Protein 1MIU (pdb70)

Radius of gyration: 42.56 Å; Cα contacts (8 Å, |Δi|>4): 1286; chains: 2; bounding box: 105×132×49 Å

Organism: Mus musculus (NCBI:txid10090)

Foldseek 3Di:
DDDVVVDPDDPPDDPPPVVVPDDDDDDDPVVPDDPPCVVVVD/DPVLPLQVVLVVVLVVLLVVQLVDDDAADQFDVQVVVVDDPDDAAPQNLQVHDWFDADDCGVDQPLAADDLLLPDFLVCLLWSWALLCPQVPCVQVVDQSADAAGQGFGQRADSVSTRHQVSLLSRLSRHPRDNNVQADSLQSSQLSSLLRCVLSVVPNIPCVRRHCVRVHPHVSSRCSSVVCCCPVNVNPDFQVQCLQQVNCVQPAKFKWFWAADPQWTWIGLSRAIFTAHEFVVVNVVVVVPDRPRGFIKIFGRKHKDPRDHGDGSSVPPPPIHIYGWVLRMDTDDNDDGGGHDDPSQRDADFLQRDDFRTDWHQKFKKAQQFWFDKWKKFADPPGDIDTAAPVGCVVVVCVPCPVLVVVLCCLVVVVVVPDDPDDCPVVLVVCQPALVSVLVCQVVDPDHPVSLVVDDDVSNVNVVVVVVVVVVVVVVCVVCSCCVRVVVSCVRVPDDIDIWMKIKTFMFGLPFDTQRAIEIETPDDPVNVPVRDHGFIKMKGGWPSFHFDDDPDGGGTYTYHDPPIDIGTDGDDPVSSVRPHDHAAADLQCVLADPPPCPPVQWHKYKFWWLAKAAPDPGWIKTWGAFLVLQIEIETEPDDPPPVSHHTAIKIKGTWGWDPDANQSYTYTYDDNRMDMDRDDPDDNVVPSRVSRVDVCVDCVDVPSVVSCVVVVVSD

Solvent-accessible surface area: 38210 Å² total; per-residue (Å²): 146,22,78,21,5,10,1,57,15,4,6,23,29,77,19,144,18,88,127,112,46,58,54,47,55,12,85,142,151,45,35,79,61,1,4,8,9,36,4,58,162,82,138,48,172,103,79,45,12,121,51,0,52,81,89,1,56,100,64,6,125,63,30,74,146,97,138,109,188,75,97,46,6,48,3,28,107,36,20,69,69,120,97,104,62,56,55,10,28,62,11,28,65,87,193,4,27,79,26,97,82,64,12,92,40,122,124,119,17,35,48,85,81,2,24,128,7,63,3,138,45,0,43,121,49,63,4,86,11,89,120,89,38,37,174,150,66,40,124,48,19,72,5,8,102,6,41,49,21,3,54,2,5,13,12,59,100,10,86,1,0,44,85,29,0,32,73,0,0,0,7,0,47,20,4,26,9,109,95,5,44,38,121,11,1,9,16,0,0,39,5,0,0,2,8,2,0,2,7,5,20,2,3,16,150,62,2,28,46,82,2,8,36,5,64,36,0,0,13,3,0,3,28,3,14,0,6,14,48,42,55,78,82,61,1,3,1,17,13,4,4,46,102,89,37,39,56,10,70,7,2,2,1,0,1,1,45,88,122,106,20,2,36,1,0,1,3,4,1,18,5,65,0,71,15,16,78,11,1,91,56,18,25,192,83,51,89,4,53,23,0,7,0,1,1,2,6,67,10,93,20,77,45,23,104,99,49,38,34,7,63,132,34,49,128,71,8,60,3,84,0,19,1,2,8,0,1,14,0,39,0,57,42,88,1,0,7,34,178,82,51,146,29,11,11,3,10,2,56,4,11,63,39,90,14,8,56,1,7,0,0,7,0,0,0,11,24,34,9,44,60,1,64,0,22,73,55,162,120,37,155,141,50,75,40,28,91,148,26,16,76,132,39,28,109,128,34,54,99,26,46,104,137,98,45,100,38,52,93,75,161,34,138,110,76,113,160,158,78,74,143,97,168,59,34,68,98,24,8,124,68,11,44,58,0,62,54,33,11,109,219,22,130,62,80,95,134,41,29,83,84,7,96,66,107,28,42,157,27,0,66,104,66,80,116,80,57,71,98,126,110,86,53,136,41,110,53,27,110,175,143,9,90,110,50,4,108,170,35,105,62,86,98,50,72,54,22,28,0,17,28,0,61,0,0,4,56,100,126,175,80,70,24,2,33,0,1,6,80,175,20,65,98,104,29,38,89,62,5,62,48,10,85,36,0,54,1,30,74,0,1,67,0,106,66,58,82,188,205,120,209,95,36,13,46,0,8,16,54,190,156,21,116,34,89,88,42,115,45,54,92,156,60,27,142,120,18,38,89,78,39,88,6,6,99,9,66,103,36,54,86,143,90,44,94,40,41,85,40,40,14,6,0,0,0,4,0,11,42,36,56,138,52,191,66,163,54,24,36,3,28,2,1,0,54,88,89,57,12,1,6,2,95,10,55,27,85,36,62,149,69,8,134,79,106,50,42,2,4,3,9,10,0,81,62,51,118,144,33,110,61,51,71,20,25,2,54,0,11,70,57,16,69,22,39,52,96,26,180,81,80,57,0,80,140,7,13,86,65,0,70,109,17,22,108,99,86,72,109,138,7,33,102,21,4,74,138,76,12,64,71,92,135

Nearest PDB structures (foldseek):
  1miu-assembly1_A  TM=1.001E+00  e=0.000E+00  Mus musculus
  1mje-assembly1_A  TM=9.647E-01  e=1.737E-87  Mus musculus
  1iyj-assembly2_D  TM=9.195E-01  e=9.945E-86  Rattus norvegicus
  1ph1-assembly1_A  TM=3.572E-01  e=1.448E-05  Sterkiella nova
  1ph2-assembly1_A  TM=3.782E-01  e=4.153E-05  Sterkiella nova

InterPro domains:
  IPR002093 BRCA2 repeat [PF00634] (984-1012)
  IPR002093 BRCA2 repeat [PF00634] (1195-1223)
  IPR002093 BRCA2 repeat [PF00634] (1397-1423)
  IPR002093 BRCA2 repeat [PF00634] (1496-1522)
  IPR002093 BRCA2 repeat [PF00634] (1626-1654)
  IPR002093 BRCA2 repeat [PF00634] (1928-1955)
  IPR002093 BRCA2 repeat [PF00634] (2008-2035)
  IPR002093 BRCA2 repeat [PS50138] (981-1015)
  IPR002093 BRCA2 repeat [PS50138] (1192-1226)
  IPR002093 BRCA2 repeat [PS50138] (1394-1428)
  IPR002093 BRCA2 repeat [PS50138] (1491-1525)
  IPR002093 BRCA2 repeat [PS50138] (1924-1958)
  IPR002093 BRCA2 repeat [PS50138] (2004-2038)
  IPR012340 Nucleic acid-binding, OB-fold [G3DSA:2.40.50.140] (2590-2719)
  IPR012340 Nucleic acid-binding, OB-fold [G3DSA:2.40.50.140] (2885-2970)
  IPR012340 Nucleic acid-binding, OB-fold [G3DSA:2.40.50.140] (2971-3115)
  IPR012340 Nucleic acid-binding, OB-fold [SSF50249] (2590-2721)
  IPR012340 Nucleic acid-binding, OB-fold [SSF50249] (2723-2970)
  IPR012340 Nucleic acid-binding, OB-fold [SSF50249] (2971-3102)
  IPR015187 BRCA2, OB1 [PF09103] (2591-2716)

GO terms:
  GO:0005694 chromosome (C, IDA)
  GO:0007141 male meiosis I (P, IDA)
  GO:0005515 protein binding (F, IPI)
  GO:0005634 nucleus (C, IDA)
  GO:0005737 cytoplasm (C, IDA)
  GO:0042771 intrinsic apoptotic signaling pathway in response to DNA damage by p53 class mediator (P, IGI)
  GO:0008630 intrinsic apoptotic signaling pathway in response to DNA damage (P, IGI)
  GO:0001556 oocyte maturation (P, IMP)
  GO:0001833 inner cell mass cell proliferation (P, IMP)
  GO:0042771 intrinsic apoptotic signaling pathway in response to DNA damage by p53 class mediator (P, IMP)
  GO:0043009 chordate embryonic development (P, IMP)
  GO:0045931 positive regulation of mitotic cell cycle (P, IMP)
  GO:00101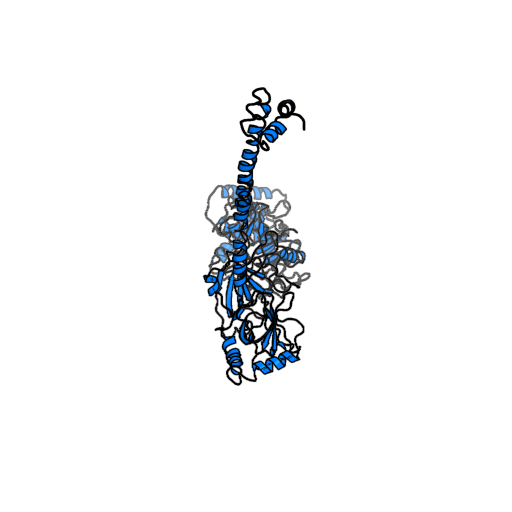65 response to X-ray (P, IMP)
  GO:0010225 response to UV-C (P, IMP)
  GO:0010332 response to gamma radiation (P, IMP)
  GO:0030330 DNA damage response, signal transduction by p53 class mediator (P, IMP)
  GO:0031297 replication fork processing (P, IMP)
  GO:0030097 hemopoiesis (P, IMP)
  GO:0032465 regulation of cytokinesis (P, IMP)
  GO:0051276 chromosome organization (P, IMP)

Sequence (713 aa):
PVDLGLLEEDDEFEEFPAEHVWEDNWDDDDFSNQLRAELEKHKDLMSSLQSARDLQDMRIKNKERRHLRLQPGSLYLTKSSTLPRISLQAAVGDRAPSACSPKQLYIYGVSKECINVNSKNAEYFQFDIQDHFGKEDLCAGKGFQLADGGWLIPSNDGKAGKEEFYRALCDTPGVDPKLISSIWVANHYRWIVWKLAAMEFAFPKEFANRCLNPERVLLQLKYRYDVEIDNSRRSALKKILERDDTAAKTLVLCISDIVDTIELTDGWYAVRAQLDPPLMALVKSGKLTVGQKIITQGAELVGSPDACAPLEAPDSLRLKISANSTRPARWHSRLGFFRDPRPFPLPLSSLFSDGGNVGCVDIIVQRVYPLQWVEKTVSGLYIFRSEREEEKEALRFAEAQQKKLEALFTKVHTEFKSRTLTRQQVHALQDGAELYAAVQYASDPDHLEACFSEEQLRALNNYRQMLNDKKQARIQSEFRKALESAEKEEGLSRDVTTVWKLRVTSYKKKEKSALLSIWRPSSDLSSLLTEGKRYRIYHLAVSKSKSKFERPSIQLTATKRTQYQQLPVSSETLLQVYQPRESLHFSRLSDPAFQPPCSEVDVVGVVVSVVKPIGLAPLVYLSDECLNLLVVKFGIDLNEDIKPRVLIAASNLQCQPESTSGVPTLFAGHFSIFSASPKEAYFQEKVNNLKHAIENIDTFYKEAEKKLIHVLE

Secondary structure (DSSP, 8-state):
---S-HHHHHHHHHHHHHHHHHTS-------HHHHHHTS-S--EETTGGGTS-S----TT-S-SSS---SSSSS--TTTTTT----THHHHTTTSTT-TT-EE-TTS-EEPPPTTS---HHHHHHHHHHSTT--TTS--HHHHHHHHHHHHHHHHHTSTT-TTT-SSSSSSHHHHHHHHHHHIIIIIIS-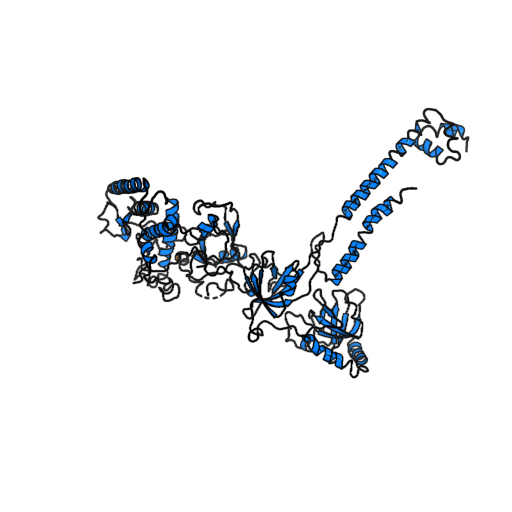---HHHHHHTTSS--B-SEE-EE--------EE-SS-EE-----HHHHHHHHTT-S-SS-B---SSB-EES--S---TTS--SS-EE---GGG---B-SS--SEE-S--SPP---GGG--SSS--EEEEEEEEEEEPPPB--EE-SSS-EE---TTHHHHHHHHHHHHTTTHHHHHHHHHHTT-----TTHHHHHTTSSHHHHHHHHHS-SSSTTTTTS--SSTTSSSTTTSHHHHHHHHHHHHHHHHHTHHHHTTTTT----B--EEEEEEEESSSS---EEEEEES--HHHHHH--SS-EEEEEEE-------SSS--S-EEEEEEEEEEEEE---HHHHTTT-----B--SGGGGSSS--TTTTEEEEEEEEEEEE--TTS--EEEEE-SSS-EEEEEESS---S---SS-EEEEEEEE--S--SSS---EEE-TT-EEESS---TTTHHHHHHHTHHHHTT-SHHHHHHHHHHHHH-/---GGGEE-TT---S-S----B-SSS---TTTS-TTTHHHH-

CATH classification: 2.40.50.140 (+3 more: 2.40.50.140, 6.10.70.10, 2.40.50.140)

B-factor: mean 107.69, std 32.59, range [2.74, 200.0]

Structure (mmCIF, N/CA/C/O backbone):
data_1MIU
#
_entry.id   1MIU
#
_cell.length_a   160.509
_cell.length_b   228.271
_cell.length_c   81.715
_cell.angle_alpha   90
_cell.angle_beta   90
_cell.angle_gamma   90
#
_symmetry.space_group_name_H-M   'C 2 2 2'
#
loop_
_entity.id
_entity.type
_entity.pdbx_description
1 polymer 'Deleted in split hand/split foot protein 1'
2 polymer 'Breast Cancer type 2 susceptibility protein'
3 non-polymer 'MERCURY (II) ION'
#
loop_
_atom_site.group_PDB
_atom_site.id
_atom_site.type_symbol
_atom_site.label_atom_id
_atom_site.label_alt_id
_atom_site.label_comp_id
_atom_site.label_asym_id
_atom_site.label_entity_id
_atom_site.label_seq_id
_atom_site.pdbx_PDB_ins_code
_atom_site.Cartn_x
_atom_site.Cartn_y
_atom_site.Cartn_z
_atom_site.occupancy
_atom_site.B_iso_or_equiv
_atom_site.auth_seq_id
_atom_site.auth_comp_id
_atom_site.auth_asym_id
_atom_site.auth_atom_id
_atom_site.pdbx_PDB_model_num
ATOM 1 N N . PRO A 1 7 ? 22.313 146.964 -22.310 1.00 126.07 7 PRO B N 1
ATOM 2 C CA . PRO A 1 7 ? 23.756 146.964 -21.935 1.00 126.68 7 PRO B CA 1
ATOM 3 C C . PRO A 1 7 ? 24.037 145.869 -20.911 1.00 127.72 7 PRO B C 1
ATOM 4 O O . PRO A 1 7 ? 23.350 145.771 -19.894 1.00 129.03 7 PRO B O 1
ATOM 6 N N . VAL A 1 8 ? 25.049 145.046 -21.187 1.00 128.13 8 VAL B N 1
ATOM 7 C CA . VAL A 1 8 ? 25.449 143.949 -20.292 1.00 126.21 8 VAL B CA 1
ATOM 8 C C . VAL A 1 8 ? 26.512 144.444 -19.291 1.00 125.10 8 VAL B C 1
ATOM 9 O O . VAL A 1 8 ? 27.672 144.634 -19.663 1.00 125.51 8 VAL B O 1
ATOM 13 N N . ASP A 1 9 ? 26.127 144.654 -18.030 1.00 122.29 9 ASP B N 1
ATOM 14 C CA . ASP A 1 9 ? 27.081 145.155 -17.035 1.00 119.99 9 ASP B CA 1
ATOM 15 C C . ASP A 1 9 ? 28.184 144.134 -16.773 1.00 116.11 9 ASP B C 1
ATOM 16 O O . ASP A 1 9 ? 27.995 143.184 -16.000 1.00 116.59 9 ASP B O 1
ATOM 21 N N . LEU A 1 10 ? 29.338 144.343 -17.407 1.00 109.26 10 LEU B N 1
ATOM 22 C CA . LEU A 1 10 ? 30.470 143.427 -17.271 1.00 103.18 10 LEU B CA 1
ATOM 23 C C . LEU A 1 10 ? 30.766 143.107 -15.815 1.00 98.86 10 LEU B C 1
ATOM 24 O O . LEU A 1 10 ? 31.080 141.978 -15.453 1.00 96.11 10 LEU B O 1
ATOM 29 N N . GLY A 1 11 ? 30.648 144.117 -14.977 1.00 95.26 11 GLY B N 1
ATOM 30 C CA . GLY A 1 11 ? 30.914 143.908 -13.581 1.00 92.51 11 GLY B CA 1
ATOM 31 C C . GLY A 1 11 ? 30.010 142.844 -13.035 1.00 89.80 11 GLY B C 1
ATOM 32 O O . GLY A 1 11 ? 30.113 142.498 -11.870 1.00 93.50 11 GLY B O 1
ATOM 33 N N . LEU A 1 12 ? 29.131 142.308 -13.865 1.00 87.51 12 LEU B N 1
ATOM 34 C CA . LEU A 1 12 ? 28.205 141.294 -13.389 1.00 86.17 12 LEU B CA 1
ATOM 35 C C . LEU A 1 12 ? 28.367 139.958 -14.082 1.00 86.30 12 LEU B C 1
ATOM 36 O O . LEU A 1 12 ? 27.969 138.901 -13.572 1.00 86.35 12 LEU B O 1
ATOM 41 N N . LEU A 1 13 ? 28.985 140.026 -15.249 1.00 83.74 13 LEU B N 1
ATOM 42 C CA . LEU A 1 13 ? 29.281 138.871 -16.065 1.00 80.51 13 LEU B CA 1
ATOM 43 C C . LEU A 1 13 ? 30.037 137.764 -15.282 1.00 82.08 13 LEU B C 1
ATOM 44 O O . LEU A 1 13 ? 31.079 138.026 -14.690 1.00 83.40 13 LEU B O 1
ATOM 49 N N . GLU A 1 14 ? 29.484 136.550 -15.239 1.00 83.58 14 GLU B N 1
ATOM 50 C CA . GLU A 1 14 ? 30.131 135.401 -14.582 1.00 85.52 14 GLU B CA 1
ATOM 51 C C . GLU A 1 14 ? 31.227 134.981 -15.557 1.00 85.33 14 GLU B C 1
ATOM 52 O O . GLU A 1 14 ? 31.068 134.016 -16.296 1.00 83.93 14 GLU B O 1
ATOM 58 N N . GLU A 1 15 ? 32.344 135.698 -15.545 1.00 87.19 15 GLU B N 1
ATOM 59 C CA . GLU A 1 15 ? 33.424 135.441 -16.490 1.00 88.15 15 GLU B CA 1
ATOM 60 C C . GLU A 1 15 ? 34.135 134.108 -16.495 1.00 88.56 15 GLU B C 1
ATOM 61 O O . GLU A 1 15 ? 34.148 133.366 -15.527 1.00 86.83 15 GLU B O 1
ATOM 67 N N . ASP A 1 16 ? 34.742 133.859 -17.646 1.00 91.47 16 ASP B N 1
ATOM 68 C CA . ASP A 1 16 ? 35.497 132.672 -17.981 1.00 89.46 16 ASP B CA 1
ATOM 69 C C . ASP A 1 16 ? 36.453 132.171 -16.909 1.00 85.40 16 ASP B C 1
ATOM 70 O O . ASP A 1 16 ? 36.354 131.042 -16.481 1.00 82.16 16 ASP B O 1
ATOM 75 N N . ASP A 1 17 ? 37.378 133.024 -16.481 1.00 83.67 17 ASP B N 1
ATOM 76 C CA . ASP A 1 17 ? 38.395 132.660 -15.497 1.00 80.31 17 ASP B CA 1
ATOM 77 C C . ASP A 1 17 ? 38.100 132.900 -14.040 1.00 80.39 17 ASP B C 1
ATOM 78 O O . ASP A 1 17 ? 39.012 133.009 -13.249 1.00 78.57 17 ASP B O 1
ATOM 83 N N . GLU A 1 18 ? 36.836 133.021 -13.678 1.00 83.43 18 GLU B N 1
ATOM 84 C CA . GLU A 1 18 ? 36.489 133.194 -12.278 1.00 82.57 18 GLU B CA 1
ATOM 85 C C . GLU A 1 18 ? 36.409 131.790 -11.729 1.00 82.30 18 GLU B C 1
ATOM 86 O O . GLU A 1 18 ? 35.365 131.123 -11.759 1.00 80.43 18 GLU B O 1
ATOM 92 N N . PHE A 1 19 ? 37.566 131.356 -11.252 1.00 83.25 19 PHE B N 1
ATOM 93 C CA . PHE A 1 19 ? 37.745 130.023 -10.729 1.00 83.77 19 PHE B CA 1
ATOM 94 C C . PHE A 1 19 ? 37.092 129.780 -9.405 1.00 84.03 19 PHE B C 1
ATOM 95 O O . PHE A 1 19 ? 36.729 130.700 -8.707 1.00 76.53 19 PHE B O 1
ATOM 103 N N . GLU A 1 20 ? 36.931 128.499 -9.111 1.00 94.23 20 GLU B N 1
ATOM 104 C CA . GLU A 1 20 ? 36.340 128.012 -7.879 1.00 106.28 20 GLU B CA 1
ATOM 105 C C . GLU A 1 20 ? 37.411 127.142 -7.213 1.00 112.08 20 GLU B C 1
ATOM 106 O O . GLU A 1 20 ? 37.729 126.039 -7.671 1.00 111.24 20 GLU B O 1
ATOM 112 N N . GLU A 1 21 ? 37.971 127.680 -6.137 1.00 119.81 21 GLU B N 1
ATOM 113 C CA . GLU A 1 21 ? 39.024 127.034 -5.380 1.00 128.66 21 GLU B CA 1
ATOM 114 C C . GLU A 1 21 ? 38.517 125.748 -4.758 1.00 134.94 21 GLU B C 1
ATOM 115 O O . GLU A 1 21 ? 39.124 124.684 -4.920 1.00 135.47 21 GLU B O 1
ATOM 121 N N . PHE A 1 22 ? 37.400 125.869 -4.041 1.00 143.70 22 PHE B N 1
ATOM 122 C CA . PHE A 1 22 ? 36.752 124.749 -3.352 1.00 151.75 22 PHE B CA 1
ATOM 123 C C . PHE A 1 22 ? 35.736 124.083 -4.283 1.00 155.37 22 PHE B C 1
ATOM 124 O O . PHE A 1 22 ? 34.550 124.427 -4.257 1.00 154.55 22 PHE B O 1
ATOM 132 N N . PRO A 1 23 ? 36.186 123.125 -5.119 1.00 159.15 23 PRO B N 1
ATOM 133 C CA . PRO A 1 23 ? 35.275 122.436 -6.044 1.00 161.52 23 PRO B CA 1
ATOM 134 C C . PRO A 1 23 ? 34.015 121.929 -5.327 1.00 163.87 23 PRO B C 1
ATOM 135 O O . PRO A 1 23 ? 32.897 122.311 -5.686 1.00 164.52 23 PRO B O 1
ATOM 139 N N . ALA A 1 24 ? 34.203 121.069 -4.321 1.00 165.32 24 ALA B N 1
ATOM 140 C CA . ALA A 1 24 ? 33.091 120.535 -3.538 1.00 165.56 24 ALA B CA 1
ATOM 141 C C . ALA A 1 24 ? 32.520 121.734 -2.785 1.00 166.53 24 ALA B C 1
ATOM 142 O O . ALA A 1 24 ? 32.897 121.998 -1.638 1.00 166.84 24 ALA B O 1
ATOM 144 N N . GLU A 1 25 ? 31.621 122.457 -3.457 1.00 167.42 25 GLU B N 1
ATOM 145 C CA . GLU A 1 25 ? 30.982 123.660 -2.923 1.00 167.42 25 GLU B CA 1
ATOM 146 C C . GLU A 1 25 ? 29.835 123.398 -1.946 1.00 167.55 25 GLU B C 1
ATOM 147 O O . GLU A 1 25 ? 29.393 122.235 -1.814 1.00 168.27 25 GLU B O 1
ATOM 149 N N . HIS A 1 37 ? 26.747 116.992 -22.378 1.00 105.46 37 HIS B N 1
ATOM 150 C CA . HIS A 1 37 ? 26.892 117.926 -21.218 1.00 108.71 37 HIS B CA 1
ATOM 151 C C . HIS A 1 37 ? 28.312 117.937 -20.611 1.00 109.97 37 HIS B C 1
ATOM 152 O O . HIS A 1 37 ? 28.715 116.998 -19.921 1.00 108.83 37 HIS B O 1
ATOM 154 N N . VAL A 1 38 ? 29.044 119.020 -20.902 1.00 113.09 38 VAL B N 1
ATOM 155 C CA . VAL A 1 38 ? 30.421 119.317 -20.453 1.00 115.66 38 VAL B CA 1
ATOM 156 C C . VAL A 1 38 ? 31.581 118.750 -21.294 1.00 117.36 38 VAL B C 1
ATOM 157 O O . VAL A 1 38 ? 32.382 119.514 -21.854 1.00 115.91 38 VAL B O 1
ATOM 161 N N . TRP A 1 39 ? 31.689 117.420 -21.341 1.00 120.21 39 TRP B N 1
ATOM 162 C CA . TRP A 1 39 ? 32.716 116.719 -22.136 1.00 122.48 39 TRP B CA 1
ATOM 163 C C . TRP A 1 39 ? 31.982 115.844 -23.161 1.00 125.93 39 TRP B C 1
ATOM 164 O O . TRP A 1 39 ? 30.854 115.382 -22.912 1.00 125.42 39 TRP B O 1
ATOM 175 N N . GLU A 1 40 ? 32.605 115.630 -24.318 1.00 129.19 40 GLU B N 1
ATOM 176 C CA . GLU A 1 40 ? 31.978 114.803 -25.344 1.00 132.72 40 GLU B CA 1
ATOM 177 C C . GLU A 1 40 ? 32.794 113.524 -25.557 1.00 132.13 40 GLU B C 1
ATOM 178 O O . GLU A 1 40 ? 33.985 113.552 -25.869 1.00 132.41 40 GLU B O 1
ATOM 184 N N . ASP A 1 41 ? 32.124 112.407 -25.323 1.00 130.25 41 ASP B N 1
ATOM 185 C CA . ASP A 1 41 ? 32.663 111.074 -25.480 1.00 130.75 41 ASP B CA 1
ATOM 186 C C . ASP A 1 41 ? 33.972 110.921 -26.262 1.00 131.48 41 ASP B C 1
ATOM 187 O O . ASP A 1 41 ? 35.044 111.208 -25.739 1.00 127.70 41 ASP B O 1
ATOM 192 N N . ASN A 1 42 ? 33.867 110.439 -27.506 1.00 135.54 42 ASN B N 1
ATOM 193 C CA . ASN A 1 42 ? 35.021 110.208 -28.393 1.00 138.15 42 ASN B CA 1
ATOM 194 C C . ASN A 1 42 ? 35.664 111.496 -28.852 1.00 138.47 42 ASN B C 1
ATOM 195 O O . ASN A 1 42 ? 34.984 112.398 -29.326 1.00 136.47 42 ASN B O 1
ATOM 200 N N . TRP A 1 43 ? 36.981 111.569 -28.721 1.00 141.72 43 TRP B N 1
ATOM 201 C CA . TRP A 1 43 ? 37.680 112.782 -29.076 1.00 146.97 43 TRP B CA 1
ATOM 202 C C . TRP A 1 43 ? 37.086 113.446 -30.308 1.00 152.03 43 TRP B C 1
ATOM 203 O O . TRP A 1 43 ? 36.242 114.338 -30.162 1.00 153.93 43 TRP B O 1
ATOM 214 N N . ASP A 1 44 ? 37.479 113.017 -31.511 1.00 157.25 44 ASP B N 1
ATOM 215 C CA . ASP A 1 44 ? 36.954 113.647 -32.736 1.00 161.31 44 ASP B CA 1
ATOM 216 C C . ASP A 1 44 ? 35.680 113.059 -33.376 1.00 162.91 44 ASP B C 1
ATOM 217 O O . ASP A 1 44 ? 35.678 111.937 -33.895 1.00 162.42 44 ASP B O 1
ATOM 222 N N . ASP A 1 45 ? 34.600 113.843 -33.319 1.00 165.72 45 ASP B N 1
ATOM 223 C CA . ASP A 1 45 ? 33.307 113.467 -33.895 1.00 168.41 45 ASP B CA 1
ATOM 224 C C . ASP A 1 45 ? 32.879 114.502 -34.957 1.00 169.14 45 ASP B C 1
ATOM 225 O O . ASP A 1 45 ? 31.819 115.161 -34.789 1.00 169.89 45 ASP B O 1
ATOM 230 N N . ASP A 1 50 ? 29.689 121.017 -32.129 1.00 154.64 50 ASP B N 1
ATOM 231 C CA . ASP A 1 50 ? 29.398 122.479 -32.068 1.00 155.58 50 ASP B CA 1
ATOM 232 C C . ASP A 1 50 ? 30.257 123.204 -31.039 1.00 154.92 50 ASP B C 1
ATOM 233 O O . ASP A 1 50 ? 31.253 123.846 -31.379 1.00 154.49 50 ASP B O 1
ATOM 238 N N . ASP A 1 51 ? 29.857 123.091 -29.777 1.00 153.83 51 ASP B N 1
ATOM 239 C CA . ASP A 1 51 ? 30.544 123.746 -28.669 1.00 152.17 51 ASP B CA 1
ATOM 240 C C . ASP A 1 51 ? 32.044 123.483 -28.525 1.00 151.32 51 ASP B C 1
ATOM 241 O O . ASP A 1 51 ? 32.754 124.304 -27.958 1.00 152.54 51 ASP B O 1
ATOM 246 N N . PHE A 1 52 ? 32.539 122.359 -29.028 1.00 150.30 52 PHE B N 1
ATOM 247 C CA . PHE A 1 52 ? 33.969 122.075 -28.915 1.00 149.13 52 PHE B CA 1
ATOM 248 C C . PHE A 1 52 ? 34.700 122.576 -30.151 1.00 148.31 52 PHE B C 1
ATOM 249 O O . PHE A 1 52 ? 35.905 122.362 -30.300 1.00 147.88 52 PHE B O 1
ATOM 257 N N . SER A 1 53 ? 33.959 123.243 -31.033 1.00 146.94 53 SER B N 1
ATOM 258 C CA . SER A 1 53 ? 34.509 123.775 -32.278 1.00 144.42 53 SER B CA 1
ATOM 259 C C . SER A 1 53 ? 34.831 125.260 -32.157 1.00 141.99 53 SER B C 1
ATOM 260 O O . SER A 1 53 ? 35.943 125.692 -32.461 1.00 139.87 53 SER B O 1
ATOM 263 N N . ASN A 1 54 ? 33.847 126.030 -31.699 1.00 140.71 54 ASN B N 1
ATOM 264 C CA . ASN A 1 54 ? 33.989 127.474 -31.554 1.00 139.32 54 ASN B CA 1
ATOM 265 C C . ASN A 1 54 ? 34.478 127.964 -30.191 1.00 136.56 54 ASN B C 1
ATOM 266 O O . ASN A 1 54 ? 33.688 128.357 -29.330 1.00 134.93 54 ASN B O 1
ATOM 271 N N . GLN A 1 55 ? 35.796 127.963 -30.027 1.00 133.63 55 GLN B N 1
ATOM 272 C CA . GLN A 1 55 ? 36.422 128.397 -28.793 1.00 130.52 55 GLN B CA 1
ATOM 273 C C . GLN A 1 55 ? 36.602 129.906 -28.714 1.00 129.43 55 GLN B C 1
ATOM 274 O O . GLN A 1 55 ? 37.276 130.524 -29.547 1.00 127.74 55 GLN B O 1
ATOM 280 N N . LEU A 1 56 ? 35.990 130.468 -27.675 1.00 128.93 56 LEU B N 1
ATOM 281 C CA . LEU A 1 56 ? 36.016 131.895 -27.351 1.00 127.18 56 LEU B CA 1
ATOM 282 C C . LEU A 1 56 ? 37.432 132.420 -27.176 1.00 125.05 56 LEU B C 1
ATOM 283 O O . LEU A 1 56 ? 37.630 133.428 -26.511 1.00 123.55 56 LEU B O 1
ATOM 288 N N . ARG A 1 57 ? 38.417 131.763 -27.772 1.00 123.57 57 ARG B N 1
ATOM 289 C CA . ARG A 1 57 ? 39.785 132.198 -27.568 1.00 121.32 57 ARG B CA 1
ATOM 290 C C . ARG A 1 57 ? 40.738 131.774 -28.662 1.00 122.86 57 ARG B C 1
ATOM 291 O O . ARG A 1 57 ? 41.791 132.381 -28.824 1.00 122.23 57 ARG B O 1
ATOM 299 N N . ALA A 1 58 ? 40.389 130.729 -29.402 1.00 126.33 58 ALA B N 1
ATOM 300 C CA . ALA A 1 58 ? 41.283 130.231 -30.445 1.00 131.77 58 ALA B CA 1
ATOM 301 C C . ALA A 1 58 ? 41.192 130.995 -31.755 1.00 135.80 58 ALA B C 1
ATOM 302 O O . ALA A 1 58 ? 42.143 131.016 -32.542 1.00 134.17 58 ALA B O 1
ATOM 304 N N . GLU A 1 59 ? 40.043 131.626 -31.977 1.00 140.83 59 GLU B N 1
ATOM 305 C CA . GLU A 1 59 ? 39.807 132.391 -33.190 1.00 145.70 59 GLU B CA 1
ATOM 306 C C . GLU A 1 59 ? 40.801 133.526 -33.393 1.00 149.42 59 GLU B C 1
ATOM 307 O O . GLU A 1 59 ? 41.267 133.735 -34.507 1.00 151.71 59 GLU B O 1
ATOM 313 N N . LEU A 1 60 ? 41.143 134.260 -32.339 1.00 153.24 60 LEU B N 1
ATOM 314 C CA . LEU A 1 60 ? 42.117 135.332 -32.501 1.00 157.26 60 LEU B CA 1
ATOM 315 C C . LEU A 1 60 ? 43.402 134.710 -33.010 1.00 160.80 60 LEU B C 1
ATOM 316 O O . LEU A 1 60 ? 44.353 135.412 -33.342 1.00 161.83 60 LEU B O 1
ATOM 321 N N . GLU A 1 61 ? 43.427 133.383 -33.054 1.00 164.16 61 GLU B N 1
ATOM 322 C CA . GLU A 1 61 ? 44.589 132.660 -33.537 1.00 169.01 61 GLU B CA 1
ATOM 323 C C . GLU A 1 61 ? 44.376 132.338 -35.007 1.00 172.24 61 GLU B C 1
ATOM 324 O O . GLU A 1 61 ? 45.326 132.275 -35.788 1.00 173.85 61 GLU B O 1
ATOM 330 N N . LYS A 1 62 ? 43.117 132.137 -35.376 1.00 175.17 62 LYS B N 1
ATOM 331 C CA . LYS A 1 62 ? 42.753 131.818 -36.750 1.00 178.83 62 LYS B CA 1
ATOM 332 C C . LYS A 1 62 ? 43.063 132.984 -37.700 1.00 181.75 62 LYS B C 1
ATOM 333 O O . LYS A 1 62 ? 43.516 132.765 -38.825 1.00 182.79 62 LYS B O 1
ATOM 339 N N . HIS A 1 63 ? 42.845 134.218 -37.245 1.00 184.98 63 HIS B N 1
ATOM 340 C CA . HIS A 1 63 ? 43.091 135.406 -38.077 1.00 187.59 63 HIS B CA 1
ATOM 341 C C . HIS A 1 63 ? 44.501 136.023 -37.948 1.00 187.73 63 HIS B C 1
ATOM 342 O O . HIS A 1 63 ? 44.639 137.270 -37.799 1.00 187.99 63 HIS B O 1
ATOM 349 N N . LYS B 2 22 ? 52.444 164.625 -28.144 1.00 187.20 2399 LYS A N 1
ATOM 350 C CA . LYS B 2 22 ? 53.625 163.917 -27.565 1.00 187.61 2399 LYS A CA 1
ATOM 351 C C . LYS B 2 22 ? 54.058 164.494 -26.209 1.00 186.84 2399 LYS A C 1
ATOM 352 O O . LYS B 2 22 ? 54.399 163.739 -25.300 1.00 187.02 2399 LYS A O 1
ATOM 358 N N . ASP B 2 23 ? 54.037 165.826 -26.095 1.00 185.87 2400 ASP A N 1
ATOM 359 C CA . ASP B 2 23 ? 54.447 166.584 -24.891 1.00 184.06 2400 ASP A CA 1
ATOM 360 C C . ASP B 2 23 ? 55.905 167.038 -25.032 1.00 181.79 2400 ASP A C 1
ATOM 361 O O . ASP B 2 23 ? 56.682 166.424 -25.767 1.00 183.06 2400 ASP A O 1
ATOM 366 N N . LEU B 2 24 ? 56.282 168.114 -24.344 1.00 177.17 2401 LEU A N 1
ATOM 367 C CA . LEU B 2 24 ? 57.659 168.575 -24.422 1.00 171.34 2401 LEU A CA 1
ATOM 368 C C . LEU B 2 24 ? 58.535 167.553 -23.686 1.00 168.54 2401 LEU A C 1
ATOM 369 O O . LEU B 2 24 ? 59.670 167.838 -23.298 1.00 168.49 2401 LEU A O 1
ATOM 374 N N . MET B 2 25 ? 57.957 166.354 -23.534 1.00 164.23 2402 MET A N 1
ATOM 375 C CA . MET B 2 25 ? 58.542 165.154 -22.916 1.00 159.27 2402 MET A CA 1
ATOM 376 C C . MET B 2 25 ? 59.162 165.349 -21.541 1.00 156.07 2402 MET A C 1
ATOM 377 O O . MET B 2 25 ? 59.942 164.513 -21.084 1.00 154.36 2402 MET A O 1
ATOM 382 N N . SER B 2 26 ? 58.809 166.439 -20.875 1.00 153.04 2403 SER A N 1
ATOM 383 C CA . SER B 2 26 ? 59.372 166.727 -19.562 1.00 150.20 2403 SER A CA 1
ATOM 384 C C . SER B 2 26 ? 58.341 166.654 -18.445 1.00 147.15 2403 SER A C 1
ATOM 385 O O . SER B 2 26 ? 58.680 166.387 -17.289 1.00 146.27 2403 SER A O 1
ATOM 388 N N . SER B 2 27 ? 57.083 166.899 -18.797 1.00 143.03 2404 SER A N 1
ATOM 389 C CA . SER B 2 27 ? 55.995 166.858 -17.827 1.00 139.23 2404 SER A CA 1
ATOM 390 C C . SER B 2 27 ? 55.665 165.418 -17.454 1.00 136.66 2404 SER A C 1
ATOM 391 O O . SER B 2 27 ? 54.716 165.156 -16.708 1.00 134.88 2404 SER A O 1
ATOM 394 N N . LEU B 2 28 ? 56.458 164.487 -17.974 1.00 133.16 2405 LEU A N 1
ATOM 395 C CA . LEU B 2 28 ? 56.235 163.080 -17.698 1.00 129.49 2405 LEU A CA 1
ATOM 396 C C . LEU B 2 28 ? 57.020 162.572 -16.508 1.00 127.66 2405 LEU A C 1
ATOM 397 O O . LEU B 2 28 ? 56.482 161.798 -15.718 1.00 127.80 2405 LEU A O 1
ATOM 402 N N . GLN B 2 29 ? 58.283 162.969 -16.362 1.00 125.23 2406 GLN A N 1
ATOM 403 C CA . GLN B 2 29 ? 59.008 162.466 -15.208 1.00 123.58 2406 GLN A CA 1
ATOM 404 C C . GLN B 2 29 ? 58.381 163.125 -14.001 1.00 121.80 2406 GLN A C 1
ATOM 405 O O . GLN B 2 29 ? 58.279 162.513 -12.937 1.00 122.16 2406 GLN A O 1
ATOM 411 N N . SER B 2 30 ? 57.945 164.371 -14.173 1.00 118.30 2407 SER A N 1
ATOM 412 C CA . SER B 2 30 ? 57.287 165.089 -13.089 1.00 115.61 2407 SER A CA 1
ATOM 413 C C . SER B 2 30 ? 56.194 164.152 -12.557 1.00 114.12 2407 SER A C 1
ATOM 414 O O . SER B 2 30 ? 56.193 163.773 -11.381 1.00 112.60 2407 SER A O 1
ATOM 417 N N . ALA B 2 31 ? 55.282 163.773 -13.458 1.00 111.47 2408 ALA A N 1
ATOM 418 C CA . ALA B 2 31 ? 54.171 162.862 -13.168 1.00 105.37 2408 ALA A CA 1
ATOM 419 C C . ALA B 2 31 ? 54.692 161.536 -12.643 1.00 102.55 2408 ALA A C 1
ATOM 420 O O . ALA B 2 31 ? 54.014 160.856 -11.869 1.00 100.43 2408 ALA A O 1
ATOM 422 N N . ARG B 2 32 ? 55.901 161.178 -13.084 1.00 100.04 2409 ARG A N 1
ATOM 423 C CA . ARG B 2 32 ? 56.547 159.931 -12.701 1.00 94.06 2409 ARG A CA 1
ATOM 424 C C . ARG B 2 32 ? 57.254 159.989 -11.375 1.00 91.87 2409 ARG A C 1
ATOM 425 O O . ARG B 2 32 ? 57.183 159.051 -10.591 1.00 90.59 2409 ARG A O 1
ATOM 433 N N . ASP B 2 33 ? 57.937 161.078 -11.091 1.00 91.31 2410 ASP A N 1
ATOM 434 C CA . ASP B 2 33 ? 58.600 161.103 -9.814 1.00 94.34 2410 ASP A CA 1
ATOM 435 C C . ASP B 2 33 ? 57.554 161.120 -8.721 1.00 92.12 2410 ASP A C 1
ATOM 436 O O . ASP B 2 33 ? 57.733 160.462 -7.692 1.00 92.65 2410 ASP A O 1
ATOM 441 N N . LEU B 2 34 ? 56.451 161.841 -8.956 1.00 90.45 2411 LEU A N 1
ATOM 442 C CA . LEU B 2 34 ? 55.342 161.909 -7.985 1.00 85.29 2411 LEU A CA 1
ATOM 443 C C . LEU B 2 34 ? 54.654 160.533 -7.946 1.00 82.97 2411 LEU A C 1
ATOM 444 O O . LEU B 2 34 ? 54.283 160.058 -6.877 1.00 80.67 2411 LEU A O 1
ATOM 449 N N . GLN B 2 35 ? 54.504 159.887 -9.106 1.00 80.60 2412 GLN A N 1
ATOM 450 C CA . GLN B 2 35 ? 53.911 158.559 -9.143 1.00 81.55 2412 GLN A CA 1
ATOM 451 C C . GLN B 2 35 ? 54.790 157.687 -8.293 1.00 84.04 2412 GLN A C 1
ATOM 452 O O . GLN B 2 35 ? 54.321 157.053 -7.349 1.00 82.13 2412 GLN A O 1
ATOM 458 N N . ASP B 2 36 ? 56.084 157.698 -8.623 1.00 87.71 2413 ASP A N 1
ATOM 459 C CA . ASP B 2 36 ? 57.083 156.894 -7.928 1.00 88.04 2413 ASP A CA 1
ATOM 460 C C . ASP B 2 36 ? 57.171 157.193 -6.444 1.00 85.39 2413 ASP A C 1
ATOM 461 O O . ASP B 2 36 ? 57.469 156.325 -5.635 1.00 85.53 2413 ASP A O 1
ATOM 466 N N . MET B 2 37 ? 56.897 158.421 -6.068 1.00 86.11 2414 MET A N 1
ATOM 467 C CA . MET B 2 37 ? 56.965 158.742 -4.665 1.00 91.02 2414 MET A CA 1
ATOM 468 C C . MET B 2 37 ? 55.784 158.112 -3.915 1.00 92.51 2414 MET A C 1
ATOM 469 O O . MET B 2 37 ? 55.980 157.510 -2.852 1.00 93.89 2414 MET A O 1
ATOM 474 N N . ARG B 2 38 ? 54.567 158.246 -4.464 1.00 91.34 2415 ARG A N 1
ATOM 475 C CA . ARG B 2 38 ? 53.356 157.700 -3.831 1.00 84.23 2415 ARG A CA 1
ATOM 476 C C . ARG B 2 38 ? 53.603 156.266 -3.487 1.00 86.22 2415 ARG A C 1
ATOM 477 O O . ARG B 2 38 ? 53.419 155.853 -2.346 1.00 87.93 2415 ARG A O 1
ATOM 485 N N . ILE B 2 39 ? 54.020 155.501 -4.491 1.00 87.17 2416 ILE A N 1
ATOM 486 C CA . ILE B 2 39 ? 54.305 154.091 -4.278 1.00 86.92 2416 ILE A CA 1
ATOM 487 C C . ILE B 2 39 ? 55.314 154.054 -3.138 1.00 89.12 2416 ILE A C 1
ATOM 488 O O . ILE B 2 39 ? 55.083 153.401 -2.121 1.00 89.05 2416 ILE A O 1
ATOM 493 N N . LYS B 2 40 ? 56.411 154.795 -3.312 1.00 92.35 2417 LYS A N 1
ATOM 494 C CA . LYS B 2 40 ? 57.483 154.891 -2.326 1.00 95.72 2417 LYS A CA 1
ATOM 495 C C . LYS B 2 40 ? 56.871 154.946 -0.917 1.00 95.61 2417 LYS A C 1
ATOM 496 O O . LYS B 2 40 ? 57.045 154.028 -0.103 1.00 96.09 2417 LYS A O 1
ATOM 502 N N . ASN B 2 41 ? 56.138 156.007 -0.621 1.00 95.45 2418 ASN A N 1
ATOM 503 C CA . ASN B 2 41 ? 55.534 156.095 0.695 1.00 95.76 2418 ASN A CA 1
ATOM 504 C C . ASN B 2 41 ? 54.645 154.887 0.904 1.00 94.22 2418 ASN A C 1
ATOM 505 O O . ASN B 2 41 ? 54.852 154.113 1.820 1.00 90.53 2418 ASN A O 1
ATOM 510 N N . LYS B 2 42 ? 53.674 154.722 0.018 1.00 95.93 2419 LYS A N 1
ATOM 511 C CA . LYS B 2 42 ? 52.716 153.630 0.102 1.00 99.03 2419 LYS A CA 1
ATOM 512 C C . LYS B 2 42 ? 53.311 152.329 0.615 1.00 103.42 2419 LYS A C 1
ATOM 513 O O . LYS B 2 42 ? 52.884 151.819 1.654 1.00 100.47 2419 LYS A O 1
ATOM 519 N N . GLU B 2 43 ? 54.300 151.796 -0.103 1.00 111.49 2420 GLU A N 1
ATOM 520 C CA . GLU B 2 43 ? 54.919 150.525 0.296 1.00 119.83 2420 GLU A CA 1
ATOM 521 C C . GLU B 2 43 ? 55.722 150.653 1.583 1.00 122.86 2420 GLU A C 1
ATOM 522 O O . GLU B 2 43 ? 56.046 149.652 2.227 1.00 122.98 2420 GLU A O 1
ATOM 528 N N . ARG B 2 44 ? 56.027 151.891 1.960 1.00 124.76 2421 ARG A N 1
ATOM 529 C CA . ARG B 2 44 ? 56.751 152.156 3.194 1.00 125.14 2421 ARG A CA 1
ATOM 530 C C . ARG B 2 44 ? 55.817 151.725 4.347 1.00 123.60 2421 ARG A C 1
ATOM 531 O O . ARG B 2 44 ? 56.186 151.786 5.520 1.00 122.84 2421 ARG A O 1
ATOM 539 N N . ARG B 2 45 ? 54.624 151.237 4.013 1.00 120.54 2422 ARG A N 1
ATOM 540 C CA . ARG B 2 45 ? 53.689 150.873 5.063 1.00 118.54 2422 ARG A CA 1
ATOM 541 C C . ARG B 2 45 ? 52.844 149.602 5.015 1.00 119.39 2422 ARG A C 1
ATOM 542 O O . ARG B 2 45 ? 53.183 148.586 4.396 1.00 120.22 2422 ARG A O 1
ATOM 550 N N . HIS B 2 46 ? 51.734 149.726 5.742 1.00 118.43 2423 HIS A N 1
ATOM 551 C CA . HIS B 2 46 ? 50.679 148.739 5.949 1.00 114.42 2423 HIS A CA 1
ATOM 552 C C . HIS B 2 46 ? 49.475 149.677 5.942 1.00 109.68 2423 HIS A C 1
ATOM 553 O O . HIS B 2 46 ? 49.535 150.782 6.493 1.00 108.77 2423 HIS A O 1
ATOM 560 N N . LEU B 2 47 ? 48.390 149.262 5.315 1.00 103.82 2424 LEU A N 1
ATOM 561 C CA . LEU B 2 47 ? 47.218 150.112 5.263 1.00 95.55 2424 LEU A CA 1
ATOM 562 C C . LEU B 2 47 ? 46.012 149.211 5.128 1.00 92.15 2424 LEU A C 1
ATOM 563 O O . LEU B 2 47 ? 46.139 147.983 5.090 1.00 89.15 2424 LEU A O 1
ATOM 568 N N . ARG B 2 48 ? 44.844 149.831 5.032 1.00 89.03 2425 ARG A N 1
ATOM 569 C CA . ARG B 2 48 ? 43.607 149.081 4.930 1.00 83.02 2425 ARG A CA 1
ATOM 570 C C . ARG B 2 48 ? 43.267 148.770 3.497 1.00 74.53 2425 ARG A C 1
ATOM 571 O O . ARG B 2 48 ? 43.438 149.610 2.607 1.00 68.12 2425 ARG A O 1
ATOM 579 N N . LEU B 2 49 ? 42.781 147.549 3.305 1.00 65.72 2426 LEU A N 1
ATOM 580 C CA . LEU B 2 49 ? 42.382 147.046 2.016 1.00 62.95 2426 LEU A CA 1
ATOM 581 C C . LEU B 2 49 ? 41.308 147.905 1.399 1.00 66.13 2426 LEU A C 1
ATOM 582 O O . LEU B 2 49 ? 40.679 148.725 2.051 1.00 67.76 2426 LEU A O 1
ATOM 587 N N . GLN B 2 50 ? 41.113 147.735 0.113 1.00 65.55 2427 GLN A N 1
ATOM 588 C CA . GLN B 2 50 ? 40.133 148.525 -0.583 1.00 66.77 2427 GLN A CA 1
ATOM 589 C C . GLN B 2 50 ? 39.844 147.775 -1.841 1.00 68.23 2427 GLN A C 1
ATOM 590 O O . GLN B 2 50 ? 40.331 148.122 -2.905 1.00 69.21 2427 GLN A O 1
ATOM 596 N N . PRO B 2 51 ? 39.029 146.732 -1.725 1.00 69.96 2428 PRO A N 1
ATOM 597 C CA . PRO B 2 51 ? 38.627 145.859 -2.818 1.00 72.00 2428 PRO A CA 1
ATOM 598 C C . PRO B 2 51 ? 38.405 146.764 -3.984 1.00 74.01 2428 PRO A C 1
ATOM 599 O O . PRO B 2 51 ? 38.018 147.885 -3.781 1.00 72.66 2428 PRO A O 1
ATOM 603 N N . GLY B 2 52 ? 38.661 146.298 -5.200 1.00 78.53 2429 GLY A N 1
ATOM 604 C CA . GLY B 2 52 ? 38.487 147.163 -6.356 1.00 83.13 2429 GLY A CA 1
ATOM 605 C C . GLY B 2 52 ? 37.061 147.250 -6.856 1.00 87.07 2429 GLY A C 1
ATOM 606 O O . GLY B 2 52 ? 36.127 146.715 -6.244 1.00 87.89 2429 GLY A O 1
ATOM 607 N N . SER B 2 53 ? 36.877 147.946 -7.971 1.00 86.94 2430 SER A N 1
ATOM 608 C CA . SER B 2 53 ? 35.553 148.063 -8.556 1.00 84.91 2430 SER A CA 1
ATOM 609 C C . SER B 2 53 ? 34.891 146.650 -8.684 1.00 82.02 2430 SER A C 1
ATOM 610 O O . SER B 2 53 ? 34.059 146.282 -7.854 1.00 79.87 2430 SER A O 1
ATOM 613 N N . LEU B 2 54 ? 35.288 145.852 -9.679 1.00 76.39 2431 LEU A N 1
ATOM 614 C CA . LEU B 2 54 ? 34.694 144.533 -9.888 1.00 72.78 2431 LEU A CA 1
ATOM 615 C C . LEU B 2 54 ? 34.714 143.584 -8.721 1.00 73.44 2431 LEU A C 1
ATOM 616 O O . LEU B 2 54 ? 33.889 142.676 -8.658 1.00 71.61 2431 LEU A O 1
ATOM 621 N N . TYR B 2 55 ? 35.661 143.736 -7.812 1.00 74.83 2432 TYR A N 1
ATOM 622 C CA . TYR B 2 55 ? 35.672 142.794 -6.716 1.00 76.44 2432 TYR A CA 1
ATOM 623 C C . TYR B 2 55 ? 34.526 143.059 -5.767 1.00 79.03 2432 TYR A C 1
ATOM 624 O O . TYR B 2 55 ? 33.949 142.117 -5.229 1.00 76.64 2432 TYR A O 1
ATOM 633 N N . LEU B 2 56 ? 34.199 144.337 -5.560 1.00 83.62 2433 LEU A N 1
ATOM 634 C CA . LEU B 2 56 ? 33.110 144.718 -4.649 1.00 88.74 2433 LEU A CA 1
ATOM 635 C C . LEU B 2 56 ? 31.718 144.545 -5.277 1.00 89.69 2433 LEU A C 1
ATOM 636 O O . LEU B 2 56 ? 30.700 144.497 -4.573 1.00 92.72 2433 LEU A O 1
ATOM 641 N N . THR B 2 57 ? 31.696 144.448 -6.603 1.00 87.63 2434 THR A N 1
ATOM 642 C CA . THR B 2 57 ? 30.476 144.248 -7.364 1.00 83.31 2434 THR A CA 1
ATOM 643 C C . THR B 2 57 ? 30.129 142.768 -7.211 1.00 81.43 2434 THR A C 1
ATOM 644 O O . THR B 2 57 ? 29.243 142.385 -6.458 1.00 79.16 2434 THR A O 1
ATOM 648 N N . LYS B 2 58 ? 30.861 141.939 -7.934 1.00 80.78 2435 LYS A N 1
ATOM 649 C CA . LYS B 2 58 ? 30.661 140.511 -7.879 1.00 81.31 2435 LYS A CA 1
ATOM 650 C C . LYS B 2 58 ? 30.501 140.026 -6.447 1.00 82.86 2435 LYS A C 1
ATOM 651 O O . LYS B 2 58 ? 29.704 139.127 -6.176 1.00 85.03 2435 LYS A O 1
ATOM 657 N N . SER B 2 59 ? 31.264 140.631 -5.541 1.00 86.89 2436 SER A N 1
ATOM 658 C CA . SER B 2 59 ? 31.289 140.256 -4.122 1.00 93.67 2436 SER A CA 1
ATOM 659 C C . SER B 2 59 ? 29.942 140.256 -3.421 1.00 95.90 2436 SER A C 1
ATOM 660 O O . SER B 2 59 ? 29.797 139.712 -2.321 1.00 94.68 2436 SER A O 1
ATOM 663 N N . SER B 2 60 ? 28.953 140.861 -4.060 1.00 99.13 2437 SER A N 1
ATOM 664 C CA . SER B 2 60 ? 27.634 140.942 -3.469 1.00 100.08 2437 SER A CA 1
ATOM 665 C C . SER B 2 60 ? 26.588 140.052 -4.142 1.00 102.83 2437 SER A C 1
ATOM 666 O O . SER B 2 60 ? 26.891 138.987 -4.705 1.00 102.14 2437 SER A O 1
ATOM 669 N N . THR B 2 61 ? 25.349 140.532 -4.066 1.00 105.43 2438 THR A N 1
ATOM 670 C CA . THR B 2 61 ? 24.175 139.864 -4.605 1.00 104.67 2438 THR A CA 1
ATOM 671 C C . THR B 2 61 ? 23.992 140.179 -6.078 1.00 103.75 2438 THR A C 1
ATOM 672 O O . THR B 2 61 ? 24.182 139.318 -6.936 1.00 98.98 2438 THR A O 1
ATOM 676 N N . LEU B 2 62 ? 23.628 141.430 -6.338 1.00 104.87 2439 LEU A N 1
ATOM 677 C CA . LEU B 2 62 ? 23.377 141.950 -7.680 1.00 110.56 2439 LEU A CA 1
ATOM 678 C C . LEU B 2 62 ? 23.523 140.945 -8.855 1.00 112.52 2439 LEU A C 1
ATOM 679 O O . LEU B 2 62 ? 24.458 141.040 -9.653 1.00 112.63 2439 LEU A O 1
ATOM 684 N N . PRO B 2 63 ? 22.558 140.001 -8.996 1.00 113.82 2440 PRO A N 1
ATOM 685 C CA . PRO B 2 63 ? 22.539 138.976 -10.044 1.00 111.15 2440 PRO A CA 1
ATOM 686 C C . PRO B 2 63 ? 23.589 139.040 -11.148 1.00 108.28 2440 PRO A C 1
ATOM 687 O O . PRO B 2 63 ? 23.730 140.049 -11.842 1.00 103.91 2440 PRO A O 1
ATOM 691 N N . ARG B 2 64 ? 24.304 137.921 -11.284 1.00 106.32 2441 ARG A N 1
ATOM 692 C CA . ARG B 2 64 ? 25.373 137.743 -12.256 1.00 106.72 2441 ARG A CA 1
ATOM 693 C C . ARG B 2 64 ? 24.828 137.393 -13.627 1.00 105.26 2441 ARG A C 1
ATOM 694 O O . ARG B 2 64 ? 23.638 137.492 -13.852 1.00 105.90 2441 ARG A O 1
ATOM 702 N N . ILE B 2 65 ? 25.678 136.971 -14.549 1.00 104.89 2442 ILE A N 1
ATOM 703 C CA . ILE B 2 65 ? 25.175 136.667 -15.879 1.00 110.16 2442 ILE A CA 1
ATOM 704 C C . ILE B 2 65 ? 25.996 135.669 -16.691 1.00 114.99 2442 ILE A C 1
ATOM 705 O O . ILE B 2 65 ? 26.918 136.060 -17.413 1.00 115.85 2442 ILE A O 1
ATOM 710 N N . SER B 2 66 ? 25.636 134.388 -16.596 1.00 118.59 2443 SER A N 1
ATOM 711 C CA . SER B 2 66 ? 26.330 133.315 -17.316 1.00 120.77 2443 SER A CA 1
ATOM 712 C C . SER B 2 66 ? 26.919 133.808 -18.623 1.00 121.25 2443 SER A C 1
ATOM 713 O O . SER B 2 66 ? 26.190 134.245 -19.505 1.00 120.53 2443 SER A O 1
ATOM 716 N N . LEU B 2 67 ? 28.241 133.736 -18.736 1.00 124.71 2444 LEU A N 1
ATOM 717 C CA . LEU B 2 67 ? 28.955 134.174 -19.933 1.00 128.15 2444 LEU A CA 1
ATOM 718 C C . LEU B 2 67 ? 28.205 133.651 -21.144 1.00 130.10 2444 LEU A C 1
ATOM 719 O O . LEU B 2 67 ? 28.378 134.136 -22.263 1.00 129.63 2444 LEU A O 1
ATOM 724 N N . GLN B 2 68 ? 27.370 132.646 -20.898 1.00 132.52 2445 GLN A N 1
ATOM 725 C CA . GLN B 2 68 ? 26.562 132.041 -21.939 1.00 133.79 2445 GLN A CA 1
ATOM 726 C C . GLN B 2 68 ? 25.425 133.012 -22.204 1.00 132.76 2445 GLN A C 1
ATOM 727 O O . GLN B 2 68 ? 25.521 133.834 -23.113 1.00 132.46 2445 GLN A O 1
ATOM 733 N N . ALA B 2 69 ? 24.377 132.930 -21.382 1.00 131.76 2446 ALA A N 1
ATOM 734 C CA . ALA B 2 69 ? 23.189 133.783 -21.496 1.00 131.42 2446 ALA A CA 1
ATOM 735 C C . ALA B 2 69 ? 23.467 135.108 -22.192 1.00 131.43 2446 ALA A C 1
ATOM 736 O O . ALA B 2 69 ? 22.693 135.552 -23.044 1.00 131.59 2446 ALA A O 1
ATOM 738 N N . ALA B 2 70 ? 24.580 135.732 -21.829 1.00 131.16 2447 ALA A N 1
ATOM 739 C CA . ALA B 2 70 ? 24.966 137.007 -22.407 1.00 130.20 2447 ALA A CA 1
ATOM 740 C C . ALA B 2 70 ? 25.239 136.908 -23.905 1.00 129.67 2447 ALA A C 1
ATOM 741 O O . ALA B 2 70 ? 25.813 137.818 -24.501 1.00 128.61 2447 ALA A O 1
ATOM 743 N N . VAL B 2 71 ? 24.832 135.802 -24.518 1.00 130.66 2448 VAL A N 1
ATOM 744 C CA . VAL B 2 71 ? 25.040 135.621 -25.954 1.00 132.42 2448 VAL A CA 1
ATOM 745 C C . VAL B 2 71 ? 23.997 134.689 -26.585 1.00 132.95 2448 VAL A C 1
ATOM 746 O O . VAL B 2 71 ? 24.276 134.022 -27.587 1.00 133.28 2448 VAL A O 1
ATOM 750 N N . GLY B 2 72 ? 22.806 134.641 -25.993 1.00 133.38 2449 GLY A N 1
ATOM 751 C CA . GLY B 2 72 ? 21.751 133.796 -26.521 1.00 136.55 2449 GLY A CA 1
ATOM 752 C C . GLY B 2 72 ? 22.094 132.319 -26.637 1.00 139.07 2449 GLY A C 1
ATOM 753 O O . GLY B 2 72 ? 21.208 131.504 -26.914 1.00 138.52 2449 GLY A O 1
ATOM 754 N N . ASP B 2 73 ? 23.372 131.984 -26.445 1.00 141.23 2450 ASP A N 1
ATOM 755 C CA . ASP B 2 73 ? 23.883 130.607 -26.492 1.00 143.18 2450 ASP A CA 1
ATOM 756 C C . ASP B 2 73 ? 24.308 130.147 -27.881 1.00 143.54 2450 ASP A C 1
ATOM 757 O O . ASP B 2 73 ? 23.486 129.580 -28.593 1.00 143.75 2450 ASP A O 1
ATOM 762 N N . ARG B 2 74 ? 25.563 130.363 -28.283 1.00 144.71 2451 ARG A N 1
ATOM 763 C CA . ARG B 2 74 ? 25.975 129.886 -29.607 1.00 147.04 2451 ARG A CA 1
ATOM 764 C C . ARG B 2 74 ? 27.382 130.181 -30.123 1.00 147.86 2451 ARG A C 1
ATOM 765 O O . ARG B 2 74 ? 27.621 130.100 -31.325 1.00 147.06 2451 ARG A O 1
ATOM 773 N N . ALA B 2 75 ? 28.324 130.504 -29.249 1.00 150.32 2452 ALA A N 1
ATOM 774 C CA . ALA B 2 75 ? 29.671 130.779 -29.736 1.00 153.36 2452 ALA A CA 1
ATOM 775 C C . ALA B 2 75 ? 29.554 131.913 -30.773 1.00 156.57 2452 ALA A C 1
ATOM 776 O O . ALA B 2 75 ? 28.471 132.472 -30.939 1.00 157.31 2452 ALA A O 1
ATOM 778 N N . PRO B 2 76 ? 30.653 132.264 -31.484 1.00 159.34 2453 PRO A N 1
ATOM 779 C CA . PRO B 2 76 ? 30.695 133.333 -32.502 1.00 161.41 2453 PRO A CA 1
ATOM 780 C C . PRO B 2 76 ? 29.436 133.683 -33.312 1.00 163.89 2453 PRO A C 1
ATOM 781 O O . PRO B 2 76 ? 28.520 132.870 -33.442 1.00 163.58 2453 PRO A O 1
ATOM 785 N N . SER B 2 77 ? 29.420 134.904 -33.858 1.00 167.21 2454 SER A N 1
ATOM 786 C CA . SER B 2 77 ? 28.301 135.422 -34.666 1.00 170.63 2454 SER A CA 1
ATOM 787 C C . SER B 2 77 ? 28.763 136.380 -35.779 1.00 171.90 2454 SER A C 1
ATOM 788 O O . SER B 2 77 ? 28.022 137.282 -36.192 1.00 170.62 2454 SER A O 1
ATOM 791 N N . ALA B 2 78 ? 29.990 136.172 -36.250 1.00 173.95 2455 ALA A N 1
ATOM 792 C CA . ALA B 2 78 ? 30.583 136.983 -37.309 1.00 175.99 2455 ALA A CA 1
ATOM 793 C C . ALA B 2 78 ? 31.838 136.270 -37.815 1.00 176.95 2455 ALA A C 1
ATOM 794 O O . ALA B 2 78 ? 32.553 135.637 -37.038 1.00 176.63 2455 ALA A O 1
ATOM 796 N N . CYS B 2 79 ? 32.100 136.375 -39.115 1.00 178.42 2456 CYS A N 1
ATOM 797 C CA . CYS B 2 79 ? 33.260 135.721 -39.725 1.00 179.82 2456 CYS A CA 1
ATOM 798 C C . CYS B 2 79 ? 34.174 136.669 -40.518 1.00 180.75 2456 CYS A C 1
ATOM 799 O O . CYS B 2 79 ? 34.433 137.789 -40.079 1.00 181.47 2456 CYS A O 1
ATOM 802 N N . SER B 2 80 ? 34.662 136.197 -41.669 1.00 180.94 2457 SER A N 1
ATOM 803 C CA . SER B 2 80 ? 35.554 136.943 -42.580 1.00 180.92 2457 SER A CA 1
ATOM 804 C C . SER B 2 80 ? 36.127 138.265 -42.055 1.00 180.93 2457 SER A C 1
ATOM 805 O O . SER B 2 80 ? 36.899 138.272 -41.093 1.00 181.08 2457 SER A O 1
ATOM 807 N N . PRO B 2 81 ? 35.774 139.370 -42.719 1.00 180.30 2458 PRO A N 1
ATOM 808 C CA . PRO B 2 81 ? 36.208 140.717 -42.327 1.00 178.02 2458 PRO A CA 1
ATOM 809 C C . PRO B 2 81 ? 35.096 141.283 -41.443 1.00 176.67 2458 PRO A C 1
ATOM 810 O O . PRO B 2 81 ? 34.708 142.450 -41.554 1.00 176.02 2458 PRO A O 1
ATOM 812 N N . LYS B 2 82 ? 34.594 140.415 -40.566 1.00 175.31 2459 LYS A N 1
ATOM 813 C CA . LYS B 2 82 ? 33.513 140.730 -39.650 1.00 172.66 2459 LYS A CA 1
ATOM 814 C C . LYS B 2 82 ? 32.317 141.090 -40.503 1.00 171.00 2459 LYS A C 1
ATOM 815 O O . LYS B 2 82 ? 32.477 141.618 -41.604 1.00 169.44 2459 LYS A O 1
ATOM 817 N N . GLN B 2 83 ? 31.118 140.787 -40.021 1.00 169.70 2460 GLN A N 1
ATOM 818 C CA . GLN B 2 83 ? 29.930 141.150 -40.772 1.00 168.68 2460 GLN A CA 1
ATOM 819 C C . GLN B 2 83 ? 30.176 142.625 -41.131 1.00 168.56 2460 GLN A C 1
ATOM 820 O O . GLN B 2 83 ? 29.589 143.165 -42.072 1.00 168.57 2460 GLN A O 1
ATOM 822 N N . LEU B 2 84 ? 31.085 143.238 -40.366 1.00 167.84 2461 LEU A N 1
ATOM 823 C CA . LEU B 2 84 ? 31.524 144.628 -40.502 1.00 166.59 2461 LEU A CA 1
ATOM 824 C C . LEU B 2 84 ? 32.032 145.131 -39.145 1.00 166.55 2461 LEU A C 1
ATOM 825 O O . LEU B 2 84 ? 31.785 144.519 -38.105 1.00 167.21 2461 LEU A O 1
ATOM 827 N N . TYR B 2 85 ? 32.747 146.246 -39.147 1.00 165.91 2462 TYR A N 1
ATOM 828 C CA . TYR B 2 85 ? 33.244 146.789 -37.894 1.00 165.47 2462 TYR A CA 1
ATOM 829 C C . TYR B 2 85 ? 32.355 147.967 -37.473 1.00 165.91 2462 TYR A C 1
ATOM 830 O O . TYR B 2 85 ? 32.857 149.030 -37.119 1.00 165.14 2462 TYR A O 1
ATOM 839 N N . ILE B 2 86 ? 31.035 147.766 -37.520 1.00 166.92 2463 ILE A N 1
ATOM 840 C CA . ILE B 2 86 ? 30.052 148.797 -37.157 1.00 167.91 2463 ILE A CA 1
ATOM 841 C C . ILE B 2 86 ? 30.221 149.170 -35.695 1.00 169.09 2463 ILE A C 1
ATOM 842 O O . ILE B 2 86 ? 30.694 150.259 -35.359 1.00 170.74 2463 ILE A O 1
ATOM 847 N N . TYR B 2 87 ? 29.819 148.242 -34.832 1.00 168.37 2464 TYR A N 1
ATOM 848 C CA . TYR B 2 87 ? 29.904 148.416 -33.389 1.00 166.56 2464 TYR A CA 1
ATOM 849 C C . TYR B 2 87 ? 31.323 148.831 -32.990 1.00 166.46 2464 TYR A C 1
ATOM 850 O O . TYR B 2 87 ? 31.531 149.941 -32.486 1.00 166.03 2464 TYR A O 1
ATOM 859 N N . GLY B 2 88 ? 32.294 147.944 -33.225 1.00 166.50 2465 GLY A N 1
ATOM 860 C CA . GLY B 2 88 ? 33.679 148.255 -32.894 1.00 166.29 2465 GLY A CA 1
ATOM 861 C C . GLY B 2 88 ? 34.710 147.128 -32.862 1.00 166.29 2465 GLY A C 1
ATOM 862 O O . GLY B 2 88 ? 34.658 146.241 -32.002 1.00 166.56 2465 GLY A O 1
ATOM 863 N N . VAL B 2 89 ? 35.660 147.162 -33.796 1.00 165.42 2466 VAL A N 1
ATOM 864 C CA . VAL B 2 89 ? 36.721 146.156 -33.842 1.00 164.98 2466 VAL A CA 1
ATOM 865 C C . VAL B 2 89 ? 38.061 146.819 -33.523 1.00 163.75 2466 VAL A C 1
ATOM 866 O O . VAL B 2 89 ? 38.146 147.666 -32.633 1.00 163.04 2466 VAL A O 1
ATOM 870 N N . SER B 2 90 ? 39.108 146.424 -34.242 1.00 163.11 2467 SER A N 1
ATOM 871 C CA . SER B 2 90 ? 40.436 146.998 -34.040 1.00 162.67 2467 SER A CA 1
ATOM 872 C C . SER B 2 90 ? 41.506 146.353 -34.914 1.00 162.78 2467 SER A C 1
ATOM 873 O O . SER B 2 90 ? 41.291 145.305 -35.521 1.00 162.75 2467 SER A O 1
ATOM 876 N N . LYS B 2 91 ? 42.658 147.010 -34.970 1.00 163.07 2468 LYS A N 1
ATOM 877 C CA . LYS B 2 91 ? 43.811 146.548 -35.734 1.00 163.77 2468 LYS A CA 1
ATOM 878 C C . LYS B 2 91 ? 44.985 146.475 -34.732 1.00 164.18 2468 LYS A C 1
ATOM 879 O O . LYS B 2 91 ? 44.983 147.202 -33.729 1.00 164.92 2468 LYS A O 1
ATOM 881 N N . GLU B 2 92 ? 45.975 145.612 -34.989 1.00 162.87 2469 GLU A N 1
ATOM 882 C CA . GLU B 2 92 ? 47.115 145.455 -34.073 1.00 161.77 2469 GLU A CA 1
ATOM 883 C C . GLU B 2 92 ? 46.579 144.937 -32.731 1.00 160.49 2469 GLU A C 1
ATOM 884 O O . GLU B 2 92 ? 47.295 144.893 -31.724 1.00 160.74 2469 GLU A O 1
ATOM 886 N N . CYS B 2 93 ? 45.298 144.563 -32.750 1.00 158.13 2470 CYS A N 1
ATOM 887 C CA . CYS B 2 93 ? 44.567 144.020 -31.600 1.00 153.20 2470 CYS A CA 1
ATOM 888 C C . CYS B 2 93 ? 44.013 142.646 -31.985 1.00 151.89 2470 CYS A C 1
ATOM 889 O O . CYS B 2 93 ? 44.047 141.706 -31.195 1.00 152.33 2470 CYS A O 1
ATOM 892 N N . ILE B 2 94 ? 43.485 142.545 -33.199 1.00 148.33 2471 ILE A N 1
ATOM 893 C CA . ILE B 2 94 ? 42.958 141.291 -33.698 1.00 144.62 2471 ILE A CA 1
ATOM 894 C C . ILE B 2 94 ? 44.148 140.509 -34.280 1.00 144.73 2471 ILE A C 1
ATOM 895 O O . ILE B 2 94 ? 44.175 139.281 -34.244 1.00 145.16 2471 ILE A O 1
ATOM 900 N N . ASN B 2 95 ? 45.146 141.238 -34.783 1.00 144.67 2472 ASN A N 1
ATOM 901 C CA . ASN B 2 95 ? 46.370 140.663 -35.383 1.00 143.42 2472 ASN A CA 1
ATOM 902 C C . ASN B 2 95 ? 47.307 140.333 -34.196 1.00 143.15 2472 ASN A C 1
ATOM 903 O O . ASN B 2 95 ? 48.525 140.519 -34.292 1.00 144.82 2472 ASN A O 1
ATOM 908 N N . VAL B 2 96 ? 46.710 139.856 -33.089 1.00 140.88 2473 VAL A N 1
ATOM 909 C CA . VAL B 2 96 ? 47.402 139.507 -31.829 1.00 137.64 2473 VAL A CA 1
ATOM 910 C C . VAL B 2 96 ? 47.195 138.057 -31.360 1.00 137.32 2473 VAL A C 1
ATOM 911 O O . VAL B 2 96 ? 46.183 137.433 -31.689 1.00 137.30 2473 VAL A O 1
ATOM 915 N N . ASN B 2 97 ? 48.128 137.548 -30.544 1.00 136.51 2474 ASN A N 1
ATOM 916 C CA . ASN B 2 97 ? 48.060 136.157 -30.059 1.00 135.38 2474 ASN A CA 1
ATOM 917 C C . ASN B 2 97 ? 48.291 135.893 -28.551 1.00 130.99 2474 ASN A C 1
ATOM 918 O O . ASN B 2 97 ? 48.816 136.729 -27.819 1.00 129.05 2474 ASN A O 1
ATOM 923 N N . SER B 2 98 ? 47.889 134.701 -28.116 1.00 125.62 2475 SER A N 1
ATOM 924 C CA . SER B 2 98 ? 48.015 134.261 -26.735 1.00 119.56 2475 SER A CA 1
ATOM 925 C C . SER B 2 98 ? 49.489 134.079 -26.377 1.00 118.60 2475 SER A C 1
ATOM 926 O O . SER B 2 98 ? 49.818 133.430 -25.385 1.00 117.50 2475 SER A O 1
ATOM 929 N N . LYS B 2 99 ? 50.380 134.639 -27.189 1.00 116.90 2476 LYS A N 1
ATOM 930 C CA . LYS B 2 99 ? 51.814 134.519 -26.921 1.00 116.19 2476 LYS A CA 1
ATOM 931 C C . LYS B 2 99 ? 52.534 135.851 -27.051 1.00 114.55 2476 LYS A C 1
ATOM 932 O O . LYS B 2 99 ? 53.749 135.929 -26.866 1.00 113.68 2476 LYS A O 1
ATOM 938 N N . ASN B 2 100 ? 51.772 136.897 -27.358 1.00 113.59 2477 ASN A N 1
ATOM 939 C CA . ASN B 2 100 ? 52.318 138.246 -27.531 1.00 112.40 2477 ASN A CA 1
ATOM 940 C C . ASN B 2 100 ? 51.562 139.336 -26.756 1.00 110.03 2477 ASN A C 1
ATOM 941 O O . ASN B 2 100 ? 51.992 140.496 -26.729 1.00 108.90 2477 ASN A O 1
ATOM 946 N N . ALA B 2 101 ? 50.440 138.962 -26.136 1.00 107.24 2478 ALA A N 1
ATOM 947 C CA . ALA B 2 101 ? 49.626 139.901 -25.363 1.00 101.19 2478 ALA A CA 1
ATOM 948 C C . ALA B 2 101 ? 50.378 140.378 -24.149 1.00 96.84 2478 ALA A C 1
ATOM 949 O O . ALA B 2 101 ? 49.988 141.368 -23.556 1.00 94.06 2478 ALA A O 1
ATOM 951 N N . GLU B 2 102 ? 51.445 139.668 -23.781 1.00 94.14 2479 GLU A N 1
ATOM 952 C CA . GLU B 2 102 ? 52.262 140.054 -22.640 1.00 94.64 2479 GLU A CA 1
ATOM 953 C C . GLU B 2 102 ? 52.986 141.332 -23.022 1.00 99.79 2479 GLU A C 1
ATOM 954 O O . GLU B 2 102 ? 53.765 141.863 -22.235 1.00 99.47 2479 GLU A O 1
ATOM 960 N N . TYR B 2 103 ? 52.712 141.819 -24.237 1.00 107.59 2480 TYR A N 1
ATOM 961 C CA . TYR B 2 103 ? 53.359 143.019 -24.795 1.00 113.60 2480 TYR A CA 1
ATOM 962 C C . TYR B 2 103 ? 52.449 144.102 -25.411 1.00 119.07 2480 TYR A C 1
ATOM 963 O O . TYR B 2 103 ? 52.833 145.272 -25.428 1.00 121.13 2480 TYR A O 1
ATOM 972 N N . PHE B 2 104 ? 51.273 143.718 -25.913 1.00 123.36 2481 PHE A N 1
ATOM 973 C CA . PHE B 2 104 ? 50.321 144.646 -26.540 1.00 128.75 2481 PHE A CA 1
ATOM 974 C C . PHE B 2 104 ? 50.841 146.074 -26.790 1.00 133.93 2481 PHE A C 1
ATOM 975 O O . PHE B 2 104 ? 51.312 146.381 -27.893 1.00 136.24 2481 PHE A O 1
ATOM 983 N N . GLN B 2 105 ? 50.737 146.930 -25.765 1.00 137.76 2482 GLN A N 1
ATOM 984 C CA . GLN B 2 105 ? 51.149 148.349 -25.801 1.00 139.95 2482 GLN A CA 1
ATOM 985 C C . GLN B 2 105 ? 49.959 149.214 -26.237 1.00 141.52 2482 GLN A C 1
ATOM 986 O O . GLN B 2 105 ? 49.568 149.207 -27.404 1.00 140.76 2482 GLN A O 1
ATOM 992 N N . PHE B 2 106 ? 49.376 149.946 -25.296 1.00 145.01 2483 PHE A N 1
ATOM 993 C CA . PHE B 2 106 ? 48.240 150.812 -25.599 1.00 150.45 2483 PHE A CA 1
ATOM 994 C C . PHE B 2 106 ? 48.713 152.163 -26.122 1.00 154.68 2483 PHE A C 1
ATOM 995 O O . PHE B 2 106 ? 49.331 152.927 -25.379 1.00 154.92 2483 PHE A O 1
ATOM 1003 N N . ASP B 2 107 ? 48.428 152.462 -27.390 1.00 159.32 2484 ASP A N 1
ATOM 1004 C CA . ASP B 2 107 ? 48.826 153.749 -27.969 1.00 162.74 2484 ASP A CA 1
ATOM 1005 C C . ASP B 2 107 ? 48.049 154.836 -27.248 1.00 164.68 2484 ASP A C 1
ATOM 1006 O O . ASP B 2 107 ? 47.075 155.364 -27.780 1.00 165.40 2484 ASP A O 1
ATOM 1011 N N . ILE B 2 108 ? 48.485 155.147 -26.031 1.00 166.66 2485 ILE A N 1
ATOM 1012 C CA . ILE B 2 108 ? 47.847 156.143 -25.187 1.00 169.41 2485 ILE A CA 1
ATOM 1013 C C . ILE B 2 108 ? 47.027 157.147 -25.976 1.00 172.29 2485 ILE A C 1
ATOM 1014 O O . ILE B 2 108 ? 45.955 157.565 -25.542 1.00 172.31 2485 ILE A O 1
ATOM 1019 N N . GLN B 2 109 ? 47.535 157.492 -27.155 1.00 175.82 2486 GLN A N 1
ATOM 1020 C CA . GLN B 2 109 ? 46.916 158.457 -28.053 1.00 179.87 2486 GLN A CA 1
ATOM 1021 C C . GLN B 2 109 ? 45.541 158.096 -28.635 1.00 181.96 2486 GLN A C 1
ATOM 1022 O O . GLN B 2 109 ? 44.686 158.974 -28.789 1.00 182.24 2486 GLN A O 1
ATOM 1028 N N . ASP B 2 110 ? 45.324 156.819 -28.947 1.00 184.30 2487 ASP A N 1
ATOM 1029 C CA . ASP B 2 110 ? 44.061 156.369 -29.550 1.00 185.72 2487 ASP A CA 1
ATOM 1030 C C . ASP B 2 110 ? 42.899 155.963 -28.644 1.00 185.27 2487 ASP A C 1
ATOM 1031 O O . ASP B 2 110 ? 41.839 155.594 -29.148 1.00 185.58 2487 ASP A O 1
ATOM 1036 N N . HIS B 2 111 ? 43.062 156.014 -27.328 1.00 184.24 2488 HIS A N 1
ATOM 1037 C CA . HIS B 2 111 ? 41.951 155.622 -26.471 1.00 183.50 2488 HIS A CA 1
ATOM 1038 C C . HIS B 2 111 ? 41.319 156.742 -25.654 1.00 183.60 2488 HIS A C 1
ATOM 1039 O O . HIS B 2 111 ? 40.193 156.612 -25.170 1.00 182.57 2488 HIS A O 1
ATOM 1046 N N . PHE B 2 112 ? 42.040 157.845 -25.511 1.00 184.16 2489 PHE A N 1
ATOM 1047 C CA . PHE B 2 112 ? 41.528 159.001 -24.788 1.00 185.12 2489 PHE A CA 1
ATOM 1048 C C . PHE B 2 112 ? 41.328 160.141 -25.783 1.00 186.00 2489 PHE A C 1
ATOM 1049 O O . PHE B 2 112 ? 40.667 161.135 -25.478 1.00 185.76 2489 PHE A O 1
ATOM 1057 N N . GLY B 2 113 ? 41.913 159.979 -26.971 1.00 186.68 2490 GLY A N 1
ATOM 1058 C CA . GLY B 2 113 ? 41.807 160.980 -28.023 1.00 186.38 2490 GLY A CA 1
ATOM 1059 C C . GLY B 2 113 ? 42.876 162.058 -27.975 1.00 186.21 2490 GLY A C 1
ATOM 1060 O O . GLY B 2 113 ? 44.071 161.780 -28.135 1.00 185.21 2490 GLY A O 1
ATOM 1061 N N . LYS B 2 114 ? 42.428 163.297 -27.772 1.00 186.46 2491 LYS A N 1
ATOM 1062 C CA . LYS B 2 114 ? 43.304 164.469 -27.674 1.00 186.38 2491 LYS A CA 1
ATOM 1063 C C . LYS B 2 114 ? 42.665 165.453 -26.684 1.00 186.13 2491 LYS A C 1
ATOM 1064 O O . LYS B 2 114 ? 43.262 166.471 -26.326 1.00 185.36 2491 LYS A O 1
ATOM 1070 N N . GLU B 2 115 ? 41.449 165.117 -26.247 1.00 186.21 2492 GLU A N 1
ATOM 1071 C CA . GLU B 2 115 ? 40.677 165.915 -25.289 1.00 185.74 2492 GLU A CA 1
ATOM 1072 C C . GLU B 2 115 ? 41.203 165.704 -23.868 1.00 185.40 2492 GLU A C 1
ATOM 1073 O O . GLU B 2 115 ? 41.240 166.632 -23.052 1.00 184.37 2492 GLU A O 1
ATOM 1079 N N . ASP B 2 116 ? 41.598 164.468 -23.583 1.00 185.33 2493 ASP A N 1
ATOM 1080 C CA . ASP B 2 116 ? 42.150 164.111 -22.284 1.00 184.68 2493 ASP A CA 1
ATOM 1081 C C . ASP B 2 116 ? 43.684 164.188 -22.368 1.00 184.03 2493 ASP A C 1
ATOM 1082 O O . ASP B 2 116 ? 44.376 164.120 -21.347 1.00 183.63 2493 ASP A O 1
ATOM 1087 N N . LEU B 2 117 ? 44.200 164.338 -23.592 1.00 183.12 2494 LEU A N 1
ATOM 1088 C CA . LEU B 2 117 ? 45.642 164.441 -23.844 1.00 181.69 2494 LEU A CA 1
ATOM 1089 C C . LEU B 2 117 ? 46.169 165.847 -23.567 1.00 181.06 2494 LEU A C 1
ATOM 1090 O O . LEU B 2 117 ? 47.370 166.096 -23.679 1.00 180.69 2494 LEU A O 1
ATOM 1095 N N . CYS B 2 118 ? 45.265 166.765 -23.226 1.00 180.71 2495 CYS A N 1
ATOM 1096 C CA . CYS B 2 118 ? 45.641 168.144 -22.898 1.00 178.97 2495 CYS A CA 1
ATOM 1097 C C . CYS B 2 118 ? 46.258 168.031 -21.499 1.00 176.93 2495 CYS A C 1
ATOM 1098 O O . CYS B 2 118 ? 46.881 168.968 -20.988 1.00 176.42 2495 CYS A O 1
ATOM 1101 N N . ALA B 2 119 ? 46.071 166.851 -20.905 1.00 173.61 2496 ALA A N 1
ATOM 1102 C CA . ALA B 2 119 ? 46.576 166.525 -19.578 1.00 169.00 2496 ALA A CA 1
ATOM 1103 C C . ALA B 2 119 ? 47.927 165.812 -19.686 1.00 165.57 2496 ALA A C 1
ATOM 1104 O O . ALA B 2 119 ? 47.993 164.636 -20.064 1.00 165.13 2496 ALA A O 1
ATOM 1106 N N . GLY B 2 120 ? 48.996 166.535 -19.354 1.00 160.69 2497 GLY A N 1
ATOM 1107 C CA . GLY B 2 120 ? 50.336 165.977 -19.411 1.00 153.16 2497 GLY A CA 1
ATOM 1108 C C . GLY B 2 120 ? 50.795 165.456 -18.062 1.00 147.90 2497 GLY A C 1
ATOM 1109 O O . GLY B 2 120 ? 51.978 165.179 -17.863 1.00 147.60 2497 GLY A O 1
ATOM 1110 N N . LYS B 2 121 ? 49.847 165.328 -17.137 1.00 142.97 2498 LYS A N 1
ATOM 1111 C CA . LYS B 2 121 ? 50.113 164.832 -15.789 1.00 137.61 2498 LYS A CA 1
ATOM 1112 C C . LYS B 2 121 ? 49.659 163.370 -15.695 1.00 134.77 2498 LYS A C 1
ATOM 1113 O O . LYS B 2 121 ? 49.507 162.830 -14.597 1.00 132.48 2498 LYS A O 1
ATOM 1119 N N . GLY B 2 122 ? 49.436 162.749 -16.857 1.00 132.27 2499 GLY A N 1
ATOM 1120 C CA . GLY B 2 122 ? 49.006 161.356 -16.923 1.00 129.98 2499 GLY A CA 1
ATOM 1121 C C . GLY B 2 122 ? 47.501 161.142 -16.831 1.00 127.76 2499 GLY A C 1
ATOM 1122 O O . GLY B 2 122 ? 46.791 161.998 -16.307 1.00 129.45 2499 GLY A O 1
ATOM 1123 N N . PHE B 2 123 ? 46.999 160.011 -17.325 1.00 123.65 2500 PHE A N 1
ATOM 1124 C CA . PHE B 2 123 ? 45.564 159.757 -17.264 1.00 120.22 2500 PHE A CA 1
ATOM 1125 C C . PHE B 2 123 ? 45.192 159.076 -15.957 1.00 117.43 2500 PHE A C 1
ATOM 1126 O O . PHE B 2 123 ? 45.668 157.973 -15.688 1.00 116.97 2500 PHE A O 1
ATOM 1134 N N . GLN B 2 124 ? 44.348 159.732 -15.153 1.00 113.45 2501 GLN A N 1
ATOM 1135 C CA . GLN B 2 124 ? 43.875 159.188 -13.874 1.00 109.23 2501 GLN A CA 1
ATOM 1136 C C . GLN B 2 124 ? 42.913 158.049 -14.217 1.00 106.08 2501 GLN A C 1
ATOM 1137 O O . GLN B 2 124 ? 42.123 158.158 -15.151 1.00 105.84 2501 GLN A O 1
ATOM 1143 N N . LEU B 2 125 ? 42.947 156.959 -13.463 1.00 102.81 2502 LEU A N 1
ATOM 1144 C CA . LEU B 2 125 ? 42.086 155.852 -13.827 1.00 98.83 2502 LEU A CA 1
ATOM 1145 C C . LEU B 2 125 ? 41.186 155.181 -12.793 1.00 95.53 2502 LEU A C 1
ATOM 1146 O O . LEU B 2 125 ? 41.384 155.241 -11.583 1.00 93.38 2502 LEU A O 1
ATOM 1151 N N . ALA B 2 126 ? 40.168 154.537 -13.333 1.00 92.53 2503 ALA A N 1
ATOM 1152 C CA . ALA B 2 126 ? 39.178 153.834 -12.573 1.00 86.16 2503 ALA A CA 1
ATOM 1153 C C . ALA B 2 126 ? 39.786 153.015 -11.459 1.00 82.86 2503 ALA A C 1
ATOM 1154 O O . ALA B 2 126 ? 40.643 152.176 -11.707 1.00 84.88 2503 ALA A O 1
ATOM 1156 N N . ASP B 2 127 ? 39.316 153.270 -10.241 1.00 79.55 2504 ASP A N 1
ATOM 1157 C CA . ASP B 2 127 ? 39.717 152.574 -9.009 1.00 78.07 2504 ASP A CA 1
ATOM 1158 C C . ASP B 2 127 ? 40.648 153.402 -8.162 1.00 74.76 2504 ASP A C 1
ATOM 1159 O O . ASP B 2 127 ? 40.846 153.128 -6.984 1.00 69.09 2504 ASP A O 1
ATOM 1164 N N . GLY B 2 128 ? 41.160 154.460 -8.771 1.00 75.30 2505 GLY A N 1
ATOM 1165 C CA . GLY B 2 128 ? 42.112 155.323 -8.105 1.00 75.37 2505 GLY A CA 1
ATOM 1166 C C . GLY B 2 128 ? 43.398 154.770 -8.672 1.00 77.33 2505 GLY A C 1
ATOM 1167 O O . GLY B 2 128 ? 43.502 153.548 -8.847 1.00 80.71 2505 GLY A O 1
ATOM 1168 N N . GLY B 2 129 ? 44.355 155.626 -9.008 1.00 75.38 2506 GLY A N 1
ATOM 1169 C CA . GLY B 2 129 ? 45.600 155.115 -9.557 1.00 75.15 2506 GLY A CA 1
ATOM 1170 C C . GLY B 2 129 ? 45.915 155.547 -10.971 1.00 73.38 2506 GLY A C 1
ATOM 1171 O O . GLY B 2 129 ? 45.205 155.208 -11.916 1.00 69.04 2506 GLY A O 1
ATOM 1172 N N . TRP B 2 130 ? 47.032 156.257 -11.093 1.00 73.13 2507 TRP A N 1
ATOM 1173 C CA . TRP B 2 130 ? 47.542 156.827 -12.347 1.00 72.22 2507 TRP A CA 1
ATOM 1174 C C . TRP B 2 130 ? 48.295 155.980 -13.373 1.00 73.69 2507 TRP A C 1
ATOM 1175 O O . TRP B 2 130 ? 49.369 155.467 -13.069 1.00 78.58 2507 TRP A O 1
ATOM 1186 N N . LEU B 2 131 ? 47.768 155.871 -14.594 1.00 72.90 2508 LEU A N 1
ATOM 1187 C CA . LEU B 2 131 ? 48.461 155.134 -15.651 1.00 70.31 2508 LEU A CA 1
ATOM 1188 C C . LEU B 2 131 ? 49.078 156.195 -16.532 1.00 70.99 2508 LEU A C 1
ATOM 1189 O O . LEU B 2 131 ? 48.397 156.838 -17.311 1.00 70.57 2508 LEU A O 1
ATOM 1194 N N . ILE B 2 132 ? 50.380 156.376 -16.388 1.00 73.87 2509 ILE A N 1
ATOM 1195 C CA . ILE B 2 132 ? 51.110 157.382 -17.125 1.00 76.23 2509 ILE A CA 1
ATOM 1196 C C . ILE B 2 132 ? 51.705 156.880 -18.407 1.00 80.11 2509 ILE A C 1
ATOM 1197 O O . ILE B 2 132 ? 52.583 156.035 -18.392 1.00 79.44 2509 ILE A O 1
ATOM 1202 N N . PRO B 2 133 ? 51.272 157.430 -19.535 1.00 86.78 2510 PRO A N 1
ATOM 1203 C CA . PRO B 2 133 ? 51.798 157.003 -20.835 1.00 93.52 2510 PRO A CA 1
ATOM 1204 C C . PRO B 2 133 ? 53.303 157.027 -20.780 1.00 98.31 2510 PRO A C 1
ATOM 1205 O O . PRO B 2 133 ? 53.867 157.654 -19.898 1.00 98.37 2510 PRO A O 1
ATOM 1209 N N . SER B 2 134 ? 53.951 156.339 -21.712 1.00 106.36 2511 SER A N 1
ATOM 1210 C CA . SER B 2 134 ? 55.411 156.322 -21.752 1.00 114.56 2511 SER A CA 1
ATOM 1211 C C . SER B 2 134 ? 55.848 157.373 -22.760 1.00 120.96 2511 SER A C 1
ATOM 1212 O O . SER B 2 134 ? 55.089 157.707 -23.675 1.00 123.08 2511 SER A O 1
ATOM 1215 N N . ASN B 2 135 ? 57.063 157.893 -22.595 1.00 126.44 2512 ASN A N 1
ATOM 1216 C CA . ASN B 2 135 ? 57.593 158.910 -23.506 1.00 131.44 2512 ASN A CA 1
ATOM 1217 C C . ASN B 2 135 ? 57.200 158.536 -24.942 1.00 134.16 2512 ASN A C 1
ATOM 1218 O O . ASN B 2 135 ? 56.584 159.321 -25.668 1.00 133.03 2512 ASN A O 1
ATOM 1223 N N . ASP B 2 136 ? 57.551 157.303 -25.304 1.00 138.36 2513 ASP A N 1
ATOM 1224 C CA . ASP B 2 136 ? 57.329 156.705 -26.627 1.00 141.28 2513 ASP A CA 1
ATOM 1225 C C . ASP B 2 136 ? 55.879 156.654 -27.128 1.00 140.65 2513 ASP A C 1
ATOM 1226 O O . ASP B 2 136 ? 55.612 156.098 -28.196 1.00 138.24 2513 ASP A O 1
ATOM 1231 N N . GLY B 2 137 ? 54.955 157.223 -26.356 1.00 141.38 2514 GLY A N 1
ATOM 1232 C CA . GLY B 2 137 ? 53.548 157.230 -26.735 1.00 141.38 2514 GLY A CA 1
ATOM 1233 C C . GLY B 2 137 ? 52.822 155.928 -26.439 1.00 140.44 2514 GLY A C 1
ATOM 1234 O O . GLY B 2 137 ? 51.685 155.719 -26.876 1.00 141.07 2514 GLY A O 1
ATOM 1235 N N . LYS B 2 138 ? 53.472 155.057 -25.676 1.00 138.29 2515 LYS A N 1
ATOM 1236 C CA . LYS B 2 138 ? 52.905 153.761 -25.341 1.00 135.22 2515 LYS A CA 1
ATOM 1237 C C . LYS B 2 138 ? 52.292 153.707 -23.939 1.00 132.23 2515 LYS A C 1
ATOM 1238 O O . LYS B 2 138 ? 52.346 154.680 -23.181 1.00 130.94 2515 LYS A O 1
ATOM 1244 N N . ALA B 2 139 ? 51.716 152.540 -23.631 1.00 129.37 2516 ALA A N 1
ATOM 1245 C CA . ALA B 2 139 ? 51.068 152.202 -22.350 1.00 124.17 2516 ALA A CA 1
ATOM 1246 C C . ALA B 2 139 ? 51.162 150.674 -22.181 1.00 119.53 2516 ALA A C 1
ATOM 1247 O O . ALA B 2 139 ? 50.155 149.968 -22.243 1.00 119.03 2516 ALA A O 1
ATOM 1249 N N . GLY B 2 140 ? 52.379 150.175 -21.974 1.00 114.59 2517 GLY A N 1
ATOM 1250 C CA . GLY B 2 140 ? 52.590 148.746 -21.836 1.00 107.47 2517 GLY A CA 1
ATOM 1251 C C . GLY B 2 140 ? 52.605 148.187 -20.429 1.00 102.70 2517 GLY A C 1
ATOM 1252 O O . GLY B 2 140 ? 52.117 148.793 -19.479 1.00 98.78 2517 GLY A O 1
ATOM 1253 N N . LYS B 2 141 ? 53.181 147.003 -20.309 1.00 98.94 2518 LYS A N 1
ATOM 1254 C CA . LYS B 2 141 ? 53.260 146.315 -19.037 1.00 95.58 2518 LYS A CA 1
ATOM 1255 C C . LYS B 2 141 ? 53.644 147.216 -17.880 1.00 95.61 2518 LYS A C 1
ATOM 1256 O O . LYS B 2 141 ? 52.826 147.488 -17.016 1.00 97.19 2518 LYS A O 1
ATOM 1262 N N . GLU B 2 142 ? 54.885 147.687 -17.859 1.00 93.76 2519 GLU A N 1
ATOM 1263 C CA . GLU B 2 142 ? 55.347 148.541 -16.768 1.00 91.42 2519 GLU A CA 1
ATOM 1264 C C . GLU B 2 142 ? 54.369 149.651 -16.381 1.00 88.91 2519 GLU A C 1
ATOM 1265 O O . GLU B 2 142 ? 54.124 149.896 -15.203 1.00 85.20 2519 GLU A O 1
ATOM 1271 N N . GLU B 2 143 ? 53.824 150.324 -17.386 1.00 89.66 2520 GLU A N 1
ATOM 1272 C CA . GLU B 2 143 ? 52.870 151.413 -17.175 1.00 90.81 2520 GLU A CA 1
ATOM 1273 C C . GLU B 2 143 ? 51.795 150.945 -16.189 1.00 90.13 2520 GLU A C 1
ATOM 1274 O O . GLU B 2 143 ? 51.521 151.598 -15.169 1.00 88.67 2520 GLU A O 1
ATOM 1280 N N . PHE B 2 144 ? 51.193 149.804 -16.509 1.00 87.20 2521 PHE A N 1
ATOM 1281 C CA . PHE B 2 144 ? 50.158 149.243 -15.676 1.00 85.33 2521 PHE A CA 1
ATOM 1282 C C . PHE B 2 144 ? 50.692 148.819 -14.328 1.00 85.30 2521 PHE A C 1
ATOM 1283 O O . PHE B 2 144 ? 50.019 149.028 -13.319 1.00 89.41 2521 PHE A O 1
ATOM 1291 N N . TYR B 2 145 ? 51.889 148.224 -14.307 1.00 82.77 2522 TYR A N 1
ATOM 1292 C CA . TYR B 2 145 ? 52.524 147.809 -13.055 1.00 77.60 2522 TYR A CA 1
ATOM 1293 C C . TYR B 2 145 ? 52.705 149.084 -12.228 1.00 76.42 2522 TYR A C 1
ATOM 1294 O O . TYR B 2 145 ? 52.503 149.103 -11.017 1.00 70.25 2522 TYR A O 1
ATOM 1303 N N . ARG B 2 146 ? 53.093 150.158 -12.897 1.00 77.85 2523 ARG A N 1
ATOM 1304 C CA . ARG B 2 146 ? 53.269 151.429 -12.217 1.00 85.19 2523 ARG A CA 1
ATOM 1305 C C . ARG B 2 146 ? 51.952 151.845 -11.546 1.00 84.62 2523 ARG A C 1
ATOM 1306 O O . ARG B 2 146 ? 51.887 152.063 -10.331 1.00 85.73 2523 ARG A O 1
ATOM 1314 N N . ALA B 2 147 ? 50.910 151.963 -12.368 1.00 81.43 2524 ALA A N 1
ATOM 1315 C CA . ALA B 2 147 ? 49.572 152.347 -11.923 1.00 71.71 2524 ALA A CA 1
ATOM 1316 C C . ALA B 2 147 ? 49.075 151.436 -10.818 1.00 64.35 2524 ALA A C 1
ATOM 1317 O O . ALA B 2 147 ? 48.743 151.883 -9.730 1.00 59.21 2524 ALA A O 1
ATOM 1319 N N . LEU B 2 148 ? 49.021 150.151 -11.118 1.00 56.15 2525 LEU A N 1
ATOM 1320 C CA . LEU B 2 148 ? 48.572 149.189 -10.154 1.00 56.98 2525 LEU A CA 1
ATOM 1321 C C . LEU B 2 148 ? 49.247 149.328 -8.799 1.00 60.21 2525 LEU A C 1
ATOM 1322 O O . LEU B 2 148 ? 48.884 148.661 -7.850 1.00 61.61 2525 LEU A O 1
ATOM 1327 N N . CYS B 2 149 ? 50.237 150.199 -8.708 1.00 65.35 2526 CYS A N 1
ATOM 1328 C CA . CYS B 2 149 ? 50.969 150.417 -7.462 1.00 67.92 2526 CYS A CA 1
ATOM 1329 C C . CYS B 2 149 ? 50.548 151.749 -6.909 1.00 66.58 2526 CYS A C 1
ATOM 1330 O O . CYS B 2 149 ? 50.653 151.991 -5.721 1.00 65.86 2526 CYS A O 1
ATOM 1333 N N . ASP B 2 150 ? 50.104 152.615 -7.811 1.00 69.06 2527 ASP A N 1
ATOM 1334 C CA . ASP B 2 150 ? 49.602 153.938 -7.476 1.00 71.93 2527 ASP A CA 1
ATOM 1335 C C . ASP B 2 150 ? 48.139 153.685 -7.007 1.00 73.58 2527 ASP A C 1
ATOM 1336 O O . ASP B 2 150 ? 47.540 154.499 -6.283 1.00 75.23 2527 ASP A O 1
ATOM 1341 N N . THR B 2 151 ? 47.592 152.534 -7.412 1.00 70.71 2528 THR A N 1
ATOM 1342 C CA . THR B 2 151 ? 46.234 152.129 -7.052 1.00 68.30 2528 THR A CA 1
ATOM 1343 C C . THR B 2 151 ? 45.999 151.953 -5.556 1.00 65.37 2528 THR A C 1
ATOM 1344 O O . THR B 2 151 ? 46.676 151.169 -4.869 1.00 63.62 2528 THR A O 1
ATOM 1348 N N . PRO B 2 152 ? 45.011 152.684 -5.031 1.00 63.77 2529 PRO A N 1
ATOM 1349 C CA . PRO B 2 152 ? 44.631 152.653 -3.618 1.00 63.67 2529 PRO A CA 1
ATOM 1350 C C . PRO B 2 152 ? 44.171 151.286 -3.164 1.00 62.48 2529 PRO A C 1
ATOM 1351 O O . PRO B 2 152 ? 43.425 150.615 -3.863 1.00 64.65 2529 PRO A O 1
ATOM 1355 N N . GLY B 2 153 ? 44.631 150.881 -1.988 1.00 65.89 2530 GLY A N 1
ATOM 1356 C CA . GLY B 2 153 ? 44.273 149.586 -1.438 1.00 66.10 2530 GLY A CA 1
ATOM 1357 C C . GLY B 2 153 ? 45.209 148.498 -1.900 1.00 65.31 2530 GLY A C 1
ATOM 1358 O O . GLY B 2 153 ? 44.970 147.328 -1.645 1.00 59.58 2530 GLY A O 1
ATOM 1359 N N . VAL B 2 154 ? 46.269 148.903 -2.595 1.00 68.28 2531 VAL A N 1
ATOM 1360 C CA . VAL B 2 154 ? 47.282 147.983 -3.117 1.00 71.73 2531 VAL A CA 1
ATOM 1361 C C . VAL B 2 154 ? 48.633 148.226 -2.460 1.00 71.95 2531 VAL A C 1
ATOM 1362 O O . VAL B 2 154 ? 49.041 149.368 -2.307 1.00 74.03 2531 VAL A O 1
ATOM 1366 N N . ASP B 2 155 ? 49.319 147.158 -2.076 1.00 69.37 2532 ASP A N 1
ATOM 1367 C CA . ASP B 2 155 ? 50.629 147.284 -1.470 1.00 72.94 2532 ASP A CA 1
ATOM 1368 C C . ASP B 2 155 ? 51.628 146.800 -2.508 1.00 74.40 2532 ASP A C 1
ATOM 1369 O O . ASP B 2 155 ? 51.712 145.609 -2.771 1.00 76.56 2532 ASP A O 1
ATOM 1374 N N . PRO B 2 156 ? 52.429 147.710 -3.085 1.00 74.19 2533 PRO A N 1
ATOM 1375 C CA . PRO B 2 156 ? 53.400 147.318 -4.103 1.00 76.67 2533 PRO A CA 1
ATOM 1376 C C . PRO B 2 156 ? 54.497 146.311 -3.701 1.00 80.56 2533 PRO A C 1
ATOM 1377 O O . PRO B 2 156 ? 55.275 145.841 -4.558 1.00 82.03 2533 PRO A O 1
ATOM 1381 N N . LYS B 2 157 ? 54.561 145.969 -2.416 1.00 79.91 2534 LYS A N 1
ATOM 1382 C CA . LYS B 2 157 ? 55.537 144.990 -1.967 1.00 77.12 2534 LYS A CA 1
ATOM 1383 C C . LYS B 2 157 ? 55.030 143.626 -2.399 1.00 74.63 2534 LYS A C 1
ATOM 1384 O O . LYS B 2 157 ? 55.799 142.770 -2.777 1.00 77.33 2534 LYS A O 1
ATOM 1390 N N . LEU B 2 158 ? 53.718 143.440 -2.362 1.00 73.15 2535 LEU A N 1
ATOM 1391 C CA . LEU B 2 158 ? 53.103 142.160 -2.680 1.00 71.40 2535 LEU A CA 1
ATOM 1392 C C . LEU B 2 158 ? 52.865 141.845 -4.152 1.00 70.17 2535 LEU A C 1
ATOM 1393 O O . LEU B 2 158 ? 52.418 140.759 -4.503 1.00 66.88 2535 LEU A O 1
ATOM 1398 N N . ILE B 2 159 ? 53.123 142.808 -5.014 1.00 68.65 2536 ILE A N 1
ATOM 1399 C CA . ILE B 2 159 ? 53.005 142.551 -6.427 1.00 71.98 2536 ILE A CA 1
ATOM 1400 C C . ILE B 2 159 ? 54.418 142.828 -6.934 1.00 79.56 2536 ILE A C 1
ATOM 1401 O O . ILE B 2 159 ? 55.300 143.215 -6.159 1.00 81.42 2536 ILE A O 1
ATOM 1406 N N . SER B 2 160 ? 54.630 142.638 -8.231 1.00 84.50 2537 SER A N 1
ATOM 1407 C CA . SER B 2 160 ? 55.926 142.858 -8.838 1.00 86.29 2537 SER A CA 1
ATOM 1408 C C . SER B 2 160 ? 55.789 142.695 -10.340 1.00 86.02 2537 SER A C 1
ATOM 1409 O O . SER B 2 160 ? 54.925 141.977 -10.824 1.00 84.41 2537 SER A O 1
ATOM 1412 N N . SER B 2 161 ? 56.668 143.351 -11.071 1.00 86.96 2538 SER A N 1
ATOM 1413 C CA . SER B 2 161 ? 56.631 143.322 -12.514 1.00 88.49 2538 SER A CA 1
ATOM 1414 C C . SER B 2 161 ? 56.395 141.970 -13.187 1.00 87.37 2538 SER A C 1
ATOM 1415 O O . SER B 2 161 ? 55.654 141.883 -14.171 1.00 86.71 2538 SER A O 1
ATOM 1418 N N . ILE B 2 162 ? 57.013 140.907 -12.697 1.00 84.31 2539 ILE A N 1
ATOM 1419 C CA . ILE B 2 162 ? 56.777 139.645 -13.371 1.00 85.19 2539 ILE A CA 1
ATOM 1420 C C . ILE B 2 162 ? 55.368 139.192 -13.077 1.00 83.09 2539 ILE A C 1
ATOM 1421 O O . ILE B 2 162 ? 54.771 138.462 -13.871 1.00 84.74 2539 ILE A O 1
ATOM 1426 N N . TRP B 2 163 ? 54.835 139.643 -11.942 1.00 79.04 2540 TRP A N 1
ATOM 1427 C CA . TRP B 2 163 ? 53.492 139.274 -11.546 1.00 73.81 2540 TRP A CA 1
ATOM 1428 C C . TRP B 2 163 ? 52.501 139.920 -12.494 1.00 72.70 2540 TRP A C 1
ATOM 1429 O O . TRP B 2 163 ? 51.687 139.224 -13.097 1.00 72.29 2540 TRP A O 1
ATOM 1440 N N . VAL B 2 164 ? 52.562 141.248 -12.623 1.00 69.46 2541 VAL A N 1
ATOM 1441 C CA . VAL B 2 164 ? 51.648 141.975 -13.510 1.00 68.45 2541 VAL A CA 1
ATOM 1442 C C . VAL B 2 164 ? 51.774 141.500 -14.945 1.00 69.88 2541 VAL A C 1
ATOM 1443 O O . VAL B 2 164 ? 50.793 141.385 -15.667 1.00 66.73 2541 VAL A O 1
ATOM 1447 N N . ALA B 2 165 ? 53.014 141.257 -15.348 1.00 76.52 2542 ALA A N 1
ATOM 1448 C CA . ALA B 2 165 ? 53.353 140.760 -16.681 1.00 78.83 2542 ALA A CA 1
ATOM 1449 C C . ALA B 2 165 ? 52.367 139.666 -17.025 1.00 77.71 2542 ALA A C 1
ATOM 1450 O O . ALA B 2 165 ? 51.478 139.823 -17.858 1.00 78.03 2542 ALA A O 1
ATOM 1452 N N . ASN B 2 166 ? 52.572 138.544 -16.355 1.00 75.21 2543 ASN A N 1
ATOM 1453 C CA . ASN B 2 166 ? 51.739 137.375 -16.499 1.00 73.24 2543 ASN A CA 1
ATOM 1454 C C . ASN B 2 166 ? 50.313 137.791 -16.703 1.00 72.89 2543 ASN A C 1
ATOM 1455 O O . ASN B 2 166 ? 49.721 137.608 -17.753 1.00 74.66 2543 ASN A O 1
ATOM 1460 N N . HIS B 2 167 ? 49.769 138.398 -15.676 1.00 73.27 2544 HIS A N 1
ATOM 1461 C CA . HIS B 2 167 ? 48.387 138.754 -15.728 1.00 73.09 2544 HIS A CA 1
ATOM 1462 C C . HIS B 2 167 ? 48.002 139.720 -16.795 1.00 74.66 2544 HIS A C 1
ATOM 1463 O O . HIS B 2 167 ? 46.882 139.648 -17.284 1.00 77.59 2544 HIS A O 1
ATOM 1470 N N . TYR B 2 168 ? 48.916 140.601 -17.189 1.00 78.20 2545 TYR A N 1
ATOM 1471 C CA . TYR B 2 168 ? 48.611 141.573 -18.250 1.00 80.66 2545 TYR A CA 1
ATOM 1472 C C . TYR B 2 168 ? 48.433 140.815 -19.554 1.00 81.37 2545 TYR A C 1
ATOM 1473 O O . TYR B 2 168 ? 47.817 141.311 -20.490 1.00 80.76 2545 TYR A O 1
ATOM 1482 N N . ARG B 2 169 ? 48.966 139.597 -19.586 1.00 81.16 2546 ARG A N 1
ATOM 1483 C CA . ARG B 2 169 ? 48.894 138.732 -20.751 1.00 82.93 2546 ARG A CA 1
ATOM 1484 C C . ARG B 2 169 ? 47.511 138.136 -20.927 1.00 85.90 2546 ARG A C 1
ATOM 1485 O O . ARG B 2 169 ? 46.832 138.390 -21.921 1.00 88.65 2546 ARG A O 1
ATOM 1493 N N . TRP B 2 170 ? 47.093 137.354 -19.942 1.00 87.54 2547 TRP A N 1
ATOM 1494 C CA . TRP B 2 170 ? 45.803 136.681 -19.975 1.00 87.10 2547 TRP A CA 1
ATOM 1495 C C . TRP B 2 170 ? 44.604 137.598 -19.873 1.00 88.91 2547 TRP A C 1
ATOM 1496 O O . TRP B 2 170 ? 43.558 137.326 -20.470 1.00 89.36 2547 TRP A O 1
ATOM 1507 N N . ILE B 2 171 ? 44.747 138.669 -19.096 1.00 90.73 2548 ILE A N 1
ATOM 1508 C CA . ILE B 2 171 ? 43.657 139.621 -18.904 1.00 91.17 2548 ILE A CA 1
ATOM 1509 C C . ILE B 2 171 ? 43.416 140.368 -20.211 1.00 91.06 2548 ILE A C 1
ATOM 1510 O O . ILE B 2 171 ? 42.419 141.068 -20.369 1.00 87.22 2548 ILE A O 1
ATOM 1515 N N . VAL B 2 172 ? 44.341 140.193 -21.147 1.00 90.42 2549 VAL A N 1
ATOM 1516 C CA . VAL B 2 172 ? 44.244 140.811 -22.454 1.00 92.29 2549 VAL A CA 1
ATOM 1517 C C . VAL B 2 172 ? 43.597 139.809 -23.405 1.00 91.96 2549 VAL A C 1
ATOM 1518 O O . VAL B 2 172 ? 42.439 139.949 -23.787 1.00 88.03 2549 VAL A O 1
ATOM 1522 N N . TRP B 2 173 ? 44.366 138.794 -23.777 1.00 92.68 2550 TRP A N 1
ATOM 1523 C CA . TRP B 2 173 ? 43.896 137.750 -24.668 1.00 94.40 2550 TRP A CA 1
ATOM 1524 C C . TRP B 2 173 ? 42.422 137.474 -24.389 1.00 92.53 2550 TRP A C 1
ATOM 1525 O O . TRP B 2 173 ? 41.659 137.241 -25.311 1.00 94.34 2550 TRP A O 1
ATOM 1536 N N . LYS B 2 174 ? 42.012 137.515 -23.125 1.00 90.16 2551 LYS A N 1
ATOM 1537 C CA . LYS B 2 174 ? 40.618 137.242 -22.803 1.00 90.21 2551 LYS A CA 1
ATOM 1538 C C . LYS B 2 174 ? 39.743 138.297 -23.426 1.00 92.46 2551 LYS A C 1
ATOM 1539 O O . LYS B 2 174 ? 38.834 138.004 -24.194 1.00 91.64 2551 LYS A O 1
ATOM 1545 N N . LEU B 2 175 ? 40.022 139.539 -23.067 1.00 97.32 2552 LEU A N 1
ATOM 1546 C CA . LEU B 2 175 ? 39.280 140.670 -23.584 1.00 100.93 2552 LEU A CA 1
ATOM 1547 C C . LEU B 2 175 ? 39.376 140.589 -25.103 1.00 102.29 2552 LEU A C 1
ATOM 1548 O O . LEU B 2 175 ? 38.369 140.368 -25.774 1.00 104.07 2552 LEU A O 1
ATOM 1553 N N . ALA B 2 176 ? 40.583 140.754 -25.644 1.00 101.51 2553 ALA A N 1
ATOM 1554 C CA . ALA B 2 176 ? 40.765 140.666 -27.089 1.00 100.71 2553 ALA A CA 1
ATOM 1555 C C . ALA B 2 176 ? 39.762 139.629 -27.594 1.00 100.34 2553 ALA A C 1
ATOM 1556 O O . ALA B 2 176 ? 38.731 139.974 -28.162 1.00 97.89 2553 ALA A O 1
ATOM 1558 N N . ALA B 2 177 ? 40.054 138.363 -27.335 1.00 101.29 2554 ALA A N 1
ATOM 1559 C CA . ALA B 2 177 ? 39.186 137.275 -27.737 1.00 103.30 2554 ALA A CA 1
ATOM 1560 C C . ALA B 2 177 ? 37.716 137.593 -27.546 1.00 105.50 2554 ALA A C 1
ATOM 1561 O O . ALA B 2 177 ? 36.894 137.195 -28.352 1.00 108.82 2554 ALA A O 1
ATOM 1563 N N . MET B 2 178 ? 37.361 138.295 -26.485 1.00 107.75 2555 MET A N 1
ATOM 1564 C CA . MET B 2 178 ? 35.954 138.622 -26.293 1.00 111.79 2555 MET A CA 1
ATOM 1565 C C . MET B 2 178 ? 35.501 139.588 -27.380 1.00 112.89 2555 MET A C 1
ATOM 1566 O O . MET B 2 178 ? 34.345 140.029 -27.401 1.00 111.23 2555 MET A O 1
ATOM 1571 N N . GLU B 2 179 ? 36.433 139.912 -28.274 1.00 114.27 2556 GLU A N 1
ATOM 1572 C CA . GLU B 2 179 ? 36.178 140.812 -29.390 1.00 116.56 2556 GLU A CA 1
ATOM 1573 C C . GLU B 2 179 ? 35.814 140.076 -30.671 1.00 116.37 2556 GLU A C 1
ATOM 1574 O O . GLU B 2 179 ? 34.637 140.016 -31.042 1.00 116.54 2556 GLU A O 1
ATOM 1580 N N . PHE B 2 180 ? 36.803 139.526 -31.366 1.00 115.77 2557 PHE A N 1
ATOM 1581 C CA . PHE B 2 180 ? 36.462 138.810 -32.581 1.00 117.72 2557 PHE A CA 1
ATOM 1582 C C . PHE B 2 180 ? 35.708 137.569 -32.166 1.00 117.93 2557 PHE A C 1
ATOM 1583 O O . PHE B 2 180 ? 36.238 136.462 -32.217 1.00 117.72 2557 PHE A O 1
ATOM 1591 N N . ALA B 2 181 ? 34.467 137.761 -31.744 1.00 119.18 2558 ALA A N 1
ATOM 1592 C CA . ALA B 2 181 ? 33.649 136.652 -31.297 1.00 121.89 2558 ALA A CA 1
ATOM 1593 C C . ALA B 2 181 ? 32.197 137.051 -31.110 1.00 123.21 2558 ALA A C 1
ATOM 1594 O O . ALA B 2 181 ? 31.315 136.416 -31.679 1.00 125.65 2558 ALA A O 1
ATOM 1596 N N . PHE B 2 182 ? 31.932 138.069 -30.293 1.00 124.43 2559 PHE A N 1
ATOM 1597 C CA . PHE B 2 182 ? 30.551 138.523 -30.068 1.00 126.50 2559 PHE A CA 1
ATOM 1598 C C . PHE B 2 182 ? 30.442 140.025 -30.288 1.00 128.47 2559 PHE A C 1
ATOM 1599 O O . PHE B 2 182 ? 29.742 140.713 -29.539 1.00 126.39 2559 PHE A O 1
ATOM 1607 N N . PRO B 2 183 ? 31.124 140.550 -31.326 1.00 130.25 2560 PRO A N 1
ATOM 1608 C CA . PRO B 2 183 ? 31.106 141.974 -31.635 1.00 130.90 2560 PRO A CA 1
ATOM 1609 C C . PRO B 2 183 ? 29.811 142.654 -31.271 1.00 131.89 2560 PRO A C 1
ATOM 1610 O O . PRO B 2 183 ? 29.822 143.798 -30.838 1.00 130.12 2560 PRO A O 1
ATOM 1614 N N . LYS B 2 184 ? 28.698 141.947 -31.426 1.00 135.09 2561 LYS A N 1
ATOM 1615 C CA . LYS B 2 184 ? 27.394 142.530 -31.117 1.00 140.36 2561 LYS A CA 1
ATOM 1616 C C . LYS B 2 184 ? 27.130 142.819 -29.631 1.00 141.66 2561 LYS A C 1
ATOM 1617 O O . LYS B 2 184 ? 26.286 143.672 -29.312 1.00 141.36 2561 LYS A O 1
ATOM 1623 N N . GLU B 2 185 ? 27.836 142.134 -28.725 1.00 143.24 2562 GLU A N 1
ATOM 1624 C CA . GLU B 2 185 ? 27.630 142.368 -27.288 1.00 144.17 2562 GLU A CA 1
ATOM 1625 C C . GLU B 2 185 ? 28.878 142.868 -26.554 1.00 143.47 2562 GLU A C 1
ATOM 1626 O O . GLU B 2 185 ? 28.804 143.286 -25.397 1.00 141.93 2562 GLU A O 1
ATOM 1632 N N . PHE B 2 186 ? 30.018 142.815 -27.235 1.00 143.25 2563 PHE A N 1
ATOM 1633 C CA . PHE B 2 186 ? 31.279 143.288 -26.683 1.00 142.19 2563 PHE A CA 1
ATOM 1634 C C . PHE B 2 186 ? 31.942 144.140 -27.728 1.00 142.77 2563 PHE A C 1
ATOM 1635 O O . PHE B 2 186 ? 32.651 143.632 -28.599 1.00 143.88 2563 PHE A O 1
ATOM 1643 N N . ALA B 2 187 ? 31.689 145.439 -27.643 1.00 142.83 2564 ALA A N 1
ATOM 1644 C CA . ALA B 2 187 ? 32.254 146.394 -28.578 1.00 142.86 2564 ALA A CA 1
ATOM 1645 C C . ALA B 2 187 ? 33.760 146.402 -28.369 1.00 142.23 2564 ALA A C 1
ATOM 1646 O O . ALA B 2 187 ? 34.449 145.404 -28.603 1.00 143.26 2564 ALA A O 1
ATOM 1648 N N . ASN B 2 188 ? 34.265 147.552 -27.954 1.00 140.64 2565 ASN A N 1
ATOM 1649 C CA . ASN B 2 188 ? 35.674 147.709 -27.644 1.00 137.92 2565 ASN A CA 1
ATOM 1650 C C . ASN B 2 188 ? 35.614 148.111 -26.177 1.00 135.11 2565 ASN A C 1
ATOM 1651 O O . ASN B 2 188 ? 36.626 148.404 -25.533 1.00 135.19 2565 ASN A O 1
ATOM 1656 N N . ARG B 2 189 ? 34.380 148.096 -25.674 1.00 130.19 2566 ARG A N 1
ATOM 1657 C CA . ARG B 2 189 ? 34.054 148.393 -24.286 1.00 123.58 2566 ARG A CA 1
ATOM 1658 C C . ARG B 2 189 ? 34.682 147.258 -23.482 1.00 119.71 2566 ARG A C 1
ATOM 1659 O O . ARG B 2 189 ? 34.400 147.071 -22.296 1.00 118.05 2566 ARG A O 1
ATOM 1667 N N . CYS B 2 190 ? 35.542 146.514 -24.174 1.00 114.96 2567 CYS A N 1
ATOM 1668 C CA . CYS B 2 190 ? 36.246 145.365 -23.643 1.00 108.39 2567 CYS A CA 1
ATOM 1669 C C . CYS B 2 190 ? 37.723 145.645 -23.432 1.00 106.78 2567 CYS A C 1
ATOM 1670 O O . CYS B 2 190 ? 38.209 145.588 -22.306 1.00 106.56 2567 CYS A O 1
ATOM 1673 N N . LEU B 2 191 ? 38.433 145.958 -24.514 1.00 103.41 2568 LEU A N 1
ATOM 1674 C CA . LEU B 2 191 ? 39.873 146.208 -24.442 1.00 100.93 2568 LEU A CA 1
ATOM 1675 C C . LEU B 2 191 ? 40.387 147.597 -24.011 1.00 102.30 2568 LEU A C 1
ATOM 1676 O O . LEU B 2 191 ? 41.545 147.934 -24.279 1.00 101.75 2568 LEU A O 1
ATOM 1681 N N . ASN B 2 192 ? 39.557 148.399 -23.339 1.00 102.79 2569 ASN A N 1
ATOM 1682 C CA . ASN B 2 192 ? 40.013 149.717 -22.875 1.00 102.02 2569 ASN A CA 1
ATOM 1683 C C . ASN B 2 192 ? 40.964 149.552 -21.690 1.00 99.00 2569 ASN A C 1
ATOM 1684 O O . ASN B 2 192 ? 40.786 148.670 -20.860 1.00 98.92 2569 ASN A O 1
ATOM 1689 N N . PRO B 2 193 ? 41.976 150.415 -21.586 1.00 96.29 2570 PRO A N 1
ATOM 1690 C CA . PRO B 2 193 ? 42.933 150.312 -20.491 1.00 97.11 2570 PRO A CA 1
ATOM 1691 C C . PRO B 2 193 ? 42.315 150.506 -19.117 1.00 98.28 2570 PRO A C 1
ATOM 1692 O O . PRO B 2 193 ? 43.033 150.692 -18.140 1.00 98.92 2570 PRO A O 1
ATOM 1696 N N . GLU B 2 194 ? 40.993 150.457 -19.031 1.00 97.84 2571 GLU A N 1
ATOM 1697 C CA . GLU B 2 194 ? 40.341 150.655 -17.751 1.00 99.39 2571 GLU A CA 1
ATOM 1698 C C . GLU B 2 194 ? 39.658 149.407 -17.227 1.00 98.58 2571 GLU A C 1
ATOM 1699 O O . GLU B 2 194 ? 39.098 149.394 -16.137 1.00 96.97 2571 GLU A O 1
ATOM 1705 N N . ARG B 2 195 ? 39.709 148.351 -18.020 1.00 97.47 2572 ARG A N 1
ATOM 1706 C CA . ARG B 2 195 ? 39.147 147.079 -17.611 1.00 96.03 2572 ARG A CA 1
ATOM 1707 C C . ARG B 2 195 ? 40.383 146.212 -17.387 1.00 92.43 2572 ARG A C 1
ATOM 1708 O O . ARG B 2 195 ? 40.311 145.135 -16.821 1.00 92.59 2572 ARG A O 1
ATOM 1716 N N . VAL B 2 196 ? 41.522 146.688 -17.868 1.00 87.96 2573 VAL A N 1
ATOM 1717 C CA . VAL B 2 196 ? 42.761 145.981 -17.662 1.00 85.11 2573 VAL A CA 1
ATOM 1718 C C . VAL B 2 196 ? 43.156 146.371 -16.243 1.00 87.16 2573 VAL A C 1
ATOM 1719 O O . VAL B 2 196 ? 43.236 145.513 -15.364 1.00 91.68 2573 VAL A O 1
ATOM 1723 N N . LEU B 2 197 ? 43.365 147.662 -15.990 1.00 82.59 2574 LEU A N 1
ATOM 1724 C CA . LEU B 2 197 ? 43.735 148.064 -14.639 1.00 77.15 2574 LEU A CA 1
ATOM 1725 C C . LEU B 2 197 ? 42.561 147.822 -13.699 1.00 74.41 2574 LEU A C 1
ATOM 1726 O O . LEU B 2 197 ? 42.636 148.046 -12.491 1.00 77.23 2574 LEU A O 1
ATOM 1731 N N . LEU B 2 198 ? 41.467 147.346 -14.256 1.00 70.53 2575 LEU A N 1
ATOM 1732 C CA . LEU B 2 198 ? 40.307 147.119 -13.435 1.00 70.72 2575 LEU A CA 1
ATOM 1733 C C . LEU B 2 198 ? 40.287 145.711 -12.956 1.00 68.49 2575 LEU A C 1
ATOM 1734 O O . LEU B 2 198 ? 39.703 145.397 -11.919 1.00 67.79 2575 LEU A O 1
ATOM 1739 N N . GLN B 2 199 ? 40.944 144.876 -13.743 1.00 68.08 2576 GLN A N 1
ATOM 1740 C CA . GLN B 2 199 ? 41.036 143.449 -13.510 1.00 68.72 2576 GLN A CA 1
ATOM 1741 C C . GLN B 2 199 ? 42.289 143.104 -12.763 1.00 68.08 2576 GLN A C 1
ATOM 1742 O O . GLN B 2 199 ? 42.283 142.259 -11.861 1.00 66.86 2576 GLN A O 1
ATOM 1748 N N . LEU B 2 200 ? 43.374 143.751 -13.168 1.00 67.29 2577 LEU A N 1
ATOM 1749 C CA . LEU B 2 200 ? 44.653 143.526 -12.531 1.00 65.29 2577 LEU A CA 1
ATOM 1750 C C . LEU B 2 200 ? 44.426 143.804 -11.064 1.00 63.92 2577 LEU A C 1
ATOM 1751 O O . LEU B 2 200 ? 45.027 143.160 -10.214 1.00 68.07 2577 LEU A O 1
ATOM 1756 N N . LYS B 2 201 ? 43.533 144.744 -10.769 1.00 57.39 2578 LYS A N 1
ATOM 1757 C CA . LYS B 2 201 ? 43.240 145.063 -9.387 1.00 48.20 2578 LYS A CA 1
ATOM 1758 C C . LYS B 2 201 ? 42.404 143.950 -8.932 1.00 48.74 2578 LYS A C 1
ATOM 1759 O O . LYS B 2 201 ? 42.524 143.523 -7.809 1.00 50.54 2578 LYS A O 1
ATOM 1765 N N . TYR B 2 202 ? 41.545 143.462 -9.821 1.00 52.48 2579 TYR A N 1
ATOM 1766 C CA . TYR B 2 202 ? 40.646 142.371 -9.453 1.00 53.98 2579 TYR A CA 1
ATOM 1767 C C . TYR B 2 202 ? 41.445 141.182 -8.968 1.00 54.75 2579 TYR A C 1
ATOM 1768 O O . TYR B 2 202 ? 41.206 140.691 -7.869 1.00 53.62 2579 TYR A O 1
ATOM 1777 N N . ARG B 2 203 ? 42.412 140.746 -9.766 1.00 58.25 2580 ARG A N 1
ATOM 1778 C CA . ARG B 2 203 ? 43.270 139.612 -9.400 1.00 59.25 2580 ARG A CA 1
ATOM 1779 C C . ARG B 2 203 ? 44.039 139.813 -8.066 1.00 58.37 2580 ARG A C 1
ATOM 1780 O O . ARG B 2 203 ? 44.182 138.884 -7.261 1.00 49.61 2580 ARG A O 1
ATOM 1788 N N . TYR B 2 204 ? 44.524 141.034 -7.852 1.00 54.94 2581 TYR A N 1
ATOM 1789 C CA . TYR B 2 204 ? 45.248 141.369 -6.651 1.00 57.66 2581 TYR A CA 1
ATOM 1790 C C . TYR B 2 204 ? 44.306 141.221 -5.486 1.00 59.65 2581 TYR A C 1
ATOM 1791 O O . TYR B 2 204 ? 44.741 141.084 -4.359 1.00 64.71 2581 TYR A O 1
ATOM 1800 N N . ASP B 2 205 ? 43.007 141.260 -5.747 1.00 61.05 2582 ASP A N 1
ATOM 1801 C CA . ASP B 2 205 ? 42.034 141.094 -4.678 1.00 58.91 2582 ASP A CA 1
ATOM 1802 C C . ASP B 2 205 ? 41.749 139.597 -4.509 1.00 58.65 2582 ASP A C 1
ATOM 1803 O O . ASP B 2 205 ? 41.783 139.035 -3.421 1.00 60.94 2582 ASP A O 1
ATOM 1808 N N . VAL B 2 206 ? 41.491 138.939 -5.612 1.00 53.06 2583 VAL A N 1
ATOM 1809 C CA . VAL B 2 206 ? 41.222 137.546 -5.553 1.00 50.71 2583 VAL A CA 1
ATOM 1810 C C . VAL B 2 206 ? 42.390 136.771 -4.978 1.00 60.43 2583 VAL A C 1
ATOM 1811 O O . VAL B 2 206 ? 42.192 135.881 -4.160 1.00 62.76 2583 VAL A O 1
ATOM 1815 N N . GLU B 2 207 ? 43.611 137.111 -5.392 1.00 66.75 2584 GLU A N 1
ATOM 1816 C CA . GLU B 2 207 ? 44.799 136.357 -4.971 1.00 67.21 2584 GLU A CA 1
ATOM 1817 C C . GLU B 2 207 ? 45.741 136.917 -3.884 1.00 66.80 2584 GLU A C 1
ATOM 1818 O O . GLU B 2 207 ? 46.282 136.141 -3.107 1.00 66.99 2584 GLU A O 1
ATOM 1824 N N . ILE B 2 208 ? 45.958 138.227 -3.817 1.00 62.47 2585 ILE A N 1
ATOM 1825 C CA . ILE B 2 208 ? 46.837 138.755 -2.782 1.00 65.47 2585 ILE A CA 1
ATOM 1826 C C . ILE B 2 208 ? 46.062 139.195 -1.523 1.00 65.10 2585 ILE A C 1
ATOM 1827 O O . ILE B 2 208 ? 46.620 139.261 -0.447 1.00 67.13 2585 ILE A O 1
ATOM 1832 N N . ASP B 2 209 ? 44.773 139.481 -1.648 1.00 66.34 2586 ASP A N 1
ATOM 1833 C CA . ASP B 2 209 ? 43.952 139.908 -0.504 1.00 63.54 2586 ASP A CA 1
ATOM 1834 C C . ASP B 2 209 ? 43.191 138.788 0.190 1.00 65.31 2586 ASP A C 1
ATOM 1835 O O . ASP B 2 209 ? 43.539 138.387 1.301 1.00 72.66 2586 ASP A O 1
ATOM 1840 N N . ASN B 2 210 ? 42.144 138.294 -0.453 1.00 60.61 2587 ASN A N 1
ATOM 1841 C CA . ASN B 2 210 ? 41.348 137.220 0.117 1.00 60.28 2587 ASN A CA 1
ATOM 1842 C C . ASN B 2 210 ? 42.093 135.918 -0.154 1.00 60.12 2587 ASN A C 1
ATOM 1843 O O . ASN B 2 210 ? 41.550 134.809 -0.089 1.00 53.91 2587 ASN A O 1
ATOM 1848 N N . SER B 2 211 ? 43.381 136.098 -0.416 1.00 59.72 2588 SER A N 1
ATOM 1849 C CA . SER B 2 211 ? 44.306 135.032 -0.722 1.00 59.74 2588 SER A CA 1
ATOM 1850 C C . SER B 2 211 ? 43.654 133.733 -1.104 1.00 56.48 2588 SER A C 1
ATOM 1851 O O . SER B 2 211 ? 43.693 132.766 -0.356 1.00 48.91 2588 SER A O 1
ATOM 1854 N N . ARG B 2 212 ? 43.058 133.776 -2.303 1.00 59.66 2589 ARG A N 1
ATOM 1855 C CA . ARG B 2 212 ? 42.394 132.677 -3.006 1.00 58.17 2589 ARG A CA 1
ATOM 1856 C C . ARG B 2 212 ? 43.347 132.347 -4.150 1.00 59.85 2589 ARG A C 1
ATOM 1857 O O . ARG B 2 212 ? 43.689 133.227 -4.925 1.00 64.12 2589 ARG A O 1
ATOM 1865 N N . ARG B 2 213 ? 43.773 131.090 -4.252 1.00 61.97 2590 ARG A N 1
ATOM 1866 C CA . ARG B 2 213 ? 44.746 130.635 -5.266 1.00 61.07 2590 ARG A CA 1
ATOM 1867 C C . ARG B 2 213 ? 44.238 129.874 -6.489 1.00 58.70 2590 ARG A C 1
ATOM 1868 O O . ARG B 2 213 ? 43.477 128.923 -6.365 1.00 55.49 2590 ARG A O 1
ATOM 1876 N N . SER B 2 214 ? 44.691 130.271 -7.673 1.00 55.68 2591 SER A N 1
ATOM 1877 C CA . SER B 2 214 ? 44.261 129.580 -8.881 1.00 54.29 2591 SER A CA 1
ATOM 1878 C C . SER B 2 214 ? 44.451 128.085 -8.774 1.00 55.24 2591 SER A C 1
ATOM 1879 O O . SER B 2 214 ? 44.991 127.589 -7.794 1.00 53.30 2591 SER A O 1
ATOM 1882 N N . ALA B 2 215 ? 44.006 127.366 -9.797 1.00 58.14 2592 ALA A N 1
ATOM 1883 C CA . ALA B 2 215 ? 44.124 125.907 -9.814 1.00 59.44 2592 ALA A CA 1
ATOM 1884 C C . ALA B 2 215 ? 45.554 125.446 -9.955 1.00 56.40 2592 ALA A C 1
ATOM 1885 O O . ALA B 2 215 ? 45.969 124.542 -9.271 1.00 54.09 2592 ALA A O 1
ATOM 1887 N N . LEU B 2 216 ? 46.308 126.072 -10.842 1.00 55.52 2593 LEU A N 1
ATOM 1888 C CA . LEU B 2 216 ? 47.674 125.648 -11.046 1.00 59.74 2593 LEU A CA 1
ATOM 1889 C C . LEU B 2 216 ? 48.631 126.199 -10.018 1.00 61.35 2593 LEU A C 1
ATOM 1890 O O . LEU B 2 216 ? 49.718 125.663 -9.838 1.00 60.38 2593 LEU A O 1
ATOM 1895 N N . LYS B 2 217 ? 48.229 127.273 -9.348 1.00 59.31 2594 LYS A N 1
ATOM 1896 C CA . LYS B 2 217 ? 49.063 127.876 -8.325 1.00 56.66 2594 LYS A CA 1
ATOM 1897 C C . LYS B 2 217 ? 48.982 126.966 -7.114 1.00 61.35 2594 LYS A C 1
ATOM 1898 O O . LYS B 2 217 ? 49.942 126.841 -6.373 1.00 63.45 2594 LYS A O 1
ATOM 1904 N N . LYS B 2 218 ? 47.830 126.331 -6.903 1.00 63.50 2595 LYS A N 1
ATOM 1905 C CA . LYS B 2 218 ? 47.662 125.411 -5.783 1.00 64.45 2595 LYS A CA 1
ATOM 1906 C C . LYS B 2 218 ? 48.634 124.290 -6.079 1.00 67.75 2595 LYS A C 1
ATOM 1907 O O . LYS B 2 218 ? 49.628 124.089 -5.391 1.00 67.52 2595 LYS A O 1
ATOM 1913 N N . ILE B 2 219 ? 48.310 123.568 -7.144 1.00 71.07 2596 ILE A N 1
ATOM 1914 C CA . ILE B 2 219 ? 49.082 122.437 -7.632 1.00 69.66 2596 ILE A CA 1
ATOM 1915 C C . ILE B 2 219 ? 50.582 122.679 -7.563 1.00 67.00 2596 ILE A C 1
ATOM 1916 O O . ILE B 2 219 ? 51.289 121.963 -6.888 1.00 66.83 2596 ILE A O 1
ATOM 1921 N N . LEU B 2 220 ? 51.062 123.687 -8.265 1.00 66.25 2597 LEU A N 1
ATOM 1922 C CA . LEU B 2 220 ? 52.478 123.982 -8.252 1.00 68.54 2597 LEU A CA 1
ATOM 1923 C C . LEU B 2 220 ? 52.949 124.186 -6.847 1.00 69.94 2597 LEU A C 1
ATOM 1924 O O . LEU B 2 220 ? 53.860 123.517 -6.421 1.00 75.73 2597 LEU A O 1
ATOM 1929 N N . GLU B 2 221 ? 52.328 125.098 -6.116 1.00 72.10 2598 GLU A N 1
ATOM 1930 C CA . GLU B 2 221 ? 52.721 125.355 -4.734 1.00 74.47 2598 GLU A CA 1
ATOM 1931 C C . GLU B 2 221 ? 52.567 124.114 -3.854 1.00 73.92 2598 GLU A C 1
ATOM 1932 O O . GLU B 2 221 ? 52.734 124.188 -2.644 1.00 73.80 2598 GLU A O 1
ATOM 1938 N N . ARG B 2 222 ? 52.233 122.981 -4.460 1.00 75.19 2599 ARG A N 1
ATOM 1939 C CA . ARG B 2 222 ? 52.078 121.720 -3.729 1.00 79.50 2599 ARG A CA 1
ATOM 1940 C C . ARG B 2 222 ? 51.007 121.703 -2.627 1.00 81.45 2599 ARG A C 1
ATOM 1941 O O . ARG B 2 222 ? 51.271 121.192 -1.535 1.00 83.19 2599 ARG A O 1
ATOM 1949 N N . ASP B 2 223 ? 49.806 122.222 -2.929 1.00 79.24 2600 ASP A N 1
ATOM 1950 C CA . ASP B 2 223 ? 48.688 122.298 -1.976 1.00 77.06 2600 ASP A CA 1
ATOM 1951 C C . ASP B 2 223 ? 47.350 121.677 -2.436 1.00 77.90 2600 ASP A C 1
ATOM 1952 O O . ASP B 2 223 ? 46.289 121.972 -1.866 1.00 76.23 2600 ASP A O 1
ATOM 1957 N N . ASP B 2 224 ? 47.398 120.843 -3.472 1.00 77.44 2601 ASP A N 1
ATOM 1958 C CA . ASP B 2 224 ? 46.216 120.157 -4.006 1.00 75.69 2601 ASP A CA 1
ATOM 1959 C C . ASP B 2 224 ? 46.685 119.226 -5.134 1.00 76.05 2601 ASP A C 1
ATOM 1960 O O . ASP B 2 224 ? 45.934 118.401 -5.642 1.00 72.41 2601 ASP A O 1
ATOM 1965 N N . THR B 2 225 ? 47.950 119.377 -5.501 1.00 80.62 2602 THR A N 1
ATOM 1966 C CA . THR B 2 225 ? 48.602 118.568 -6.538 1.00 89.23 2602 THR A CA 1
ATOM 1967 C C . THR B 2 225 ? 47.663 117.647 -7.335 1.00 89.90 2602 THR A C 1
ATOM 1968 O O . THR B 2 225 ? 47.589 117.735 -8.575 1.00 86.96 2602 THR A O 1
ATOM 1972 N N . ALA B 2 226 ? 46.985 116.748 -6.623 1.00 90.79 2603 ALA A N 1
ATOM 1973 C CA . ALA B 2 226 ? 46.046 115.846 -7.251 1.00 92.11 2603 ALA A CA 1
ATOM 1974 C C . ALA B 2 226 ? 45.603 116.580 -8.508 1.00 93.97 2603 ALA A C 1
ATOM 1975 O O . ALA B 2 226 ? 45.010 117.667 -8.421 1.00 89.67 2603 ALA A O 1
ATOM 1977 N N . ALA B 2 227 ? 45.946 116.011 -9.666 1.00 94.96 2604 ALA A N 1
ATOM 1978 C CA . ALA B 2 227 ? 45.601 116.605 -10.950 1.00 95.30 2604 ALA A CA 1
ATOM 1979 C C . ALA B 2 227 ? 44.174 116.228 -11.398 1.00 95.42 2604 ALA A C 1
ATOM 1980 O O . ALA B 2 227 ? 43.843 116.234 -12.594 1.00 94.57 2604 ALA A O 1
ATOM 1982 N N . LYS B 2 228 ? 43.352 115.917 -10.395 1.00 90.83 2605 LYS A N 1
ATOM 1983 C CA . LYS B 2 228 ? 41.936 115.606 -10.527 1.00 83.35 2605 LYS A CA 1
ATOM 1984 C C . LYS B 2 228 ? 41.239 116.577 -11.473 1.00 81.45 2605 LYS A C 1
ATOM 1985 O O . LYS B 2 228 ? 41.620 117.733 -11.582 1.00 79.36 2605 LYS A O 1
ATOM 1991 N N . THR B 2 229 ? 40.177 116.108 -12.111 1.00 78.56 2606 THR A N 1
ATOM 1992 C CA . THR B 2 229 ? 39.408 116.899 -13.068 1.00 75.08 2606 THR A CA 1
ATOM 1993 C C . THR B 2 229 ? 39.650 118.403 -13.174 1.00 72.38 2606 THR A C 1
ATOM 1994 O O . THR B 2 229 ? 39.202 119.198 -12.343 1.00 66.46 2606 THR A O 1
ATOM 1998 N N . LEU B 2 230 ? 40.338 118.755 -14.258 1.00 72.11 2607 LEU A N 1
ATOM 1999 C CA . LEU B 2 230 ? 40.705 120.115 -14.610 1.00 70.64 2607 LEU A CA 1
ATOM 2000 C C . LEU B 2 230 ? 40.088 120.604 -15.913 1.00 72.94 2607 LEU A C 1
ATOM 2001 O O . LEU B 2 230 ? 39.679 119.835 -16.773 1.00 75.49 2607 LEU A O 1
ATOM 2006 N N . VAL B 2 231 ? 40.038 121.914 -16.050 1.00 74.27 2608 VAL A N 1
ATOM 2007 C CA . VAL B 2 231 ? 39.551 122.552 -17.255 1.00 74.88 2608 VAL A CA 1
ATOM 2008 C C . VAL B 2 231 ? 40.686 123.542 -17.483 1.00 77.48 2608 VAL A C 1
ATOM 2009 O O . VAL B 2 231 ? 40.853 124.506 -16.725 1.00 72.82 2608 VAL A O 1
ATOM 2013 N N . LEU B 2 232 ? 41.506 123.264 -18.485 1.00 78.84 2609 LEU A N 1
ATOM 2014 C CA . LEU B 2 232 ? 42.633 124.131 -18.777 1.00 83.22 2609 LEU A CA 1
ATOM 2015 C C . LEU B 2 232 ? 42.496 124.657 -20.169 1.00 85.38 2609 LEU A C 1
ATOM 2016 O O . LEU B 2 232 ? 41.478 124.435 -20.811 1.00 88.19 2609 LEU A O 1
ATOM 2021 N N . CYS B 2 233 ? 43.523 125.356 -20.630 1.00 88.16 2610 CYS A N 1
ATOM 2022 C CA . CYS B 2 233 ? 43.512 125.905 -21.968 1.00 93.43 2610 CYS A CA 1
ATOM 2023 C C . CYS B 2 233 ? 44.890 125.962 -22.607 1.00 96.45 2610 CYS A C 1
ATOM 2024 O O . CYS B 2 233 ? 45.863 126.419 -21.997 1.00 94.20 2610 CYS A O 1
ATOM 2027 N N . ILE B 2 234 ? 44.944 125.503 -23.855 1.00 99.89 2611 ILE A N 1
ATOM 2028 C CA . ILE B 2 234 ? 46.166 125.451 -24.656 1.00 101.73 2611 ILE A CA 1
ATOM 2029 C C . ILE B 2 234 ? 46.673 126.829 -25.025 1.00 103.61 2611 ILE A C 1
ATOM 2030 O O . ILE B 2 234 ? 45.907 127.694 -25.446 1.00 100.74 2611 ILE A O 1
ATOM 2035 N N . SER B 2 235 ? 47.976 127.019 -24.846 1.00 107.28 2612 SER A N 1
ATOM 2036 C CA . SER B 2 235 ? 48.652 128.265 -25.193 1.00 112.16 2612 SER A CA 1
ATOM 2037 C C . SER B 2 235 ? 49.779 127.905 -26.190 1.00 116.02 2612 SER A C 1
ATOM 2038 O O . SER B 2 235 ? 49.502 127.340 -27.245 1.00 118.31 2612 SER A O 1
ATOM 2041 N N . ASP B 2 236 ? 51.034 128.205 -25.872 1.00 118.62 2613 ASP A N 1
ATOM 2042 C CA . ASP B 2 236 ? 52.138 127.886 -26.778 1.00 119.94 2613 ASP A CA 1
ATOM 2043 C C . ASP B 2 236 ? 52.327 126.402 -27.121 1.00 121.51 2613 ASP A C 1
ATOM 2044 O O . ASP B 2 236 ? 52.028 125.518 -26.317 1.00 120.02 2613 ASP A O 1
ATOM 2049 N N . ILE B 2 237 ? 52.826 126.140 -28.330 1.00 123.74 2614 ILE A N 1
ATOM 2050 C CA . ILE B 2 237 ? 53.083 124.771 -28.796 1.00 123.40 2614 ILE A CA 1
ATOM 2051 C C . ILE B 2 237 ? 54.577 124.592 -29.142 1.00 124.37 2614 ILE A C 1
ATOM 2052 O O . ILE B 2 237 ? 54.921 124.824 -30.325 1.00 124.89 2614 ILE A O 1
ATOM 2057 N N . VAL B 2 260 ? 57.613 122.035 -31.770 1.00 166.07 2637 VAL A N 1
ATOM 2058 C CA . VAL B 2 260 ? 56.326 121.429 -31.316 1.00 165.40 2637 VAL A CA 1
ATOM 2059 C C . VAL B 2 260 ? 56.535 120.084 -30.608 1.00 164.24 2637 VAL A C 1
ATOM 2060 O O . VAL B 2 260 ? 56.063 119.050 -31.080 1.00 164.81 2637 VAL A O 1
ATOM 2062 N N . ASP B 2 261 ? 57.241 120.092 -29.481 1.00 162.30 2638 ASP A N 1
ATOM 2063 C CA . ASP B 2 261 ? 57.476 118.855 -28.739 1.00 160.33 2638 ASP A CA 1
ATOM 2064 C C . ASP B 2 261 ? 56.399 118.684 -27.675 1.00 157.20 2638 ASP A C 1
ATOM 2065 O O . ASP B 2 261 ? 55.922 117.571 -27.426 1.00 157.10 2638 ASP A O 1
ATOM 2070 N N . THR B 2 262 ? 56.033 119.798 -27.046 1.00 151.86 2639 THR A N 1
ATOM 2071 C CA . THR B 2 262 ? 55.000 119.825 -26.014 1.00 145.02 2639 THR A CA 1
ATOM 2072 C C . THR B 2 262 ? 54.260 121.152 -26.136 1.00 140.71 2639 THR A C 1
ATOM 2073 O O . THR B 2 262 ? 54.718 122.065 -26.831 1.00 142.09 2639 THR A O 1
ATOM 2077 N N . ILE B 2 263 ? 53.106 121.253 -25.488 1.00 133.75 2640 ILE A N 1
ATOM 2078 C CA . ILE B 2 263 ? 52.345 122.490 -25.515 1.00 125.73 2640 ILE A CA 1
ATOM 2079 C C . ILE B 2 263 ? 52.374 123.073 -24.113 1.00 120.02 2640 ILE A C 1
ATOM 2080 O O . ILE B 2 263 ? 53.061 122.565 -23.235 1.00 117.53 2640 ILE A O 1
ATOM 2085 N N . GLU B 2 264 ? 51.620 124.141 -23.911 1.00 114.97 2641 GLU A N 1
ATOM 2086 C CA . GLU B 2 264 ? 51.557 124.814 -22.618 1.00 108.40 2641 GLU A CA 1
ATOM 2087 C C . GLU B 2 264 ? 50.075 125.100 -22.380 1.00 102.81 2641 GLU A C 1
ATOM 2088 O O . GLU B 2 264 ? 49.393 125.639 -23.253 1.00 103.32 2641 GLU A O 1
ATOM 2094 N N . LEU B 2 265 ? 49.568 124.700 -21.219 1.00 94.75 2642 LEU A N 1
ATOM 2095 C CA . LEU B 2 265 ? 48.172 124.938 -20.899 1.00 84.93 2642 LEU A CA 1
ATOM 2096 C C . LEU B 2 265 ? 48.101 126.000 -19.830 1.00 81.51 2642 LEU A C 1
ATOM 2097 O O . LEU B 2 265 ? 49.115 126.324 -19.203 1.00 78.96 2642 LEU A O 1
ATOM 2102 N N . THR B 2 266 ? 46.902 126.546 -19.633 1.00 78.89 2643 THR A N 1
ATOM 2103 C CA . THR B 2 266 ? 46.660 127.569 -18.606 1.00 75.45 2643 THR A CA 1
ATOM 2104 C C . THR B 2 266 ? 45.304 127.418 -17.927 1.00 75.27 2643 THR A C 1
ATOM 2105 O O . THR B 2 266 ? 44.382 126.836 -18.500 1.00 78.37 2643 THR A O 1
ATOM 2109 N N . ASP B 2 267 ? 45.192 127.934 -16.704 1.00 72.50 2644 ASP A N 1
ATOM 2110 C CA . ASP B 2 267 ? 43.929 127.893 -15.977 1.00 72.45 2644 ASP A CA 1
ATOM 2111 C C . ASP B 2 267 ? 43.368 129.285 -16.120 1.00 74.63 2644 ASP A C 1
ATOM 2112 O O . ASP B 2 267 ? 42.294 129.607 -15.600 1.00 79.26 2644 ASP A O 1
ATOM 2117 N N . GLY B 2 268 ? 44.119 130.107 -16.848 1.00 71.85 2645 GLY A N 1
ATOM 2118 C CA . GLY B 2 268 ? 43.717 131.474 -17.090 1.00 68.47 2645 GLY A CA 1
ATOM 2119 C C . GLY B 2 268 ? 44.520 132.403 -16.227 1.00 67.24 2645 GLY A C 1
ATOM 2120 O O . GLY B 2 268 ? 44.608 133.592 -16.508 1.00 65.61 2645 GLY A O 1
ATOM 2121 N N . TRP B 2 269 ? 45.110 131.849 -15.171 1.00 66.09 2646 TRP A N 1
ATOM 2122 C CA . TRP B 2 269 ? 45.889 132.643 -14.235 1.00 66.49 2646 TRP A CA 1
ATOM 2123 C C . TRP B 2 269 ? 47.377 132.391 -14.354 1.00 65.55 2646 TRP A C 1
ATOM 2124 O O . TRP B 2 269 ? 48.156 133.327 -14.423 1.00 66.15 2646 TRP A O 1
ATOM 2135 N N . TYR B 2 270 ? 47.774 131.135 -14.351 1.00 62.57 2647 TYR A N 1
ATOM 2136 C CA . TYR B 2 270 ? 49.164 130.810 -14.531 1.00 68.17 2647 TYR A CA 1
ATOM 2137 C C . TYR B 2 270 ? 49.161 129.745 -15.590 1.00 75.51 2647 TYR A C 1
ATOM 2138 O O . TYR B 2 270 ? 48.096 129.266 -15.968 1.00 77.14 2647 TYR A O 1
ATOM 2147 N N . ALA B 2 271 ? 50.333 129.378 -16.098 1.00 81.57 2648 ALA A N 1
ATOM 2148 C CA . ALA B 2 271 ? 50.373 128.373 -17.150 1.00 83.64 2648 ALA A CA 1
ATOM 2149 C C . ALA B 2 271 ? 51.570 127.466 -17.026 1.00 83.86 2648 ALA A C 1
ATOM 2150 O O . ALA B 2 271 ? 52.656 127.911 -16.671 1.00 84.76 2648 ALA A O 1
ATOM 2152 N N . VAL B 2 272 ? 51.363 126.187 -17.302 1.00 83.18 2649 VAL A N 1
ATOM 2153 C CA . VAL B 2 272 ? 52.461 125.242 -17.221 1.00 87.57 2649 VAL A CA 1
ATOM 2154 C C . VAL B 2 272 ? 52.575 124.426 -18.500 1.00 91.24 2649 VAL A C 1
ATOM 2155 O O . VAL B 2 272 ? 51.597 124.287 -19.246 1.00 90.72 2649 VAL A O 1
ATOM 2159 N N . ARG B 2 273 ? 53.772 123.895 -18.752 1.00 93.42 2650 ARG A N 1
ATOM 2160 C CA . ARG B 2 273 ? 53.991 123.087 -19.939 1.00 97.02 2650 ARG A CA 1
ATOM 2161 C C . ARG B 2 273 ? 53.680 121.613 -19.715 1.00 97.90 2650 ARG A C 1
ATOM 2162 O O . ARG B 2 273 ? 54.398 120.891 -19.014 1.00 95.74 2650 ARG A O 1
ATOM 2170 N N . ALA B 2 274 ? 52.584 121.190 -20.333 1.00 98.91 2651 ALA A N 1
ATOM 2171 C CA . ALA B 2 274 ? 52.092 119.832 -20.240 1.00 102.46 2651 ALA A CA 1
ATOM 2172 C C . ALA B 2 274 ? 52.982 118.843 -20.966 1.00 105.72 2651 ALA A C 1
ATOM 2173 O O . ALA B 2 274 ? 54.045 119.202 -21.463 1.00 106.54 2651 ALA A O 1
ATOM 2175 N N . GLN B 2 275 ? 52.540 117.587 -20.999 1.00 110.03 2652 GLN A N 1
ATOM 2176 C CA . GLN B 2 275 ? 53.245 116.508 -21.690 1.00 111.57 2652 GLN A CA 1
ATOM 2177 C C . GLN B 2 275 ? 52.198 115.553 -22.220 1.00 114.28 2652 GLN A C 1
ATOM 2178 O O . GLN B 2 275 ? 51.611 114.745 -21.487 1.00 113.07 2652 GLN A O 1
ATOM 2184 N N . LEU B 2 276 ? 51.954 115.693 -23.513 1.00 118.53 2653 LEU A N 1
ATOM 2185 C CA . LEU B 2 276 ? 50.982 114.884 -24.211 1.00 122.93 2653 LEU A CA 1
ATOM 2186 C C . LEU B 2 276 ? 51.605 113.529 -24.483 1.00 125.39 2653 LEU A C 1
ATOM 2187 O O . LEU B 2 276 ? 52.835 113.380 -24.498 1.00 125.88 2653 LEU A O 1
ATOM 2192 N N . ASP B 2 277 ? 50.748 112.539 -24.681 1.00 126.72 2654 ASP A N 1
ATOM 2193 C CA . ASP B 2 277 ? 51.208 111.203 -24.988 1.00 127.59 2654 ASP A CA 1
ATOM 2194 C C . ASP B 2 277 ? 51.123 111.082 -26.505 1.00 127.25 2654 ASP A C 1
ATOM 2195 O O . ASP B 2 277 ? 50.520 111.921 -27.171 1.00 127.52 2654 ASP A O 1
ATOM 2200 N N . PRO B 2 278 ? 51.727 110.042 -27.075 1.00 126.11 2655 PRO A N 1
ATOM 2201 C CA . PRO B 2 278 ? 51.661 109.914 -28.527 1.00 125.51 2655 PRO A CA 1
ATOM 2202 C C . PRO B 2 278 ? 50.348 110.303 -29.238 1.00 124.29 2655 PRO A C 1
ATOM 2203 O O . PRO B 2 278 ? 50.365 111.133 -30.144 1.00 125.21 2655 PRO A O 1
ATOM 2207 N N . PRO B 2 279 ? 49.197 109.739 -28.824 1.00 123.28 2656 PRO A N 1
ATOM 2208 C CA . PRO B 2 279 ? 47.897 110.040 -29.453 1.00 122.54 2656 PRO A CA 1
ATOM 2209 C C . PRO B 2 279 ? 47.470 111.498 -29.445 1.00 122.37 2656 PRO A C 1
ATOM 2210 O O . PRO B 2 279 ? 46.601 111.895 -30.219 1.00 121.04 2656 PRO A O 1
ATOM 2214 N N . LEU B 2 280 ? 48.054 112.276 -28.539 1.00 122.98 2657 LEU A N 1
ATOM 2215 C CA . LEU B 2 280 ? 47.768 113.703 -28.437 1.00 122.79 2657 LEU A CA 1
ATOM 2216 C C . LEU B 2 280 ? 48.753 114.327 -29.395 1.00 125.37 2657 LEU A C 1
ATOM 2217 O O . LEU B 2 280 ? 48.395 115.195 -30.194 1.00 127.30 2657 LEU A O 1
ATOM 2222 N N . MET B 2 281 ? 50.002 113.866 -29.301 1.00 127.13 2658 MET A N 1
ATOM 2223 C CA . MET B 2 281 ? 51.079 114.336 -30.161 1.00 128.18 2658 MET A CA 1
ATOM 2224 C C . MET B 2 281 ? 50.541 114.376 -31.583 1.00 127.71 2658 MET A C 1
ATOM 2225 O O . MET B 2 281 ? 50.932 115.222 -32.390 1.00 128.34 2658 MET A O 1
ATOM 2230 N N . ALA B 2 282 ? 49.623 113.458 -31.870 1.00 126.07 2659 ALA A N 1
ATOM 2231 C CA . ALA B 2 282 ? 49.010 113.364 -33.182 1.00 124.86 2659 ALA A CA 1
ATOM 2232 C C . ALA B 2 282 ? 47.862 114.355 -33.363 1.00 124.51 2659 ALA A C 1
ATOM 2233 O O . ALA B 2 282 ? 47.708 114.934 -34.435 1.00 125.29 2659 ALA A O 1
ATOM 2235 N N . LEU B 2 283 ? 47.068 114.559 -32.317 1.00 124.51 2660 LEU A N 1
ATOM 2236 C CA . LEU B 2 283 ? 45.927 115.471 -32.387 1.00 124.98 2660 LEU A CA 1
ATOM 2237 C C . LEU B 2 283 ? 46.258 116.959 -32.391 1.00 125.58 2660 LEU A C 1
ATOM 2238 O O . LEU B 2 283 ? 45.370 117.812 -32.488 1.00 122.89 2660 LEU A O 1
ATOM 2243 N N . VAL B 2 284 ? 47.541 117.270 -32.288 1.00 127.91 2661 VAL A N 1
ATOM 2244 C CA . VAL B 2 284 ? 47.974 118.659 -32.327 1.00 132.58 2661 VAL A CA 1
ATOM 2245 C C . VAL B 2 284 ? 48.675 118.827 -33.684 1.00 132.36 2661 VAL A C 1
ATOM 2246 O O . VAL B 2 284 ? 48.521 119.858 -34.358 1.00 132.04 2661 VAL A O 1
ATOM 2250 N N . LYS B 2 285 ? 49.430 117.792 -34.070 1.00 130.66 2662 LYS A N 1
ATOM 2251 C CA . LYS B 2 285 ? 50.156 117.757 -35.338 1.00 127.27 2662 LYS A CA 1
ATOM 2252 C C . LYS B 2 285 ? 49.139 117.708 -36.481 1.00 125.17 2662 LYS A C 1
ATOM 2253 O O . LYS B 2 285 ? 49.455 118.061 -37.615 1.00 124.62 2662 LYS A O 1
ATOM 2259 N N . SER B 2 286 ? 47.917 117.279 -36.164 1.00 122.91 2663 SER A N 1
ATOM 2260 C CA . SER B 2 286 ? 46.828 117.204 -37.133 1.00 120.53 2663 SER A CA 1
ATOM 2261 C C . SER B 2 286 ? 46.022 118.487 -37.041 1.00 120.84 2663 SER A C 1
ATOM 2262 O O . SER B 2 286 ? 45.390 118.902 -38.008 1.00 119.70 2663 SER A O 1
ATOM 2265 N N . GLY B 2 287 ? 46.025 119.091 -35.854 1.00 122.55 2664 GLY A N 1
ATOM 2266 C CA . GLY B 2 287 ? 45.312 120.338 -35.644 1.00 124.47 2664 GLY A CA 1
ATOM 2267 C C . GLY B 2 287 ? 43.933 120.250 -35.010 1.00 125.83 2664 GLY A C 1
ATOM 2268 O O . GLY B 2 287 ? 42.940 120.712 -35.583 1.00 124.61 2664 GLY A O 1
ATOM 2269 N N . LYS B 2 288 ? 43.855 119.651 -33.829 1.00 126.95 2665 LYS A N 1
ATOM 2270 C CA . LYS B 2 288 ? 42.581 119.559 -33.133 1.00 127.04 2665 LYS A CA 1
ATOM 2271 C C . LYS B 2 288 ? 42.714 120.458 -31.915 1.00 126.64 2665 LYS A C 1
ATOM 2272 O O . LYS B 2 288 ? 41.851 121.304 -31.637 1.00 124.31 2665 LYS A O 1
ATOM 2278 N N . LEU B 2 289 ? 43.821 120.275 -31.199 1.00 125.98 2666 LEU A N 1
ATOM 2279 C CA . LEU B 2 289 ? 44.107 121.094 -30.035 1.00 123.56 2666 LEU A CA 1
ATOM 2280 C C . LEU B 2 289 ? 44.586 122.418 -30.591 1.00 122.22 2666 LEU A C 1
ATOM 2281 O O . LEU B 2 289 ? 45.786 122.621 -30.825 1.00 122.26 2666 LEU A O 1
ATOM 2286 N N . THR B 2 290 ? 43.627 123.307 -30.817 1.00 118.99 2667 THR A N 1
ATOM 2287 C CA . THR B 2 290 ? 43.905 124.622 -31.365 1.00 116.77 2667 THR A CA 1
ATOM 2288 C C . THR B 2 290 ? 44.218 125.658 -30.285 1.00 113.40 2667 THR A C 1
ATOM 2289 O O . THR B 2 290 ? 43.307 126.184 -29.641 1.00 113.78 2667 THR A O 1
ATOM 2293 N N . VAL B 2 291 ? 45.504 125.943 -30.087 1.00 107.82 2668 VAL A N 1
ATOM 2294 C CA . VAL B 2 291 ? 45.922 126.921 -29.092 1.00 101.48 2668 VAL A CA 1
ATOM 2295 C C . VAL B 2 291 ? 44.778 127.854 -28.860 1.00 99.93 2668 VAL A C 1
ATOM 2296 O O . VAL B 2 291 ? 44.393 128.596 -29.753 1.00 99.96 2668 VAL A O 1
ATOM 2300 N N . GLY B 2 292 ? 44.211 127.803 -27.668 1.00 98.38 2669 GLY A N 1
ATOM 2301 C CA . GLY B 2 292 ? 43.098 128.678 -27.386 1.00 96.43 2669 GLY A CA 1
ATOM 2302 C C . GLY B 2 292 ? 41.823 127.893 -27.237 1.00 95.52 2669 GLY A C 1
ATOM 2303 O O . GLY B 2 292 ? 40.737 128.391 -27.496 1.00 93.11 2669 GLY A O 1
ATOM 2304 N N . GLN B 2 293 ? 41.954 126.644 -26.827 1.00 97.21 2670 GLN A N 1
ATOM 2305 C CA . GLN B 2 293 ? 40.776 125.831 -26.626 1.00 99.46 2670 GLN A CA 1
ATOM 2306 C C . GLN B 2 293 ? 40.791 125.189 -25.246 1.00 97.63 2670 GLN A C 1
ATOM 2307 O O . GLN B 2 293 ? 41.854 125.011 -24.627 1.00 95.03 2670 GLN A O 1
ATOM 2313 N N . LYS B 2 294 ? 39.595 124.852 -24.779 1.00 93.31 2671 LYS A N 1
ATOM 2314 C CA . LYS B 2 294 ? 39.410 124.235 -23.481 1.00 91.80 2671 LYS A CA 1
ATOM 2315 C C . LYS B 2 294 ? 39.252 122.701 -23.520 1.00 91.88 2671 LYS A C 1
ATOM 2316 O O . LYS B 2 294 ? 38.455 122.164 -24.296 1.00 90.06 2671 LYS A O 1
ATOM 2322 N N . ILE B 2 295 ? 40.010 122.010 -22.665 1.00 89.89 2672 ILE A N 1
ATOM 2323 C CA . ILE B 2 295 ? 39.955 120.558 -22.558 1.00 87.00 2672 ILE A CA 1
ATOM 2324 C C . ILE B 2 295 ? 39.554 120.208 -21.132 1.00 85.20 2672 ILE A C 1
ATOM 2325 O O . ILE B 2 295 ? 39.157 121.094 -20.386 1.00 87.76 2672 ILE A O 1
ATOM 2330 N N . ILE B 2 296 ? 39.661 118.937 -20.746 1.00 80.74 2673 ILE A N 1
ATOM 2331 C CA . ILE B 2 296 ? 39.284 118.506 -19.396 1.00 77.84 2673 ILE A CA 1
ATOM 2332 C C . ILE B 2 296 ? 40.020 117.247 -18.974 1.00 78.70 2673 ILE A C 1
ATOM 2333 O O . ILE B 2 296 ? 39.453 116.157 -19.066 1.00 81.92 2673 ILE A O 1
ATOM 2338 N N . THR B 2 297 ? 41.248 117.356 -18.482 1.00 77.12 2674 THR A N 1
ATOM 2339 C CA . THR B 2 297 ? 41.955 116.141 -18.084 1.00 75.10 2674 THR A CA 1
ATOM 2340 C C . THR B 2 297 ? 41.552 115.582 -16.746 1.00 76.34 2674 THR A C 1
ATOM 2341 O O . THR B 2 297 ? 40.820 116.197 -15.974 1.00 76.51 2674 THR A O 1
ATOM 2345 N N . GLN B 2 298 ? 42.048 114.389 -16.478 1.00 75.72 2675 GLN A N 1
ATOM 2346 C CA . GLN B 2 298 ? 41.774 113.754 -15.222 1.00 76.63 2675 GLN A CA 1
ATOM 2347 C C . GLN B 2 298 ? 43.043 113.472 -14.466 1.00 76.89 2675 GLN A C 1
ATOM 2348 O O . GLN B 2 298 ? 43.750 114.397 -14.088 1.00 79.91 2675 GLN A O 1
ATOM 2354 N N . GLY B 2 299 ? 43.341 112.210 -14.240 1.00 73.61 2676 GLY A N 1
ATOM 2355 C CA . GLY B 2 299 ? 44.533 111.892 -13.489 1.00 77.21 2676 GLY A CA 1
ATOM 2356 C C . GLY B 2 299 ? 45.869 112.512 -13.896 1.00 80.67 2676 GLY A C 1
ATOM 2357 O O . GLY B 2 299 ? 46.914 111.957 -13.545 1.00 84.81 2676 GLY A O 1
ATOM 2358 N N . ALA B 2 300 ? 45.875 113.630 -14.619 1.00 77.34 2677 ALA A N 1
ATOM 2359 C CA . ALA B 2 300 ? 47.127 114.261 -15.009 1.00 75.93 2677 ALA A CA 1
ATOM 2360 C C . ALA B 2 300 ? 48.175 114.143 -13.891 1.00 77.66 2677 ALA A C 1
ATOM 2361 O O . ALA B 2 300 ? 47.884 113.692 -12.791 1.00 75.21 2677 ALA A O 1
ATOM 2363 N N . GLU B 2 301 ? 49.409 114.537 -14.156 1.00 82.96 2678 GLU A N 1
ATOM 2364 C CA . GLU B 2 301 ? 50.410 114.411 -13.112 1.00 90.59 2678 GLU A CA 1
ATOM 2365 C C . GLU B 2 301 ? 51.684 115.162 -13.391 1.00 93.80 2678 GLU A C 1
ATOM 2366 O O . GLU B 2 301 ? 51.940 115.603 -14.501 1.00 95.05 2678 GLU A O 1
ATOM 2372 N N . LEU B 2 302 ? 52.495 115.275 -12.354 1.00 98.82 2679 LEU A N 1
ATOM 2373 C CA . LEU B 2 302 ? 53.737 115.990 -12.445 1.00 104.28 2679 LEU A CA 1
ATOM 2374 C C . LEU B 2 302 ? 55.045 115.206 -12.476 1.00 110.86 2679 LEU A C 1
ATOM 2375 O O . LEU B 2 302 ? 55.222 114.165 -11.829 1.00 109.67 2679 LEU A O 1
ATOM 2380 N N . VAL B 2 303 ? 55.966 115.762 -13.251 1.00 117.20 2680 VAL A N 1
ATOM 2381 C CA . VAL B 2 303 ? 57.297 115.222 -13.430 1.00 123.59 2680 VAL A CA 1
ATOM 2382 C C . VAL B 2 303 ? 58.227 116.426 -13.266 1.00 128.04 2680 VAL A C 1
ATOM 2383 O O . VAL B 2 303 ? 57.885 117.545 -13.679 1.00 127.06 2680 VAL A O 1
ATOM 2387 N N . GLY B 2 304 ? 59.391 116.197 -12.655 1.00 133.74 2681 GLY A N 1
ATOM 2388 C CA . GLY B 2 304 ? 60.358 117.268 -12.429 1.00 137.78 2681 GLY A CA 1
ATOM 2389 C C . GLY B 2 304 ? 59.827 118.256 -11.408 1.00 139.59 2681 GLY A C 1
ATOM 2390 O O . GLY B 2 304 ? 60.215 119.428 -11.391 1.00 139.63 2681 GLY A O 1
ATOM 2391 N N . SER B 2 305 ? 58.946 117.751 -10.546 1.00 140.59 2682 SER A N 1
ATOM 2392 C CA . SER B 2 305 ? 58.287 118.544 -9.520 1.00 140.61 2682 SER A CA 1
ATOM 2393 C C . SER B 2 305 ? 58.751 118.271 -8.103 1.00 140.11 2682 SER A C 1
ATOM 2394 O O . SER B 2 305 ? 58.164 117.448 -7.402 1.00 140.06 2682 SER A O 1
ATOM 2397 N N . PRO B 2 306 ? 59.819 118.945 -7.658 1.00 139.84 2683 PRO A N 1
ATOM 2398 C CA . PRO B 2 306 ? 60.206 118.649 -6.281 1.00 137.92 2683 PRO A CA 1
ATOM 2399 C C . PRO B 2 306 ? 59.047 119.094 -5.400 1.00 134.98 2683 PRO A C 1
ATOM 2400 O O . PRO B 2 306 ? 58.121 118.325 -5.130 1.00 133.96 2683 PRO A O 1
ATOM 2404 N N . ASP B 2 307 ? 59.084 120.356 -4.992 1.00 131.93 2684 ASP A N 1
ATOM 2405 C CA . ASP B 2 307 ? 58.042 120.893 -4.139 1.00 129.18 2684 ASP A CA 1
ATOM 2406 C C . ASP B 2 307 ? 57.436 122.192 -4.646 1.00 124.91 2684 ASP A C 1
ATOM 2407 O O . ASP B 2 307 ? 57.421 122.464 -5.847 1.00 123.01 2684 ASP A O 1
ATOM 2412 N N . ALA B 2 308 ? 56.938 122.972 -3.692 1.00 119.87 2685 ALA A N 1
ATOM 2413 C CA . ALA B 2 308 ? 56.292 124.250 -3.923 1.00 116.56 2685 ALA A CA 1
ATOM 2414 C C . ALA B 2 308 ? 56.757 125.042 -5.141 1.00 114.03 2685 ALA A C 1
ATOM 2415 O O . ALA B 2 308 ? 56.901 124.508 -6.243 1.00 110.79 2685 ALA A O 1
ATOM 2417 N N . CYS B 2 309 ? 56.955 126.338 -4.899 1.00 112.50 2686 CYS A N 1
ATOM 2418 C CA . CYS B 2 309 ? 57.381 127.352 -5.869 1.00 108.46 2686 CYS A CA 1
ATOM 2419 C C . CYS B 2 309 ? 56.155 128.092 -6.377 1.00 105.53 2686 CYS A C 1
ATOM 2420 O O . CYS B 2 309 ? 55.056 127.536 -6.449 1.00 105.54 2686 CYS A O 1
ATOM 2423 N N . ALA B 2 310 ? 56.342 129.363 -6.694 1.00 100.41 2687 ALA A N 1
ATOM 2424 C CA . ALA B 2 310 ? 55.254 130.167 -7.200 1.00 96.57 2687 ALA A CA 1
ATOM 2425 C C . ALA B 2 310 ? 55.294 130.023 -8.704 1.00 92.75 2687 ALA A C 1
ATOM 2426 O O . ALA B 2 310 ? 56.285 130.364 -9.324 1.00 91.43 2687 ALA A O 1
ATOM 2428 N N . PRO B 2 311 ? 54.208 129.533 -9.308 1.00 89.80 2688 PRO A N 1
ATOM 2429 C CA . PRO B 2 311 ? 54.080 129.325 -10.751 1.00 91.08 2688 PRO A CA 1
ATOM 2430 C C . PRO B 2 311 ? 54.835 130.316 -11.627 1.00 92.45 2688 PRO A C 1
ATOM 2431 O O . PRO B 2 311 ? 54.963 130.105 -12.833 1.00 92.43 2688 PRO A O 1
ATOM 2435 N N . LEU B 2 312 ? 55.334 131.388 -11.025 1.00 92.59 2689 LEU A N 1
ATOM 2436 C CA . LEU B 2 312 ? 56.088 132.392 -11.752 1.00 96.26 2689 LEU A CA 1
ATOM 2437 C C . LEU B 2 312 ? 57.572 132.032 -11.824 1.00 99.89 2689 LEU A C 1
ATOM 2438 O O . LEU B 2 312 ? 58.263 132.327 -12.813 1.00 99.28 2689 LEU A O 1
ATOM 2443 N N . GLU B 2 313 ? 58.038 131.387 -10.760 1.00 103.20 2690 GLU A N 1
ATOM 2444 C CA . GLU B 2 313 ? 59.409 130.909 -10.640 1.00 106.88 2690 GLU A CA 1
ATOM 2445 C C . GLU B 2 313 ? 59.345 129.429 -11.052 1.00 110.03 2690 GLU A C 1
ATOM 2446 O O . GLU B 2 313 ? 60.037 128.576 -10.493 1.00 110.24 2690 GLU A O 1
ATOM 2452 N N . ALA B 2 314 ? 58.488 129.149 -12.034 1.00 114.55 2691 ALA A N 1
ATOM 2453 C CA . ALA B 2 314 ? 58.255 127.800 -12.549 1.00 118.17 2691 ALA A CA 1
ATOM 2454 C C . ALA B 2 314 ? 59.469 127.246 -13.278 1.00 122.05 2691 ALA A C 1
ATOM 2455 O O . ALA B 2 314 ? 59.831 127.738 -14.351 1.00 122.18 2691 ALA A O 1
ATOM 2457 N N . PRO B 2 315 ? 60.104 126.200 -12.708 1.00 125.25 2692 PRO A N 1
ATOM 2458 C CA . PRO B 2 315 ? 61.289 125.555 -13.290 1.00 127.18 2692 PRO A CA 1
ATOM 2459 C C . PRO B 2 315 ? 61.019 125.257 -14.753 1.00 128.78 2692 PRO A C 1
ATOM 2460 O O . PRO B 2 315 ? 60.042 124.570 -15.064 1.00 129.04 2692 PRO A O 1
ATOM 2464 N N . ASP B 2 316 ? 61.862 125.768 -15.650 1.00 130.49 2693 ASP A N 1
ATOM 2465 C CA . ASP B 2 316 ? 61.649 125.523 -17.077 1.00 130.96 2693 ASP A CA 1
ATOM 2466 C C . ASP B 2 316 ? 61.917 124.063 -17.496 1.00 128.87 2693 ASP A C 1
ATOM 2467 O O . ASP B 2 316 ? 62.200 123.776 -18.666 1.00 128.16 2693 ASP A O 1
ATOM 2472 N N . SER B 2 317 ? 61.800 123.155 -16.521 1.00 125.63 2694 SER A N 1
ATOM 2473 C CA . SER B 2 317 ? 61.962 121.716 -16.736 1.00 121.74 2694 SER A CA 1
ATOM 2474 C C . SER B 2 317 ? 60.596 121.068 -16.447 1.00 120.37 2694 SER A C 1
ATOM 2475 O O . SER B 2 317 ? 59.948 120.530 -17.344 1.00 120.50 2694 SER A O 1
ATOM 2478 N N . LEU B 2 318 ? 60.165 121.146 -15.190 1.00 118.78 2695 LEU A N 1
ATOM 2479 C CA . LEU B 2 318 ? 58.883 120.607 -14.733 1.00 114.96 2695 LEU A CA 1
ATOM 2480 C C . LEU B 2 318 ? 57.838 120.640 -15.843 1.00 111.59 2695 LEU A C 1
ATOM 2481 O O . LEU B 2 318 ? 57.803 121.568 -16.647 1.00 111.10 2695 LEU A O 1
ATOM 2486 N N . ARG B 2 319 ? 56.998 119.614 -15.888 1.00 107.67 2696 ARG A N 1
ATOM 2487 C CA . ARG B 2 319 ? 55.937 119.535 -16.877 1.00 104.95 2696 ARG A CA 1
ATOM 2488 C C . ARG B 2 319 ? 54.778 118.722 -16.331 1.00 101.54 2696 ARG A C 1
ATOM 2489 O O . ARG B 2 319 ? 54.924 117.998 -15.354 1.00 102.06 2696 ARG A O 1
ATOM 2497 N N . LEU B 2 320 ? 53.620 118.846 -16.955 1.00 96.52 2697 LEU A N 1
ATOM 2498 C CA . LEU B 2 320 ? 52.462 118.113 -16.494 1.00 96.30 2697 LEU A CA 1
ATOM 2499 C C . LEU B 2 320 ? 52.220 117.009 -17.508 1.00 98.57 2697 LEU A C 1
ATOM 2500 O O . LEU B 2 320 ? 52.738 117.091 -18.606 1.00 100.17 2697 LEU A O 1
ATOM 2505 N N . LYS B 2 321 ? 51.455 115.976 -17.163 1.00 99.90 2698 LYS A N 1
ATOM 2506 C CA . LYS B 2 321 ? 51.228 114.890 -18.112 1.00 100.98 2698 LYS A CA 1
ATOM 2507 C C . LYS B 2 321 ? 49.781 114.587 -18.446 1.00 102.25 2698 LYS A C 1
ATOM 2508 O O . LYS B 2 321 ? 49.133 113.811 -17.758 1.00 102.06 2698 LYS A O 1
ATOM 2514 N N . ILE B 2 322 ? 49.261 115.191 -19.502 1.00 105.23 2699 ILE A N 1
ATOM 2515 C CA . ILE B 2 322 ? 47.887 114.891 -19.902 1.00 107.41 2699 ILE A CA 1
ATOM 2516 C C . ILE B 2 322 ? 47.941 113.496 -20.529 1.00 107.76 2699 ILE A C 1
ATOM 2517 O O . ILE B 2 322 ? 49.003 113.068 -21.008 1.00 107.59 2699 ILE A O 1
ATOM 2522 N N . SER B 2 323 ? 46.808 112.796 -20.531 1.00 105.17 2700 SER A N 1
ATOM 2523 C CA . SER B 2 323 ? 46.737 111.466 -21.112 1.00 102.24 2700 SER A CA 1
ATOM 2524 C C . SER B 2 323 ? 45.449 111.240 -21.868 1.00 101.89 2700 SER A C 1
ATOM 2525 O O . SER B 2 323 ? 44.408 110.984 -21.276 1.00 102.68 2700 SER A O 1
ATOM 2528 N N . ALA B 2 324 ? 45.556 111.335 -23.187 1.00 100.10 2701 ALA A N 1
ATOM 2529 C CA . ALA B 2 324 ? 44.473 111.144 -24.145 1.00 97.89 2701 ALA A CA 1
ATOM 2530 C C . ALA B 2 324 ? 43.169 110.515 -23.669 1.00 98.27 2701 ALA A C 1
ATOM 2531 O O . ALA B 2 324 ? 42.120 111.148 -23.719 1.00 98.06 2701 ALA A O 1
ATOM 2533 N N . ASN B 2 325 ? 43.224 109.255 -23.251 1.00 99.11 2702 ASN A N 1
ATOM 2534 C CA . ASN B 2 325 ? 42.034 108.554 -22.780 1.00 101.39 2702 ASN A CA 1
ATOM 2535 C C . ASN B 2 325 ? 41.360 109.276 -21.612 1.00 102.17 2702 ASN A C 1
ATOM 2536 O O . ASN B 2 325 ? 40.176 109.063 -21.315 1.00 100.47 2702 ASN A O 1
ATOM 2541 N N . SER B 2 326 ? 42.131 110.125 -20.945 1.00 102.26 2703 SER A N 1
ATOM 2542 C CA . SER B 2 326 ? 41.619 110.902 -19.832 1.00 101.14 2703 SER A CA 1
ATOM 2543 C C . SER B 2 326 ? 41.713 112.398 -20.158 1.00 99.36 2703 SER A C 1
ATOM 2544 O O . SER B 2 326 ? 42.289 113.192 -19.413 1.00 99.41 2703 SER A O 1
ATOM 2547 N N . THR B 2 327 ? 41.133 112.746 -21.306 1.00 97.82 2704 THR A N 1
ATOM 2548 C CA . THR B 2 327 ? 41.073 114.111 -21.819 1.00 94.75 2704 THR A CA 1
ATOM 2549 C C . THR B 2 327 ? 40.070 114.175 -22.973 1.00 97.00 2704 THR A C 1
ATOM 2550 O O . THR B 2 327 ? 40.177 113.428 -23.943 1.00 99.92 2704 THR A O 1
ATOM 2554 N N . ARG B 2 328 ? 39.093 115.064 -22.870 1.00 96.95 2705 ARG A N 1
ATOM 2555 C CA . ARG B 2 328 ? 38.075 115.188 -23.899 1.00 98.68 2705 ARG A CA 1
ATOM 2556 C C . ARG B 2 328 ? 37.627 116.633 -23.976 1.00 100.80 2705 ARG A C 1
ATOM 2557 O O . ARG B 2 328 ? 36.957 117.110 -23.078 1.00 103.81 2705 ARG A O 1
ATOM 2565 N N . PRO B 2 329 ? 37.978 117.342 -25.061 1.00 102.12 2706 PRO A N 1
ATOM 2566 C CA . PRO B 2 329 ? 37.605 118.750 -25.260 1.00 100.76 2706 PRO A CA 1
ATOM 2567 C C . PRO B 2 329 ? 36.405 119.221 -24.446 1.00 99.34 2706 PRO A C 1
ATOM 2568 O O . PRO B 2 329 ? 35.457 118.464 -24.244 1.00 100.42 2706 PRO A O 1
ATOM 2572 N N . ALA B 2 330 ? 36.456 120.473 -23.985 1.00 98.24 2707 ALA A N 1
ATOM 2573 C CA . ALA B 2 330 ? 35.378 121.073 -23.192 1.00 95.41 2707 ALA A CA 1
ATOM 2574 C C . ALA B 2 330 ? 34.795 122.300 -23.900 1.00 94.25 2707 ALA A C 1
ATOM 2575 O O . ALA B 2 330 ? 35.522 123.056 -24.540 1.00 91.67 2707 ALA A O 1
ATOM 2577 N N . ARG B 2 331 ? 33.486 122.495 -23.763 1.00 93.95 2708 ARG A N 1
ATOM 2578 C CA . ARG B 2 331 ? 32.765 123.612 -24.390 1.00 94.65 2708 ARG A CA 1
ATOM 2579 C C . ARG B 2 331 ? 33.504 124.966 -24.502 1.00 94.78 2708 ARG A C 1
ATOM 2580 O O . ARG B 2 331 ? 34.453 125.209 -23.762 1.00 95.53 2708 ARG A O 1
ATOM 2588 N N . TRP B 2 332 ? 33.059 125.830 -25.433 1.00 94.91 2709 TRP A N 1
ATOM 2589 C CA . TRP B 2 332 ? 33.661 127.157 -25.672 1.00 93.79 2709 TRP A CA 1
ATOM 2590 C C . TRP B 2 332 ? 33.775 127.928 -24.379 1.00 97.06 2709 TRP A C 1
ATOM 2591 O O . TRP B 2 332 ? 34.740 128.671 -24.167 1.00 97.39 2709 TRP A O 1
ATOM 2602 N N . HIS B 2 333 ? 32.753 127.757 -23.540 1.00 97.25 2710 HIS A N 1
ATOM 2603 C CA . HIS B 2 333 ? 32.661 128.388 -22.227 1.00 97.62 2710 HIS A CA 1
ATOM 2604 C C . HIS B 2 333 ? 32.861 127.239 -21.265 1.00 99.52 2710 HIS A C 1
ATOM 2605 O O . HIS B 2 333 ? 32.700 126.081 -21.639 1.00 103.34 2710 HIS A O 1
ATOM 2612 N N . SER B 2 334 ? 33.196 127.549 -20.026 1.00 98.15 2711 SER A N 1
ATOM 2613 C CA . SER B 2 334 ? 33.382 126.512 -19.042 1.00 95.28 2711 SER A CA 1
ATOM 2614 C C . SER B 2 334 ? 33.811 127.150 -17.775 1.00 93.77 2711 SER A C 1
ATOM 2615 O O . SER B 2 334 ? 33.038 127.807 -17.079 1.00 95.23 2711 SER A O 1
ATOM 2618 N N . ARG B 2 335 ? 35.083 126.967 -17.488 1.00 91.26 2712 ARG A N 1
ATOM 2619 C CA . ARG B 2 335 ? 35.642 127.535 -16.297 1.00 87.75 2712 ARG A CA 1
ATOM 2620 C C . ARG B 2 335 ? 36.995 126.963 -16.076 1.00 86.41 2712 ARG A C 1
ATOM 2621 O O . ARG B 2 335 ? 37.135 125.882 -15.517 1.00 88.08 2712 ARG A O 1
ATOM 2629 N N . LEU B 2 336 ? 37.988 127.684 -16.564 1.00 84.46 2713 LEU A N 1
ATOM 2630 C CA . LEU B 2 336 ? 39.344 127.224 -16.388 1.00 85.92 2713 LEU A CA 1
ATOM 2631 C C . LEU B 2 336 ? 39.457 126.955 -14.897 1.00 82.61 2713 LEU A C 1
ATOM 2632 O O . LEU B 2 336 ? 38.776 127.603 -14.105 1.00 82.37 2713 LEU A O 1
ATOM 2637 N N . GLY B 2 337 ? 40.269 125.970 -14.527 1.00 79.22 2714 GLY A N 1
ATOM 2638 C CA . GLY B 2 337 ? 40.457 125.632 -13.122 1.00 75.26 2714 GLY A CA 1
ATOM 2639 C C . GLY B 2 337 ? 39.888 124.279 -12.756 1.00 71.84 2714 GLY A C 1
ATOM 2640 O O . GLY B 2 337 ? 39.534 123.487 -13.616 1.00 73.69 2714 GLY A O 1
ATOM 2641 N N . PHE B 2 338 ? 39.811 124.008 -11.466 1.00 69.77 2715 PHE A N 1
ATOM 2642 C CA . PHE B 2 338 ? 39.256 122.758 -11.004 1.00 68.24 2715 PHE A CA 1
ATOM 2643 C C . PHE B 2 338 ? 37.780 122.799 -11.327 1.00 72.84 2715 PHE A C 1
ATOM 2644 O O . PHE B 2 338 ? 37.195 123.867 -11.390 1.00 72.39 2715 PHE A O 1
ATOM 2652 N N . PHE B 2 339 ? 37.190 121.624 -11.528 1.00 80.50 2716 PHE A N 1
ATOM 2653 C CA . PHE B 2 339 ? 35.772 121.471 -11.896 1.00 84.74 2716 PHE A CA 1
ATOM 2654 C C . PHE B 2 339 ? 34.907 120.900 -10.757 1.00 86.70 2716 PHE A C 1
ATOM 2655 O O . PHE B 2 339 ? 35.410 120.140 -9.936 1.00 89.37 2716 PHE A O 1
ATOM 2663 N N . ARG B 2 340 ? 33.617 121.255 -10.717 1.00 90.49 2717 ARG A N 1
ATOM 2664 C CA . ARG B 2 340 ? 32.692 120.794 -9.664 1.00 96.22 2717 ARG A CA 1
ATOM 2665 C C . ARG B 2 340 ? 32.710 119.290 -9.341 1.00 100.30 2717 ARG A C 1
ATOM 2666 O O . ARG B 2 340 ? 33.297 118.875 -8.338 1.00 103.04 2717 ARG A O 1
ATOM 2674 N N . ASP B 2 341 ? 32.054 118.473 -10.164 1.00 102.48 2718 ASP A N 1
ATOM 2675 C CA . ASP B 2 341 ? 32.024 117.028 -9.918 1.00 103.93 2718 ASP A CA 1
ATOM 2676 C C . ASP B 2 341 ? 33.471 116.518 -9.838 1.00 102.82 2718 ASP A C 1
ATOM 2677 O O . ASP B 2 341 ? 34.149 116.350 -10.856 1.00 101.56 2718 ASP A O 1
ATOM 2682 N N . PRO B 2 342 ? 33.960 116.273 -8.613 1.00 101.80 2719 PRO A N 1
ATOM 2683 C CA . PRO B 2 342 ? 35.316 115.787 -8.343 1.00 101.36 2719 PRO A CA 1
ATOM 2684 C C . PRO B 2 342 ? 35.433 114.335 -8.787 1.00 99.15 2719 PRO A C 1
ATOM 2685 O O . PRO B 2 342 ? 36.529 113.796 -8.975 1.00 95.42 2719 PRO A O 1
ATOM 2689 N N . ARG B 2 343 ? 34.268 113.717 -8.932 1.00 97.74 2720 ARG A N 1
ATOM 2690 C CA . ARG B 2 343 ? 34.159 112.333 -9.348 1.00 99.60 2720 ARG A CA 1
ATOM 2691 C C . ARG B 2 343 ? 34.627 112.257 -10.810 1.00 98.13 2720 ARG A C 1
ATOM 2692 O O . ARG B 2 343 ? 34.166 113.022 -11.668 1.00 97.89 2720 ARG A O 1
ATOM 2700 N N . PRO B 2 344 ? 35.569 111.350 -11.111 1.00 95.16 2721 PRO A N 1
ATOM 2701 C CA . PRO B 2 344 ? 36.013 111.283 -12.495 1.00 92.60 2721 PRO A CA 1
ATOM 2702 C C . PRO B 2 344 ? 34.891 110.973 -13.471 1.00 91.89 2721 PRO A C 1
ATOM 2703 O O . PRO B 2 344 ? 33.909 110.305 -13.127 1.00 90.08 2721 PRO A O 1
ATOM 2707 N N . PHE B 2 345 ? 35.037 111.484 -14.689 1.00 89.99 2722 PHE A N 1
ATOM 2708 C CA . PHE B 2 345 ? 34.038 111.267 -15.709 1.00 87.84 2722 PHE A CA 1
ATOM 2709 C C . PHE B 2 345 ? 34.315 109.988 -16.460 1.00 86.04 2722 PHE A C 1
ATOM 2710 O O . PHE B 2 345 ? 35.469 109.623 -16.652 1.00 86.38 2722 PHE A O 1
ATOM 2718 N N . PRO B 2 346 ? 33.250 109.266 -16.867 1.00 85.29 2723 PRO A N 1
ATOM 2719 C CA . PRO B 2 346 ? 33.364 108.006 -17.604 1.00 84.34 2723 PRO A CA 1
ATOM 2720 C C . PRO B 2 346 ? 33.755 108.207 -19.055 1.00 84.17 2723 PRO A C 1
ATOM 2721 O O . PRO B 2 346 ? 34.679 108.954 -19.365 1.00 83.18 2723 PRO A O 1
ATOM 2725 N N . LEU B 2 347 ? 33.028 107.504 -19.918 1.00 84.54 2724 LEU A N 1
ATOM 2726 C CA . LEU B 2 347 ? 33.165 107.520 -21.375 1.00 83.24 2724 LEU A CA 1
ATOM 2727 C C . LEU B 2 347 ? 33.247 106.081 -21.964 1.00 84.37 2724 LEU A C 1
ATOM 2728 O O . LEU B 2 347 ? 33.367 105.105 -21.218 1.00 78.91 2724 LEU A O 1
ATOM 2733 N N . PRO B 2 348 ? 33.112 105.942 -23.308 1.00 87.48 2725 PRO A N 1
ATOM 2734 C CA . PRO B 2 348 ? 33.132 104.718 -24.134 1.00 89.48 2725 PRO A CA 1
ATOM 2735 C C . PRO B 2 348 ? 34.478 104.089 -24.530 1.00 90.35 2725 PRO A C 1
ATOM 2736 O O . PRO B 2 348 ? 35.437 104.780 -24.918 1.00 88.88 2725 PRO A O 1
ATOM 2740 N N . LEU B 2 349 ? 34.523 102.764 -24.466 1.00 89.17 2726 LEU A N 1
ATOM 2741 C CA . LEU B 2 349 ? 35.735 102.063 -24.813 1.00 88.15 2726 LEU A CA 1
ATOM 2742 C C . LEU B 2 349 ? 35.908 102.386 -26.273 1.00 89.88 2726 LEU A C 1
ATOM 2743 O O . LEU B 2 349 ? 37.013 102.656 -26.760 1.00 89.92 2726 LEU A O 1
ATOM 2748 N N . SER B 2 350 ? 34.781 102.392 -26.964 1.00 88.89 2727 SER A N 1
ATOM 2749 C CA . SER B 2 350 ? 34.782 102.686 -28.373 1.00 89.39 2727 SER A CA 1
ATOM 2750 C C . SER B 2 350 ? 35.698 103.870 -28.678 1.00 90.31 2727 SER A C 1
ATOM 2751 O O . SER B 2 350 ? 36.285 103.940 -29.758 1.00 91.62 2727 SER A O 1
ATOM 2754 N N . SER B 2 351 ? 35.838 104.790 -27.724 1.00 90.42 2728 SER A N 1
ATOM 2755 C CA . SER B 2 351 ? 36.661 105.982 -27.937 1.00 90.48 2728 SER A CA 1
ATOM 2756 C C . SER B 2 351 ? 38.087 105.933 -27.418 1.00 92.45 2728 SER A C 1
ATOM 2757 O O . SER B 2 351 ? 38.888 106.831 -27.706 1.00 91.18 2728 SER A O 1
ATOM 2760 N N . LEU B 2 352 ? 38.411 104.897 -26.656 1.00 94.29 2729 LEU A N 1
ATOM 2761 C CA . LEU B 2 35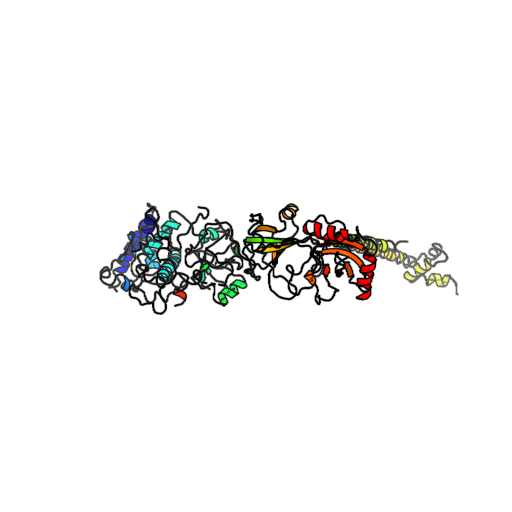2 ? 39.751 104.791 -26.094 1.00 96.65 2729 LEU A CA 1
ATOM 2762 C C . LEU B 2 352 ? 40.777 104.561 -27.179 1.00 95.98 2729 LEU A C 1
ATOM 2763 O O . LEU B 2 352 ? 40.462 104.024 -28.230 1.00 96.86 2729 LEU A O 1
ATOM 2768 N N . PHE B 2 353 ? 42.004 104.982 -26.916 1.00 97.02 2730 PHE A N 1
ATOM 2769 C CA . PHE B 2 353 ? 43.077 104.808 -27.865 1.00 100.62 2730 PHE A CA 1
ATOM 2770 C C . PHE B 2 353 ? 44.023 103.793 -27.278 1.00 103.21 2730 PHE A C 1
ATOM 2771 O O . PHE B 2 353 ? 43.584 102.878 -26.588 1.00 101.89 2730 PHE A O 1
ATOM 2779 N N . SER B 2 354 ? 45.315 103.925 -27.529 1.00 107.52 2731 SER A N 1
ATOM 2780 C CA . SER B 2 354 ? 46.207 102.927 -26.974 1.00 112.57 2731 SER A CA 1
ATOM 2781 C C . SER B 2 354 ? 47.654 103.333 -26.769 1.00 115.00 2731 SER A C 1
ATOM 2782 O O . SER B 2 354 ? 48.397 102.623 -26.091 1.00 115.43 2731 SER A O 1
ATOM 2785 N N . ASP B 2 355 ? 48.066 104.462 -27.342 1.00 117.08 2732 ASP A N 1
ATOM 2786 C CA . ASP B 2 355 ? 49.449 104.908 -27.178 1.00 117.99 2732 ASP A CA 1
ATOM 2787 C C . ASP B 2 355 ? 49.633 105.666 -25.846 1.00 118.10 2732 ASP A C 1
ATOM 2788 O O . ASP B 2 355 ? 50.715 106.202 -25.570 1.00 118.82 2732 ASP A O 1
ATOM 2793 N N . GLY B 2 356 ? 48.586 105.723 -25.023 1.00 115.18 2733 GLY A N 1
ATOM 2794 C CA . GLY B 2 356 ? 48.722 106.427 -23.760 1.00 110.39 2733 GLY A CA 1
ATOM 2795 C C . GLY B 2 356 ? 47.481 106.650 -22.912 1.00 105.89 2733 GLY A C 1
ATOM 2796 O O . GLY B 2 356 ? 46.352 106.641 -23.399 1.00 103.89 2733 GLY A O 1
ATOM 2797 N N . GLY B 2 357 ? 47.727 106.847 -21.619 1.00 102.35 2734 GLY A N 1
ATOM 2798 C CA . GLY B 2 357 ? 46.671 107.094 -20.657 1.00 95.08 2734 GLY A CA 1
ATOM 2799 C C . GLY B 2 357 ? 45.885 105.910 -20.130 1.00 88.80 2734 GLY A C 1
ATOM 2800 O O . GLY B 2 357 ? 45.721 104.901 -20.804 1.00 86.39 2734 GLY A O 1
ATOM 2801 N N . ASN B 2 358 ? 45.423 106.039 -18.892 1.00 83.27 2735 ASN A N 1
ATOM 2802 C CA . ASN B 2 358 ? 44.593 105.029 -18.268 1.00 76.08 2735 ASN A CA 1
ATOM 2803 C C . ASN B 2 358 ? 43.242 105.694 -18.396 1.00 72.95 2735 ASN A C 1
ATOM 2804 O O . ASN B 2 358 ? 43.151 106.902 -18.604 1.00 69.13 2735 ASN A O 1
ATOM 2809 N N . VAL B 2 359 ? 42.176 104.929 -18.302 1.00 73.68 2736 VAL A N 1
ATOM 2810 C CA . VAL B 2 359 ? 40.867 105.556 -18.377 1.00 73.17 2736 VAL A CA 1
ATOM 2811 C C . VAL B 2 359 ? 40.614 105.902 -16.917 1.00 73.79 2736 VAL A C 1
ATOM 2812 O O . VAL B 2 359 ? 40.993 105.141 -16.031 1.00 75.47 2736 VAL A O 1
ATOM 2816 N N . GLY B 2 360 ? 40.011 107.043 -16.637 1.00 73.93 2737 GLY A N 1
ATOM 2817 C CA . GLY B 2 360 ? 39.767 107.344 -15.243 1.00 75.01 2737 GLY A CA 1
ATOM 2818 C C . GLY B 2 360 ? 38.521 106.621 -14.771 1.00 73.43 2737 GLY A C 1
ATOM 2819 O O . GLY B 2 360 ? 38.355 106.293 -13.599 1.00 72.17 2737 GLY A O 1
ATOM 2820 N N . CYS B 2 361 ? 37.634 106.349 -15.706 1.00 71.79 2738 CYS A N 1
ATOM 2821 C CA . CYS B 2 361 ? 36.413 105.702 -15.341 1.00 70.04 2738 CYS A CA 1
ATOM 2822 C C . CYS B 2 361 ? 35.794 105.190 -16.606 1.00 71.05 2738 CYS A C 1
ATOM 2823 O O . CYS B 2 361 ? 36.005 105.765 -17.674 1.00 72.73 2738 CYS A O 1
ATOM 2826 N N . VAL B 2 362 ? 35.061 104.091 -16.490 1.00 67.11 2739 VAL A N 1
ATOM 2827 C CA . VAL B 2 362 ? 34.338 103.517 -17.613 1.00 66.86 2739 VAL A CA 1
ATOM 2828 C C . VAL B 2 362 ? 33.072 102.890 -17.078 1.00 67.15 2739 VAL A C 1
ATOM 2829 O O . VAL B 2 362 ? 33.118 102.101 -16.150 1.00 69.65 2739 VAL A O 1
ATOM 2833 N N . ASP B 2 363 ? 31.934 103.240 -17.646 1.00 65.99 2740 ASP A N 1
ATOM 2834 C CA . ASP B 2 363 ? 30.695 102.673 -17.170 1.00 66.75 2740 ASP A CA 1
ATOM 2835 C C . ASP B 2 363 ? 30.413 101.491 -18.068 1.00 69.11 2740 ASP A C 1
ATOM 2836 O O . ASP B 2 363 ? 30.040 101.677 -19.224 1.00 69.65 2740 ASP A O 1
ATOM 2841 N N . ILE B 2 364 ? 30.587 100.281 -17.535 1.00 69.61 2741 ILE A N 1
ATOM 2842 C CA . ILE B 2 364 ? 30.369 99.059 -18.309 1.00 67.98 2741 ILE A CA 1
ATOM 2843 C C . ILE B 2 364 ? 29.385 98.048 -17.735 1.00 70.04 2741 ILE A C 1
ATOM 2844 O O . ILE B 2 364 ? 28.797 98.229 -16.674 1.00 73.83 2741 ILE A O 1
ATOM 2849 N N . ILE B 2 365 ? 29.236 96.960 -18.473 1.00 68.03 2742 ILE A N 1
ATOM 2850 C CA . ILE B 2 365 ? 28.371 95.884 -18.087 1.00 67.85 2742 ILE A CA 1
ATOM 2851 C C . ILE B 2 365 ? 29.188 94.631 -18.313 1.00 65.28 2742 ILE A C 1
ATOM 2852 O O . ILE B 2 365 ? 29.828 94.477 -19.334 1.00 61.37 2742 ILE A O 1
ATOM 2857 N N . VAL B 2 366 ? 29.190 93.752 -17.331 1.00 65.89 2743 VAL A N 1
ATOM 2858 C CA . VAL B 2 366 ? 29.921 92.509 -17.426 1.00 64.16 2743 VAL A CA 1
ATOM 2859 C C . VAL B 2 366 ? 29.201 91.590 -18.412 1.00 64.70 2743 VAL A C 1
ATOM 2860 O O . VAL B 2 366 ? 28.298 90.839 -18.042 1.00 64.90 2743 VAL A O 1
ATOM 2864 N N . GLN B 2 367 ? 29.584 91.676 -19.680 1.00 63.42 2744 GLN A N 1
ATOM 2865 C CA . GLN B 2 367 ? 28.999 90.813 -20.687 1.00 64.01 2744 GLN A CA 1
ATOM 2866 C C . GLN B 2 367 ? 29.357 89.389 -20.270 1.00 65.00 2744 GLN A C 1
ATOM 2867 O O . GLN B 2 367 ? 28.525 88.664 -19.732 1.00 62.72 2744 GLN A O 1
ATOM 2873 N N . ARG B 2 368 ? 30.602 88.986 -20.507 1.00 66.29 2745 ARG A N 1
ATOM 2874 C CA . ARG B 2 368 ? 31.029 87.647 -20.114 1.00 66.39 2745 ARG A CA 1
ATOM 2875 C C . ARG B 2 368 ? 32.029 87.658 -18.993 1.00 64.61 2745 ARG A C 1
ATOM 2876 O O . ARG B 2 368 ? 32.606 88.700 -18.649 1.00 61.25 2745 ARG A O 1
ATOM 2884 N N . VAL B 2 369 ? 32.205 86.460 -18.444 1.00 61.97 2746 VAL A N 1
ATOM 2885 C CA . VAL B 2 369 ? 33.131 86.177 -17.362 1.00 59.05 2746 VAL A CA 1
ATOM 2886 C C . VAL B 2 369 ? 33.686 84.764 -17.561 1.00 64.85 2746 VAL A C 1
ATOM 2887 O O . VAL B 2 369 ? 32.936 83.763 -17.573 1.00 60.54 2746 VAL A O 1
ATOM 2891 N N . TYR B 2 370 ? 35.013 84.713 -17.729 1.00 68.51 2747 TYR A N 1
ATOM 2892 C CA . TYR B 2 370 ? 35.767 83.469 -17.917 1.00 73.43 2747 TYR A CA 1
ATOM 2893 C C . TYR B 2 370 ? 36.420 82.939 -16.616 1.00 75.22 2747 TYR A C 1
ATOM 2894 O O . TYR B 2 370 ? 36.499 83.648 -15.606 1.00 76.14 2747 TYR A O 1
ATOM 2903 N N . PRO B 2 371 ? 36.889 81.686 -16.628 1.00 74.36 2748 PRO A N 1
ATOM 2904 C CA . PRO B 2 371 ? 37.511 81.104 -15.444 1.00 73.96 2748 PRO A CA 1
ATOM 2905 C C . PRO B 2 371 ? 38.951 81.539 -15.345 1.00 73.84 2748 PRO A C 1
ATOM 2906 O O . PRO B 2 371 ? 39.556 81.886 -16.354 1.00 73.04 2748 PRO A O 1
ATOM 2910 N N . LEU B 2 372 ? 39.480 81.506 -14.119 1.00 74.21 2749 LEU A N 1
ATOM 2911 C CA . LEU B 2 372 ? 40.852 81.913 -13.803 1.00 72.48 2749 LEU A CA 1
ATOM 2912 C C . LEU B 2 372 ? 41.907 81.174 -14.568 1.00 72.12 2749 LEU A C 1
ATOM 2913 O O . LEU B 2 372 ? 41.797 79.976 -14.777 1.00 70.52 2749 LEU A O 1
ATOM 2918 N N . GLN B 2 373 ? 42.937 81.910 -14.972 1.00 75.58 2750 GLN A N 1
ATOM 2919 C CA . GLN B 2 373 ? 44.069 81.363 -15.732 1.00 79.51 2750 GLN A CA 1
ATOM 2920 C C . GLN B 2 373 ? 45.366 81.463 -14.909 1.00 80.18 2750 GLN A C 1
ATOM 2921 O O . GLN B 2 373 ? 45.633 82.494 -14.296 1.00 82.56 2750 GLN A O 1
ATOM 2927 N N . TRP B 2 374 ? 46.172 80.407 -14.908 1.00 78.77 2751 TRP A N 1
ATOM 2928 C CA . TRP B 2 374 ? 47.425 80.412 -14.174 1.00 77.28 2751 TRP A CA 1
ATOM 2929 C C . TRP B 2 374 ? 48.645 80.628 -15.087 1.00 78.05 2751 TRP A C 1
ATOM 2930 O O . TRP B 2 374 ? 49.412 79.703 -15.365 1.00 80.60 2751 TRP A O 1
ATO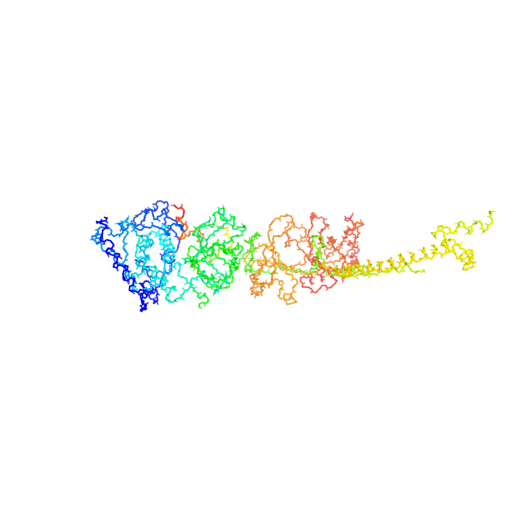M 2941 N N . VAL B 2 375 ? 48.823 81.867 -15.534 1.00 76.88 2752 VAL A N 1
ATOM 2942 C CA . VAL B 2 375 ? 49.924 82.258 -16.419 1.00 79.87 2752 VAL A CA 1
ATOM 2943 C C . VAL B 2 375 ? 51.326 81.916 -15.912 1.00 83.33 2752 VAL A C 1
ATOM 2944 O O . VAL B 2 375 ? 51.553 81.831 -14.713 1.00 85.91 2752 VAL A O 1
ATOM 2948 N N . GLU B 2 376 ? 52.263 81.754 -16.847 1.00 87.07 2753 GLU A N 1
ATOM 2949 C CA . GLU B 2 376 ? 53.667 81.466 -16.544 1.00 87.58 2753 GLU A CA 1
ATOM 2950 C C . GLU B 2 376 ? 54.589 82.235 -17.481 1.00 90.48 2753 GLU A C 1
ATOM 2951 O O . GLU B 2 376 ? 54.420 82.201 -18.703 1.00 88.59 2753 GLU A O 1
ATOM 2957 N N . LYS B 2 377 ? 55.566 82.925 -16.897 1.00 96.80 2754 LYS A N 1
ATOM 2958 C CA . LYS B 2 377 ? 56.540 83.717 -17.652 1.00 103.78 2754 LYS A CA 1
ATOM 2959 C C . LYS B 2 377 ? 57.771 82.859 -17.894 1.00 106.59 2754 LYS A C 1
ATOM 2960 O O . LYS B 2 377 ? 58.513 82.537 -16.959 1.00 108.04 2754 LYS A O 1
ATOM 2966 N N . THR B 2 378 ? 57.969 82.478 -19.153 1.00 109.57 2755 THR A N 1
ATOM 2967 C CA . THR B 2 378 ? 59.094 81.633 -19.525 1.00 112.42 2755 THR A CA 1
ATOM 2968 C C . THR B 2 378 ? 60.422 82.326 -19.370 1.00 114.58 2755 THR A C 1
ATOM 2969 O O . THR B 2 378 ? 60.600 83.463 -19.797 1.00 113.46 2755 THR A O 1
ATOM 2973 N N . VAL B 2 379 ? 61.351 81.611 -18.754 1.00 117.46 2756 VAL A N 1
ATOM 2974 C CA . VAL B 2 379 ? 62.683 82.117 -18.499 1.00 121.87 2756 VAL A CA 1
ATOM 2975 C C . VAL B 2 379 ? 63.203 83.044 -19.604 1.00 125.49 2756 VAL A C 1
ATOM 2976 O O . VAL B 2 379 ? 63.883 84.029 -19.310 1.00 125.70 2756 VAL A O 1
ATOM 2980 N N . SER B 2 380 ? 62.870 82.745 -20.862 1.00 127.83 2757 SER A N 1
ATOM 2981 C CA . SER B 2 380 ? 63.317 83.562 -22.001 1.00 129.78 2757 SER A CA 1
ATOM 2982 C C . SER B 2 380 ? 62.453 84.822 -22.246 1.00 130.67 2757 SER A C 1
ATOM 2983 O O . SER B 2 380 ? 62.833 85.945 -21.871 1.00 130.32 2757 SER A O 1
ATOM 2986 N N . GLY B 2 381 ? 61.305 84.608 -22.891 1.00 130.57 2758 GLY A N 1
ATOM 2987 C CA . GLY B 2 381 ? 60.351 85.658 -23.215 1.00 127.77 2758 GLY A CA 1
ATOM 2988 C C . GLY B 2 381 ? 59.027 84.918 -23.323 1.00 126.50 2758 GLY A C 1
ATOM 2989 O O . GLY B 2 381 ? 58.898 83.846 -22.755 1.00 127.14 2758 GLY A O 1
ATOM 2990 N N . LEU B 2 382 ? 58.052 85.440 -24.057 1.00 125.04 2759 LEU A N 1
ATOM 2991 C CA . LEU B 2 382 ? 56.753 84.760 -24.187 1.00 122.61 2759 LEU A CA 1
ATOM 2992 C C . LEU B 2 382 ? 56.146 84.390 -22.825 1.00 119.58 2759 LEU A C 1
ATOM 2993 O O . LEU B 2 382 ? 56.856 84.055 -21.881 1.00 119.38 2759 LEU A O 1
ATOM 2998 N N . TYR B 2 383 ? 54.820 84.412 -22.744 1.00 114.75 2760 TYR A N 1
ATOM 2999 C CA . TYR B 2 383 ? 54.092 84.081 -21.511 1.00 109.22 2760 TYR A CA 1
ATOM 3000 C C . TYR B 2 383 ? 53.259 82.840 -21.851 1.00 104.49 2760 TYR A C 1
ATOM 3001 O O . TYR B 2 383 ? 52.915 82.643 -23.005 1.00 105.30 2760 TYR A O 1
ATOM 3010 N N . ILE B 2 384 ? 52.947 81.994 -20.878 1.00 99.01 2761 ILE A N 1
ATOM 3011 C CA . ILE B 2 384 ? 52.166 80.781 -21.163 1.00 95.47 2761 ILE A CA 1
ATOM 3012 C C . ILE B 2 384 ? 50.877 80.721 -20.357 1.00 91.88 2761 ILE A C 1
ATOM 3013 O O . ILE B 2 384 ? 50.901 81.044 -19.187 1.00 92.47 2761 ILE A O 1
ATOM 3018 N N . PHE B 2 385 ? 49.761 80.296 -20.956 1.00 89.37 2762 PHE A N 1
ATOM 3019 C CA . PHE B 2 385 ? 48.485 80.203 -20.215 1.00 86.70 2762 PHE A CA 1
ATOM 3020 C C . PHE B 2 385 ? 48.096 78.776 -19.939 1.00 86.72 2762 PHE A C 1
ATOM 3021 O O . PHE B 2 385 ? 48.196 77.935 -20.828 1.00 87.83 2762 PHE A O 1
ATOM 3029 N N . ARG B 2 386 ? 47.637 78.510 -18.717 1.00 85.38 2763 ARG A N 1
ATOM 3030 C CA . ARG B 2 386 ? 47.229 77.162 -18.308 1.00 85.17 2763 ARG A CA 1
ATOM 3031 C C . ARG B 2 386 ? 46.025 77.166 -17.371 1.00 83.17 2763 ARG A C 1
ATOM 3032 O O . ARG B 2 386 ? 45.970 77.928 -16.410 1.00 82.60 2763 ARG A O 1
ATOM 3040 N N . SER B 2 387 ? 45.069 76.295 -17.636 1.00 81.11 2764 SER A N 1
ATOM 3041 C CA . SER B 2 387 ? 43.910 76.197 -16.779 1.00 79.14 2764 SER A CA 1
ATOM 3042 C C . SER B 2 387 ? 44.393 75.908 -15.361 1.00 80.40 2764 SER A C 1
ATOM 3043 O O . SER B 2 387 ? 45.551 76.130 -15.033 1.00 77.66 2764 SER A O 1
ATOM 3046 N N . GLU B 2 388 ? 43.498 75.422 -14.514 1.00 81.60 2765 GLU A N 1
ATOM 3047 C CA . GLU B 2 388 ? 43.885 75.091 -13.163 1.00 82.50 2765 GLU A CA 1
ATOM 3048 C C . GLU B 2 388 ? 44.382 73.705 -13.285 1.00 81.69 2765 GLU A C 1
ATOM 3049 O O . GLU B 2 388 ? 45.483 73.412 -12.876 1.00 80.43 2765 GLU A O 1
ATOM 3055 N N . ARG B 2 389 ? 43.574 72.842 -13.873 1.00 82.22 2766 ARG A N 1
ATOM 3056 C CA . ARG B 2 389 ? 44.004 71.467 -14.001 1.00 88.56 2766 ARG A CA 1
ATOM 3057 C C . ARG B 2 389 ? 45.402 71.338 -14.582 1.00 88.46 2766 ARG A C 1
ATOM 3058 O O . ARG B 2 389 ? 46.185 70.507 -14.121 1.00 85.35 2766 ARG A O 1
ATOM 3066 N N . GLU B 2 390 ? 45.716 72.192 -15.554 1.00 91.31 2767 GLU A N 1
ATOM 3067 C CA . GLU B 2 390 ? 47.017 72.206 -16.243 1.00 95.31 2767 GLU A CA 1
ATOM 3068 C C . GLU B 2 390 ? 48.202 72.787 -15.453 1.00 95.55 2767 GLU A C 1
ATOM 3069 O O . GLU B 2 390 ? 49.343 72.336 -15.591 1.00 96.76 2767 GLU A O 1
ATOM 3075 N N . GLU B 2 391 ? 47.922 73.805 -14.650 1.00 93.92 2768 GLU A N 1
ATOM 3076 C CA . GLU B 2 391 ? 48.926 74.451 -13.823 1.00 88.88 2768 GLU A CA 1
ATOM 3077 C C . GLU B 2 391 ? 48.983 73.766 -12.475 1.00 86.85 2768 GLU A C 1
ATOM 3078 O O . GLU B 2 391 ? 49.401 74.359 -11.497 1.00 86.16 2768 GLU A O 1
ATOM 3084 N N . GLU B 2 392 ? 48.525 72.525 -12.418 1.00 85.85 2769 GLU A N 1
ATOM 3085 C CA . GLU B 2 392 ? 48.558 71.763 -11.186 1.00 90.09 2769 GLU A CA 1
ATOM 3086 C C . GLU B 2 392 ? 49.181 70.462 -11.600 1.00 92.83 2769 GLU A C 1
ATOM 3087 O O . GLU B 2 392 ? 49.728 69.725 -10.789 1.00 94.45 2769 GLU A O 1
ATOM 3093 N N . LYS B 2 393 ? 49.072 70.201 -12.897 1.00 96.06 2770 LYS A N 1
ATOM 3094 C CA . LYS B 2 393 ? 49.655 69.032 -13.546 1.00 97.13 2770 LYS A CA 1
ATOM 3095 C C . LYS B 2 393 ? 51.106 69.457 -13.744 1.00 97.31 2770 LYS A C 1
ATOM 3096 O O . LYS B 2 393 ? 52.042 68.792 -13.306 1.00 96.18 2770 LYS A O 1
ATOM 3102 N N . GLU B 2 394 ? 51.262 70.594 -14.411 1.00 96.56 2771 GLU A N 1
ATOM 3103 C CA . GLU B 2 394 ? 52.561 71.170 -14.677 1.00 96.10 2771 GLU A CA 1
ATOM 3104 C C . GLU B 2 394 ? 53.254 71.477 -13.354 1.00 95.65 2771 GLU A C 1
ATOM 3105 O O . GLU B 2 394 ? 54.469 71.417 -13.268 1.00 97.46 2771 GLU A O 1
ATOM 3111 N N . ALA B 2 395 ? 52.493 71.796 -12.315 1.00 93.90 2772 ALA A N 1
ATOM 3112 C CA . ALA B 2 395 ? 53.102 72.109 -11.028 1.00 91.10 2772 ALA A CA 1
ATOM 3113 C C . ALA B 2 395 ? 53.624 70.868 -10.334 1.00 89.85 2772 ALA A C 1
ATOM 3114 O O . ALA B 2 395 ? 54.470 70.949 -9.462 1.00 88.21 2772 ALA A O 1
ATOM 3116 N N . LEU B 2 396 ? 53.103 69.711 -10.693 1.00 90.14 2773 LEU A N 1
ATOM 3117 C CA . LEU B 2 396 ? 53.602 68.496 -10.078 1.00 92.80 2773 LEU A CA 1
ATOM 3118 C C . LEU B 2 396 ? 54.688 67.953 -10.992 1.00 91.76 2773 LEU A C 1
ATOM 3119 O O . LEU B 2 396 ? 55.714 67.507 -10.527 1.0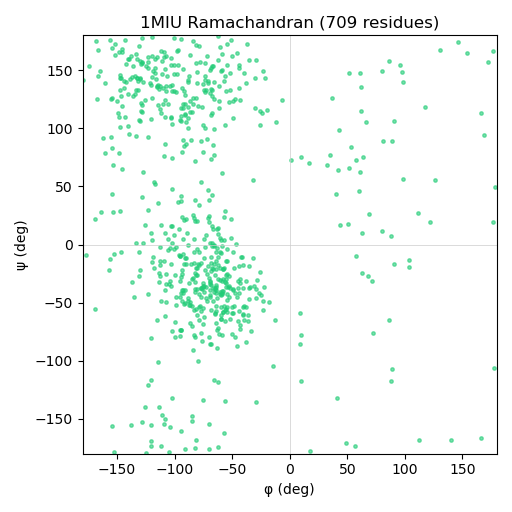0 89.96 2773 LEU A O 1
ATOM 3124 N N . ARG B 2 397 ? 54.473 68.040 -12.300 1.00 93.35 2774 ARG A N 1
ATOM 3125 C CA . ARG B 2 397 ? 55.437 67.546 -13.288 1.00 93.43 2774 ARG A CA 1
ATOM 3126 C C . ARG B 2 397 ? 56.790 68.237 -13.190 1.00 93.19 2774 ARG A C 1
ATOM 3127 O O . ARG B 2 397 ? 57.793 67.716 -13.663 1.00 93.87 2774 ARG A O 1
ATOM 3135 N N . PHE B 2 398 ? 56.817 69.411 -12.574 1.00 93.63 2775 PHE A N 1
ATOM 3136 C CA . PHE B 2 398 ? 58.059 70.151 -12.411 1.00 92.68 2775 PHE A CA 1
ATOM 3137 C C . PHE B 2 398 ? 58.638 69.833 -11.058 1.00 93.66 2775 PHE A C 1
ATOM 3138 O O . PHE B 2 398 ? 59.601 69.098 -10.971 1.00 95.59 2775 PHE A O 1
ATOM 3146 N N . ALA B 2 399 ? 58.041 70.376 -10.002 1.00 96.39 2776 ALA A N 1
ATOM 3147 C CA . ALA B 2 399 ? 58.527 70.146 -8.644 1.00 100.09 2776 ALA A CA 1
ATOM 3148 C C . ALA B 2 399 ? 58.818 68.679 -8.355 1.00 103.01 2776 ALA A C 1
ATOM 3149 O O . ALA B 2 399 ? 59.207 68.335 -7.245 1.00 105.95 2776 ALA A O 1
ATOM 3151 N N . GLU B 2 400 ? 58.605 67.818 -9.346 1.00 105.07 2777 GLU A N 1
ATOM 3152 C CA . GLU B 2 400 ? 58.901 66.395 -9.222 1.00 108.30 2777 GLU A CA 1
ATOM 3153 C C . GLU B 2 400 ? 60.230 66.208 -9.900 1.00 107.53 2777 GLU A C 1
ATOM 3154 O O . GLU B 2 400 ? 61.228 65.889 -9.260 1.00 108.17 2777 GLU A O 1
ATOM 3160 N N . ALA B 2 401 ? 60.223 66.406 -11.213 1.00 107.25 2778 ALA A N 1
ATOM 3161 C CA . ALA B 2 401 ? 61.428 66.283 -12.013 1.00 109.64 2778 ALA A CA 1
ATOM 3162 C C . ALA B 2 401 ? 62.576 66.989 -11.307 1.00 109.39 2778 ALA A C 1
ATOM 3163 O O . ALA B 2 401 ? 63.542 66.384 -10.845 1.00 109.83 2778 ALA A O 1
ATOM 3165 N N . GLN B 2 402 ? 62.433 68.292 -11.201 1.00 108.98 2779 GLN A N 1
ATOM 3166 C CA . GLN B 2 402 ? 63.450 69.103 -10.593 1.00 107.71 2779 GLN A CA 1
ATOM 3167 C C . GLN B 2 402 ? 63.502 69.063 -9.071 1.00 107.94 2779 GLN A C 1
ATOM 3168 O O . GLN B 2 402 ? 63.457 70.100 -8.398 1.00 106.68 2779 GLN A O 1
ATOM 3174 N N . GLN B 2 403 ? 63.590 67.832 -8.567 1.00 110.77 2780 GLN A N 1
ATOM 3175 C CA . GLN B 2 403 ? 63.705 67.473 -7.151 1.00 114.56 2780 GLN A CA 1
ATOM 3176 C C . GLN B 2 403 ? 64.448 66.138 -7.205 1.00 114.80 2780 GLN A C 1
ATOM 3177 O O . GLN B 2 403 ? 64.860 65.585 -6.181 1.00 114.83 2780 GLN A O 1
ATOM 3183 N N . LYS B 2 404 ? 64.595 65.645 -8.440 1.00 116.00 2781 LYS A N 1
ATOM 3184 C CA . LYS B 2 404 ? 65.347 64.431 -8.770 1.00 115.57 2781 LYS A CA 1
ATOM 3185 C C . LYS B 2 404 ? 66.713 64.990 -9.165 1.00 112.70 2781 LYS A C 1
ATOM 3186 O O . LYS B 2 404 ? 67.750 64.496 -8.746 1.00 110.42 2781 LYS A O 1
ATOM 3192 N N . LYS B 2 405 ? 66.697 66.040 -9.973 1.00 110.68 2782 LYS A N 1
ATOM 3193 C CA . LYS B 2 405 ? 67.931 66.692 -10.363 1.00 111.08 2782 LYS A CA 1
ATOM 3194 C C . LYS B 2 405 ? 68.692 67.062 -9.079 1.00 110.28 2782 LYS A C 1
ATOM 3195 O O . LYS B 2 405 ? 69.904 66.864 -8.996 1.00 109.91 2782 LYS A O 1
ATOM 3201 N N . LEU B 2 406 ? 67.974 67.581 -8.080 1.00 109.29 2783 LEU A N 1
ATOM 3202 C CA . LEU B 2 406 ? 68.589 68.002 -6.817 1.00 107.65 2783 LEU A CA 1
ATOM 3203 C C . LEU B 2 406 ? 69.249 66.868 -6.046 1.00 109.72 2783 LEU A C 1
ATOM 3204 O O . LEU B 2 406 ? 70.059 67.109 -5.153 1.00 110.73 2783 LEU A O 1
ATOM 3209 N N . GLU B 2 407 ? 68.906 65.631 -6.372 1.00 111.73 2784 GLU A N 1
ATOM 3210 C CA . GLU B 2 407 ? 69.519 64.508 -5.681 1.00 113.88 2784 GLU A CA 1
ATOM 3211 C C . GLU B 2 407 ? 70.494 63.838 -6.633 1.00 115.23 2784 GLU A C 1
ATOM 3212 O O . GLU B 2 407 ? 71.528 63.330 -6.210 1.00 116.77 2784 GLU A O 1
ATOM 3218 N N . ALA B 2 408 ? 70.150 63.843 -7.920 1.00 115.77 2785 ALA A N 1
ATOM 3219 C CA . ALA B 2 408 ? 70.984 63.245 -8.959 1.00 114.91 2785 ALA A CA 1
ATOM 3220 C C . ALA B 2 408 ? 72.361 63.883 -8.966 1.00 115.15 2785 ALA A C 1
ATOM 3221 O O . ALA B 2 408 ? 73.310 63.302 -9.481 1.00 116.88 2785 ALA A O 1
ATOM 3223 N N . LEU B 2 409 ? 72.463 65.090 -8.414 1.00 115.21 2786 LEU A N 1
ATOM 3224 C CA . LEU B 2 409 ? 73.744 65.784 -8.328 1.00 113.22 2786 LEU A CA 1
ATOM 3225 C C . LEU B 2 409 ? 74.604 65.033 -7.325 1.00 114.03 2786 LEU A C 1
ATOM 3226 O O . LEU B 2 409 ? 75.822 64.976 -7.464 1.00 114.53 2786 LEU A O 1
ATOM 3231 N N . PHE B 2 410 ? 73.956 64.442 -6.326 1.00 114.75 2787 PHE A N 1
ATOM 3232 C CA . PHE B 2 410 ? 74.650 63.709 -5.277 1.00 117.28 2787 PHE A CA 1
ATOM 3233 C C . PHE B 2 410 ? 74.663 62.193 -5.452 1.00 119.43 2787 PHE A C 1
ATOM 3234 O O . PHE B 2 410 ? 75.551 61.505 -4.945 1.00 118.17 2787 PHE A O 1
ATOM 3242 N N . THR B 2 411 ? 73.668 61.666 -6.149 1.00 123.37 2788 THR A N 1
ATOM 3243 C CA . THR B 2 411 ? 73.625 60.234 -6.388 1.00 126.86 2788 THR A CA 1
ATOM 3244 C C . THR B 2 411 ? 74.859 59.965 -7.234 1.00 127.09 2788 THR A C 1
ATOM 3245 O O . THR B 2 411 ? 75.498 58.927 -7.098 1.00 126.73 2788 THR A O 1
ATOM 3249 N N . LYS B 2 412 ? 75.182 60.934 -8.094 1.00 128.55 2789 LYS A N 1
ATOM 3250 C CA . LYS B 2 412 ? 76.323 60.867 -9.014 1.00 130.29 2789 LYS A CA 1
ATOM 3251 C C . LYS B 2 412 ? 77.707 61.127 -8.408 1.00 130.12 2789 LYS A C 1
ATOM 3252 O O . LYS B 2 412 ? 78.729 60.826 -9.026 1.00 130.35 2789 LYS A O 1
ATOM 3258 N N . VAL B 2 413 ? 77.748 61.704 -7.218 1.00 130.15 2790 VAL A N 1
ATOM 3259 C CA . VAL B 2 413 ? 79.021 61.959 -6.577 1.00 129.44 2790 VAL A CA 1
ATOM 3260 C C . VAL B 2 413 ? 79.200 60.944 -5.457 1.00 131.34 2790 VAL A C 1
ATOM 3261 O O . VAL B 2 413 ? 80.240 60.885 -4.812 1.00 130.39 2790 VAL A O 1
ATOM 3265 N N . HIS B 2 414 ? 78.170 60.137 -5.235 1.00 134.44 2791 HIS A N 1
ATOM 3266 C CA . HIS B 2 414 ? 78.235 59.090 -4.226 1.00 136.92 2791 HIS A CA 1
ATOM 3267 C C . HIS B 2 414 ? 78.982 57.948 -4.897 1.00 137.33 2791 HIS A C 1
ATOM 3268 O O . HIS B 2 414 ? 79.797 57.278 -4.269 1.00 137.29 2791 HIS A O 1
ATOM 3275 N N . THR B 2 415 ? 78.707 57.738 -6.183 1.00 138.19 2792 THR A N 1
ATOM 3276 C CA . THR B 2 415 ? 79.397 56.700 -6.938 1.00 139.71 2792 THR A CA 1
ATOM 3277 C C . THR B 2 415 ? 80.745 57.267 -7.385 1.00 140.72 2792 THR A C 1
ATOM 3278 O O . THR B 2 415 ? 80.965 57.591 -8.558 1.00 140.64 2792 THR A O 1
ATOM 3282 N N . GLU B 2 416 ? 81.630 57.407 -6.406 1.00 141.66 2793 GLU A N 1
ATOM 3283 C CA . GLU B 2 416 ? 82.981 57.907 -6.604 1.00 142.38 2793 GLU A CA 1
ATOM 3284 C C . GLU B 2 416 ? 83.721 57.655 -5.295 1.00 143.41 2793 GLU A C 1
ATOM 3285 O O . GLU B 2 416 ? 84.721 58.306 -4.999 1.00 142.74 2793 GLU A O 1
ATOM 3291 N N . PHE B 2 417 ? 83.206 56.698 -4.521 1.00 145.67 2794 PHE A N 1
ATOM 3292 C CA . PHE B 2 417 ? 83.774 56.313 -3.226 1.00 147.18 2794 PHE A CA 1
ATOM 3293 C C . PHE B 2 417 ? 83.673 54.792 -2.949 1.00 146.55 2794 PHE A C 1
ATOM 3294 O O . PHE B 2 417 ? 82.580 54.260 -2.719 1.00 146.40 2794 PHE A O 1
ATOM 3302 N N . LYS B 2 418 ? 84.824 54.112 -2.978 1.00 145.81 2795 LYS A N 1
ATOM 3303 C CA . LYS B 2 418 ? 84.940 52.668 -2.712 1.00 143.84 2795 LYS A CA 1
ATOM 3304 C C . LYS B 2 418 ? 84.189 51.726 -3.664 1.00 142.66 2795 LYS A C 1
ATOM 3305 O O . LYS B 2 418 ? 83.310 50.977 -3.186 1.00 141.30 2795 LYS A O 1
ATOM 3307 N N . SER B 2 431 ? 111.382 35.416 -17.870 1.00 134.77 2808 SER A N 1
ATOM 3308 C CA . SER B 2 431 ? 111.888 36.749 -17.430 1.00 136.71 2808 SER A CA 1
ATOM 3309 C C . SER B 2 431 ? 113.301 36.613 -16.827 1.00 137.76 2808 SER A C 1
ATOM 3310 O O . SER B 2 431 ? 113.924 35.557 -16.964 1.00 138.63 2808 SER A O 1
ATOM 3312 N N . ARG B 2 432 ? 113.802 37.670 -16.170 1.00 138.18 2809 ARG A N 1
ATOM 3313 C CA . ARG B 2 432 ? 115.146 37.665 -15.560 1.00 137.27 2809 ARG A CA 1
ATOM 3314 C C . ARG B 2 432 ? 115.285 38.343 -14.180 1.00 137.66 2809 ARG A C 1
ATOM 3315 O O . ARG B 2 432 ? 115.490 39.556 -14.089 1.00 137.80 2809 ARG A O 1
ATOM 3317 N N . THR B 2 433 ? 115.194 37.525 -13.126 1.00 137.72 2810 THR A N 1
ATOM 3318 C CA . THR B 2 433 ? 115.317 37.905 -11.700 1.00 135.64 2810 THR A CA 1
ATOM 3319 C C . THR B 2 433 ? 114.768 39.230 -11.148 1.00 132.75 2810 THR A C 1
ATOM 3320 O O . THR B 2 433 ? 115.105 40.327 -11.604 1.00 131.31 2810 THR A O 1
ATOM 3322 N N . LEU B 2 434 ? 113.952 39.081 -10.108 1.00 129.22 2811 LEU A N 1
ATOM 3323 C CA . LEU B 2 434 ? 113.286 40.172 -9.414 1.00 125.39 2811 LEU A CA 1
ATOM 3324 C C . LEU B 2 434 ? 114.288 41.005 -8.598 1.00 123.70 2811 LEU A C 1
ATOM 3325 O O . LEU B 2 434 ? 113.896 41.685 -7.655 1.00 124.02 2811 LEU A O 1
ATOM 3330 N N . THR B 2 435 ? 115.573 40.969 -8.952 1.00 122.43 2812 THR A N 1
ATOM 3331 C CA . THR B 2 435 ? 116.567 41.755 -8.201 1.00 122.39 2812 THR A CA 1
ATOM 3332 C C . THR B 2 435 ? 117.212 42.895 -9.009 1.00 119.27 2812 THR A C 1
ATOM 3333 O O . THR B 2 435 ? 117.595 43.921 -8.445 1.00 118.52 2812 THR A O 1
ATOM 3337 N N . ARG B 2 436 ? 117.362 42.701 -10.317 1.00 115.81 2813 ARG A N 1
ATOM 3338 C CA . ARG B 2 436 ? 117.905 43.738 -11.195 1.00 111.72 2813 ARG A CA 1
ATOM 3339 C C . ARG B 2 436 ? 116.687 44.618 -11.420 1.00 109.75 2813 ARG A C 1
ATOM 3340 O O . ARG B 2 436 ? 116.794 45.813 -11.679 1.00 108.69 2813 ARG A O 1
ATOM 3348 N N . GLN B 2 437 ? 115.529 43.963 -11.300 1.00 108.14 2814 GLN A N 1
ATOM 3349 C CA . GLN B 2 437 ? 114.188 44.530 -11.473 1.00 102.99 2814 GLN A CA 1
ATOM 3350 C C . GLN B 2 437 ? 113.802 45.444 -10.336 1.00 101.96 2814 GLN A C 1
ATOM 3351 O O . GLN B 2 437 ? 113.324 46.549 -10.556 1.00 102.55 2814 GLN A O 1
ATOM 3357 N N . GLN B 2 438 ? 113.996 44.969 -9.116 1.00 101.94 2815 GLN A N 1
ATOM 3358 C CA . GLN B 2 438 ? 113.666 45.756 -7.949 1.00 105.12 2815 GLN A CA 1
ATOM 3359 C C . GLN B 2 438 ? 114.555 47.010 -7.879 1.00 108.42 2815 GLN A C 1
ATOM 3360 O O . GLN B 2 438 ? 114.149 48.024 -7.315 1.00 107.69 2815 GLN A O 1
ATOM 3366 N N . VAL B 2 439 ? 115.755 46.950 -8.471 1.00 114.59 2816 VAL A N 1
ATOM 3367 C CA . VAL B 2 439 ? 116.687 48.095 -8.472 1.00 118.38 2816 VAL A CA 1
ATOM 3368 C C . VAL B 2 439 ? 116.271 49.157 -9.498 1.00 121.36 2816 VAL A C 1
ATOM 3369 O O . VAL B 2 439 ? 116.406 50.356 -9.240 1.00 121.80 2816 VAL A O 1
ATOM 3373 N N . HIS B 2 440 ? 115.765 48.706 -10.648 1.00 124.20 2817 HIS A N 1
ATOM 3374 C CA . HIS B 2 440 ? 115.308 49.592 -11.718 1.00 128.11 2817 HIS A CA 1
ATOM 3375 C C . HIS B 2 440 ? 113.941 50.182 -11.359 1.00 129.67 2817 HIS A C 1
ATOM 3376 O O . HIS B 2 440 ? 113.777 51.403 -11.319 1.00 131.37 2817 HIS A O 1
ATOM 3383 N N . ALA B 2 441 ? 112.964 49.308 -11.105 1.00 130.08 2818 ALA A N 1
ATOM 3384 C CA . ALA B 2 441 ? 111.604 49.721 -10.738 1.00 127.32 2818 ALA A CA 1
ATOM 3385 C C . ALA B 2 441 ? 111.682 50.294 -9.338 1.00 125.81 2818 ALA A C 1
ATOM 3386 O O . ALA B 2 441 ? 110.880 49.964 -8.457 1.00 123.28 2818 ALA A O 1
ATOM 3388 N N . LEU B 2 442 ? 112.673 51.159 -9.165 1.00 124.61 2819 LEU A N 1
ATOM 3389 C CA . LEU B 2 442 ? 112.966 51.807 -7.904 1.00 125.12 2819 LEU A CA 1
ATOM 3390 C C . LEU B 2 442 ? 113.270 53.278 -8.188 1.00 124.13 2819 LEU A C 1
ATOM 3391 O O . LEU B 2 442 ? 112.967 54.162 -7.377 1.00 125.23 2819 LEU A O 1
ATOM 3396 N N . GLN B 2 443 ? 113.849 53.543 -9.355 1.00 122.24 2820 GLN A N 1
ATOM 3397 C CA . GLN B 2 443 ? 114.201 54.910 -9.716 1.00 122.21 2820 GLN A CA 1
ATOM 3398 C C . GLN B 2 443 ? 112.966 55.813 -9.711 1.00 120.37 2820 GLN A C 1
ATOM 3399 O O . GLN B 2 443 ? 112.748 56.564 -8.754 1.00 120.37 2820 GLN A O 1
ATOM 3405 N N . ASP B 2 444 ? 112.153 55.719 -10.756 1.00 117.36 2821 ASP A N 1
ATOM 3406 C CA . ASP B 2 444 ? 110.937 56.519 -10.875 1.00 113.69 2821 ASP A CA 1
ATOM 3407 C C . ASP B 2 444 ? 109.922 56.127 -9.782 1.00 109.56 2821 ASP A C 1
ATOM 3408 O O . ASP B 2 444 ? 109.585 54.955 -9.650 1.00 107.95 2821 ASP A O 1
ATOM 3413 N N . GLY B 2 445 ? 109.460 57.103 -8.990 1.00 105.75 2822 GLY A N 1
ATOM 3414 C CA . GLY B 2 445 ? 108.487 56.845 -7.928 1.00 102.03 2822 GLY A CA 1
ATOM 3415 C C . GLY B 2 445 ? 107.100 56.489 -8.452 1.00 100.95 2822 GLY A C 1
ATOM 3416 O O . GLY B 2 445 ? 106.331 55.757 -7.815 1.00 96.67 2822 GLY A O 1
ATOM 3417 N N . ALA B 2 446 ? 106.790 57.023 -9.629 1.00 99.61 2823 ALA A N 1
ATOM 3418 C CA . ALA B 2 446 ? 105.529 56.778 -10.310 1.00 99.66 2823 ALA A CA 1
ATOM 3419 C C . ALA B 2 446 ? 105.339 55.286 -10.574 1.00 102.10 2823 ALA A C 1
ATOM 3420 O O . ALA B 2 446 ? 104.248 54.750 -10.404 1.00 104.20 2823 ALA A O 1
ATOM 3422 N N . GLU B 2 447 ? 106.411 54.624 -10.998 1.00 107.00 2824 GLU A N 1
ATOM 3423 C CA . GLU B 2 447 ? 106.406 53.187 -11.303 1.00 108.25 2824 GLU A CA 1
ATOM 3424 C C . GLU B 2 447 ? 106.765 52.405 -10.037 1.00 104.71 2824 GLU A C 1
ATOM 3425 O O . GLU B 2 447 ? 106.635 51.186 -9.983 1.00 102.64 2824 GLU A O 1
ATOM 3431 N N . LEU B 2 448 ? 107.238 53.129 -9.029 1.00 101.75 2825 LEU A N 1
ATOM 3432 C CA . LEU B 2 448 ? 107.602 52.540 -7.746 1.00 98.44 2825 LEU A CA 1
ATOM 3433 C C . LEU B 2 448 ? 106.317 52.196 -6.998 1.00 97.76 2825 LEU A C 1
ATOM 3434 O O . LEU B 2 448 ? 106.228 51.159 -6.346 1.00 95.47 2825 LEU A O 1
ATOM 3439 N N . TYR B 2 449 ? 105.331 53.088 -7.080 1.00 97.94 2826 TYR A N 1
ATOM 3440 C CA . TYR B 2 449 ? 104.035 52.863 -6.443 1.00 95.84 2826 TYR A CA 1
ATOM 3441 C C . TYR B 2 449 ? 103.431 51.668 -7.155 1.00 93.43 2826 TYR A C 1
ATOM 3442 O O . TYR B 2 449 ? 103.140 50.643 -6.542 1.00 91.65 2826 TYR A O 1
ATOM 3451 N N . ALA B 2 450 ? 103.253 51.825 -8.465 1.00 90.70 2827 ALA A N 1
ATOM 3452 C CA . ALA B 2 450 ? 102.692 50.789 -9.313 1.00 90.37 2827 ALA A CA 1
ATOM 3453 C C . ALA B 2 450 ? 103.226 49.438 -8.890 1.00 89.49 2827 ALA A C 1
ATOM 3454 O O . ALA B 2 450 ? 102.479 48.510 -8.607 1.00 87.32 2827 ALA A O 1
ATOM 3456 N N . ALA B 2 451 ? 104.544 49.360 -8.825 1.00 93.93 2828 ALA A N 1
ATOM 3457 C CA . ALA B 2 451 ? 105.255 48.146 -8.452 1.00 95.19 2828 ALA A CA 1
ATOM 3458 C C . ALA B 2 451 ? 104.991 47.640 -7.043 1.00 95.07 2828 ALA A C 1
ATOM 3459 O O . ALA B 2 451 ? 105.524 46.605 -6.661 1.00 93.46 2828 ALA A O 1
ATOM 3461 N N . VAL B 2 452 ? 104.197 48.362 -6.262 1.00 96.87 2829 VAL A N 1
ATOM 3462 C CA . VAL B 2 452 ? 103.906 47.906 -4.913 1.00 100.33 2829 VAL A CA 1
ATOM 3463 C C . VAL B 2 452 ? 102.436 47.554 -4.810 1.00 106.87 2829 VAL A C 1
ATOM 3464 O O . VAL B 2 452 ? 102.039 46.740 -3.969 1.00 108.45 2829 VAL A O 1
ATOM 3468 N N . GLN B 2 453 ? 101.630 48.166 -5.675 1.00 113.32 2830 GLN A N 1
ATOM 3469 C CA . GLN B 2 453 ? 100.196 47.920 -5.685 1.00 119.78 2830 GLN A CA 1
ATOM 3470 C C . GLN B 2 453 ? 99.874 46.661 -6.479 1.00 124.53 2830 GLN A C 1
ATOM 3471 O O . GLN B 2 453 ? 99.246 45.742 -5.953 1.00 126.44 2830 GLN A O 1
ATOM 3477 N N . TYR B 2 454 ? 100.294 46.610 -7.740 1.00 128.76 2831 TYR A N 1
ATOM 3478 C CA . TYR B 2 454 ? 100.061 45.416 -8.542 1.00 133.53 2831 TYR A CA 1
ATOM 3479 C C . TYR B 2 454 ? 101.146 44.433 -8.073 1.00 133.71 2831 TYR A C 1
ATOM 3480 O O . TYR B 2 454 ? 101.665 43.625 -8.850 1.00 133.39 2831 TYR A O 1
ATOM 3489 N N . ALA B 2 455 ? 101.473 44.514 -6.783 1.00 134.13 2832 ALA A N 1
ATOM 3490 C CA . ALA B 2 455 ? 102.503 43.676 -6.174 1.00 135.24 2832 ALA A CA 1
ATOM 3491 C C . ALA B 2 455 ? 102.007 42.391 -5.540 1.00 136.42 2832 ALA A C 1
ATOM 3492 O O . ALA B 2 455 ? 101.198 42.406 -4.611 1.00 136.34 2832 ALA A O 1
ATOM 3494 N N . SER B 2 456 ? 102.531 41.280 -6.048 1.00 138.93 2833 SER A N 1
ATOM 3495 C CA . SER B 2 456 ? 102.191 39.950 -5.565 1.00 140.03 2833 SER A CA 1
ATOM 3496 C C . SER B 2 456 ? 102.266 39.972 -4.042 1.00 142.01 2833 SER A C 1
ATOM 3497 O O . SER B 2 456 ? 101.402 39.430 -3.355 1.00 140.00 2833 SER A O 1
ATOM 3500 N N . ASP B 2 457 ? 103.299 40.637 -3.531 1.00 146.25 2834 ASP A N 1
ATOM 3501 C CA . ASP B 2 457 ? 103.526 40.745 -2.093 1.00 150.38 2834 ASP A CA 1
ATOM 3502 C C . ASP B 2 457 ? 103.664 42.197 -1.611 1.00 152.78 2834 ASP A C 1
ATOM 3503 O O . ASP B 2 457 ? 104.537 42.935 -2.076 1.00 153.93 2834 ASP A O 1
ATOM 3508 N N . PRO B 2 458 ? 102.827 42.604 -0.637 1.00 153.59 2835 PRO A N 1
ATOM 3509 C CA . PRO B 2 458 ? 102.775 43.943 -0.032 1.00 153.32 2835 PRO A CA 1
ATOM 3510 C C . PRO B 2 458 ? 104.056 44.509 0.592 1.00 153.04 2835 PRO A C 1
ATOM 3511 O O . PRO B 2 458 ? 105.135 44.434 0.003 1.00 152.58 2835 PRO A O 1
ATOM 3515 N N . ASP B 2 459 ? 103.902 45.084 1.786 1.00 153.07 2836 ASP A N 1
ATOM 3516 C CA . ASP B 2 459 ? 104.984 45.713 2.561 1.00 152.81 2836 ASP A CA 1
ATOM 3517 C C . ASP B 2 459 ? 106.227 44.819 2.730 1.00 151.01 2836 ASP A C 1
ATOM 3518 O O . ASP B 2 459 ? 107.176 45.176 3.435 1.00 149.54 2836 ASP A O 1
ATOM 3523 N N . HIS B 2 460 ? 106.221 43.662 2.076 1.00 149.34 2837 HIS A N 1
ATOM 3524 C CA . HIS B 2 460 ? 107.350 42.742 2.154 1.00 147.29 2837 HIS A CA 1
ATOM 3525 C C . HIS B 2 460 ? 108.345 43.038 1.023 1.00 142.97 2837 HIS A C 1
ATOM 3526 O O . HIS B 2 460 ? 109.470 42.526 1.015 1.00 143.27 2837 HIS A O 1
ATOM 3533 N N . LEU B 2 461 ? 107.923 43.861 0.067 1.00 136.90 2838 LEU A N 1
ATOM 3534 C CA . LEU B 2 461 ? 108.783 44.236 -1.049 1.00 129.79 2838 LEU A CA 1
ATOM 3535 C C . LEU B 2 461 ? 109.384 45.599 -0.752 1.00 127.64 2838 LEU A C 1
ATOM 3536 O O . LEU B 2 461 ? 110.581 45.804 -0.952 1.00 127.14 2838 LEU A O 1
ATOM 3541 N N . GLU B 2 462 ? 108.557 46.532 -0.275 1.00 124.76 2839 GLU A N 1
ATOM 3542 C CA . GLU B 2 462 ? 109.057 47.869 0.029 1.00 121.82 2839 GLU A CA 1
ATOM 3543 C C . GLU B 2 462 ? 110.046 47.846 1.190 1.00 117.91 2839 GLU A C 1
ATOM 3544 O O . GLU B 2 462 ? 110.620 48.858 1.569 1.00 114.49 2839 GLU A O 1
ATOM 3550 N N . ALA B 2 463 ? 110.261 46.661 1.735 1.00 117.06 2840 ALA A N 1
ATOM 3551 C CA . ALA B 2 463 ? 111.217 46.496 2.810 1.00 117.35 2840 ALA A CA 1
ATOM 3552 C C . ALA B 2 463 ? 112.476 45.926 2.168 1.00 118.05 2840 ALA A C 1
ATOM 3553 O O . ALA B 2 463 ? 113.409 45.514 2.868 1.00 117.11 2840 ALA A O 1
ATOM 3555 N N . CYS B 2 464 ? 112.481 45.888 0.828 1.00 117.97 2841 CYS A N 1
ATOM 3556 C CA . CYS B 2 464 ? 113.637 45.406 0.069 1.00 115.61 2841 CYS A CA 1
ATOM 3557 C C . CYS B 2 464 ? 114.360 46.595 -0.570 1.00 115.72 2841 CYS A C 1
ATOM 3558 O O . CYS B 2 464 ? 115.308 46.429 -1.343 1.00 115.18 2841 CYS A O 1
ATOM 3561 N N . PHE B 2 465 ? 113.875 47.793 -0.243 1.00 115.65 2842 PHE A N 1
ATOM 3562 C CA . PHE B 2 465 ? 114.493 49.055 -0.646 1.00 117.77 2842 PHE A CA 1
ATOM 3563 C C . PHE B 2 465 ? 114.219 50.116 0.441 1.00 119.86 2842 PHE A C 1
ATOM 3564 O O . PHE B 2 465 ? 113.076 50.507 0.677 1.00 122.49 2842 PHE A O 1
ATOM 3572 N N . SER B 2 466 ? 115.286 50.546 1.123 1.00 120.56 2843 SER A N 1
ATOM 3573 C CA . SER B 2 466 ? 115.200 51.511 2.231 1.00 123.01 2843 SER A CA 1
ATOM 3574 C C . SER B 2 466 ? 116.057 52.769 2.020 1.00 122.87 2843 SER A C 1
ATOM 3575 O O . SER B 2 466 ? 116.501 53.399 2.985 1.00 120.83 2843 SER A O 1
ATOM 3578 N N . GLU B 2 467 ? 116.250 53.151 0.760 1.00 123.38 2844 GLU A N 1
ATOM 3579 C CA . GLU B 2 467 ? 117.100 54.296 0.411 1.00 123.32 2844 GLU A CA 1
ATOM 3580 C C . GLU B 2 467 ? 116.418 55.619 0.041 1.00 122.52 2844 GLU A C 1
ATOM 3581 O O . GLU B 2 467 ? 115.545 56.110 0.757 1.00 121.37 2844 GLU A O 1
ATOM 3587 N N . GLU B 2 468 ? 116.874 56.195 -1.070 1.00 121.75 2845 GLU A N 1
ATOM 3588 C CA . GLU B 2 468 ? 116.350 57.444 -1.607 1.00 122.88 2845 GLU A CA 1
ATOM 3589 C C . GLU B 2 468 ? 115.105 57.074 -2.390 1.00 122.49 2845 GLU A C 1
ATOM 3590 O O . GLU B 2 468 ? 114.147 57.842 -2.483 1.00 122.61 2845 GLU A O 1
ATOM 3596 N N . GLN B 2 469 ? 115.147 55.875 -2.958 1.00 122.11 2846 GLN A N 1
ATOM 3597 C CA . GLN B 2 469 ? 114.070 55.349 -3.783 1.00 120.69 2846 GLN A CA 1
ATOM 3598 C C . GLN B 2 469 ? 112.945 54.715 -2.960 1.00 117.96 2846 GLN A C 1
ATOM 3599 O O . GLN B 2 469 ? 112.188 53.881 -3.448 1.00 117.50 2846 GLN A O 1
ATOM 3605 N N . LEU B 2 470 ? 112.866 55.141 -1.701 1.00 114.31 2847 LEU A N 1
ATOM 3606 C CA . LEU B 2 470 ? 111.850 54.724 -0.740 1.00 109.90 2847 LEU A CA 1
ATOM 3607 C C . LEU B 2 470 ? 111.308 56.066 -0.250 1.00 109.44 2847 LEU A C 1
ATOM 3608 O O . LEU B 2 470 ? 110.439 56.155 0.617 1.00 108.90 2847 LEU A O 1
ATOM 3613 N N . ARG B 2 471 ? 111.868 57.118 -0.822 1.00 108.47 2848 ARG A N 1
ATOM 3614 C CA . ARG B 2 471 ? 111.471 58.465 -0.507 1.00 108.67 2848 ARG A CA 1
ATOM 3615 C C . ARG B 2 471 ? 111.015 59.020 -1.828 1.00 106.99 2848 ARG A C 1
ATOM 3616 O O . ARG B 2 471 ? 110.811 60.217 -1.970 1.00 108.16 2848 ARG A O 1
ATOM 3624 N N . ALA B 2 472 ? 110.888 58.143 -2.813 1.00 104.96 2849 ALA A N 1
ATOM 3625 C CA . ALA B 2 472 ? 110.425 58.571 -4.123 1.00 103.39 2849 ALA A CA 1
ATOM 3626 C C . ALA B 2 472 ? 109.010 58.069 -4.181 1.00 101.18 2849 ALA A C 1
ATOM 3627 O O . ALA B 2 472 ? 108.138 58.704 -4.768 1.00 103.30 2849 ALA A O 1
ATOM 3629 N N . LEU B 2 473 ? 108.793 56.917 -3.558 1.00 96.22 2850 LEU A N 1
ATOM 3630 C CA . LEU B 2 473 ? 107.470 56.333 -3.509 1.00 92.47 2850 LEU A CA 1
ATOM 3631 C C . LEU B 2 473 ? 106.674 57.097 -2.465 1.00 91.94 2850 LEU A C 1
ATOM 3632 O O . LEU B 2 473 ? 105.542 57.468 -2.720 1.00 92.86 2850 LEU A O 1
ATOM 3637 N N . ASN B 2 474 ? 107.271 57.354 -1.302 1.00 91.04 2851 ASN A N 1
ATOM 3638 C CA . ASN B 2 474 ? 106.596 58.098 -0.244 1.00 88.19 2851 ASN A CA 1
ATOM 3639 C C . ASN B 2 474 ? 106.481 59.566 -0.593 1.00 88.96 2851 ASN A C 1
ATOM 3640 O O . ASN B 2 474 ? 106.092 60.391 0.219 1.00 90.88 2851 ASN A O 1
ATOM 3645 N N . ASN B 2 475 ? 106.834 59.893 -1.817 1.00 90.34 2852 ASN A N 1
ATOM 3646 C CA . ASN B 2 475 ? 106.733 61.258 -2.264 1.00 93.41 2852 ASN A CA 1
ATOM 3647 C C . ASN B 2 475 ? 105.775 61.225 -3.435 1.00 95.90 2852 ASN A C 1
ATOM 3648 O O . ASN B 2 475 ? 105.289 62.264 -3.870 1.00 100.35 2852 ASN A O 1
ATOM 3653 N N . TYR B 2 476 ? 105.513 60.031 -3.963 1.00 93.87 2853 TYR A N 1
ATOM 3654 C CA . TYR B 2 476 ? 104.545 59.911 -5.044 1.00 91.78 2853 TYR A CA 1
ATOM 3655 C C . TYR 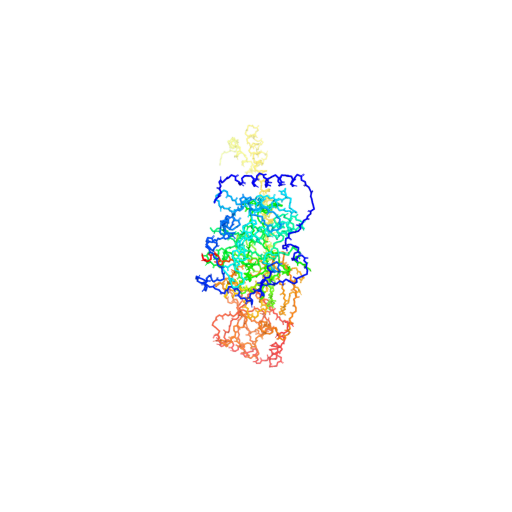B 2 476 ? 103.300 59.345 -4.410 1.00 91.37 2853 TYR A C 1
ATOM 3656 O O . TYR B 2 476 ? 102.285 59.148 -5.062 1.00 90.13 2853 TYR A O 1
ATOM 3665 N N . ARG B 2 477 ? 103.430 59.061 -3.123 1.00 91.91 2854 ARG A N 1
ATOM 3666 C CA . ARG B 2 477 ? 102.366 58.525 -2.304 1.00 91.43 2854 ARG A CA 1
ATOM 3667 C C . ARG B 2 477 ? 101.616 59.765 -1.818 1.00 93.13 2854 ARG A C 1
ATOM 3668 O O . ARG B 2 477 ? 100.483 60.015 -2.228 1.00 98.00 2854 ARG A O 1
ATOM 3676 N N . GLN B 2 478 ? 102.245 60.579 -0.985 1.00 90.24 2855 GLN A N 1
ATOM 3677 C CA . GLN B 2 478 ? 101.538 61.747 -0.496 1.00 88.95 2855 GLN A CA 1
ATOM 3678 C C . GLN B 2 478 ? 101.150 62.779 -1.569 1.00 85.41 2855 GLN A C 1
ATOM 3679 O O . GLN B 2 478 ? 100.459 63.743 -1.263 1.00 84.97 2855 GLN A O 1
ATOM 3685 N N . MET B 2 479 ? 101.574 62.618 -2.817 1.00 82.19 2856 MET A N 1
ATOM 3686 C CA . MET B 2 479 ? 101.164 63.608 -3.808 1.00 80.10 2856 MET A CA 1
ATOM 3687 C C . MET B 2 479 ? 99.877 63.085 -4.386 1.00 80.48 2856 MET A C 1
ATOM 3688 O O . MET B 2 479 ? 99.144 63.821 -5.026 1.00 80.23 2856 MET A O 1
ATOM 3693 N N . LEU B 2 480 ? 99.624 61.792 -4.173 1.00 82.31 2857 LEU A N 1
ATOM 3694 C CA . LEU B 2 480 ? 98.393 61.139 -4.629 1.00 80.33 2857 LEU A CA 1
ATOM 3695 C C . LEU B 2 480 ? 97.270 61.533 -3.707 1.00 82.48 2857 LEU A C 1
ATOM 3696 O O . LEU B 2 480 ? 96.148 61.724 -4.148 1.00 81.90 2857 LEU A O 1
ATOM 3701 N N . ASN B 2 481 ? 97.562 61.623 -2.417 1.00 83.84 2858 ASN A N 1
ATOM 3702 C CA . ASN B 2 481 ? 96.547 62.063 -1.499 1.00 86.11 2858 ASN A CA 1
ATOM 3703 C C . ASN B 2 481 ? 96.209 63.506 -1.859 1.00 87.29 2858 ASN A C 1
ATOM 3704 O O . ASN B 2 481 ? 95.079 63.814 -2.189 1.00 90.13 2858 ASN A O 1
ATOM 3709 N N . ASP B 2 482 ? 97.170 64.407 -1.832 1.00 89.30 2859 ASP A N 1
ATOM 3710 C CA . ASP B 2 482 ? 96.818 65.764 -2.197 1.00 92.31 2859 ASP A CA 1
ATOM 3711 C C . ASP B 2 482 ? 96.456 65.845 -3.675 1.00 90.29 2859 ASP A C 1
ATOM 3712 O O . ASP B 2 482 ? 96.855 66.758 -4.385 1.00 91.20 2859 ASP A O 1
ATOM 3717 N N . LYS B 2 483 ? 95.702 64.867 -4.135 1.00 85.17 2860 LYS A N 1
ATOM 3718 C CA . LYS B 2 483 ? 95.238 64.837 -5.509 1.00 86.41 2860 LYS A CA 1
ATOM 3719 C C . LYS B 2 483 ? 93.757 64.447 -5.318 1.00 89.09 2860 LYS A C 1
ATOM 3720 O O . LYS B 2 483 ? 92.835 65.032 -5.910 1.00 88.28 2860 LYS A O 1
ATOM 3726 N N . LYS B 2 484 ? 93.578 63.452 -4.446 1.00 90.05 2861 LYS A N 1
ATOM 3727 C CA . LYS B 2 484 ? 92.296 62.897 -4.026 1.00 86.37 2861 LYS A CA 1
ATOM 3728 C C . LYS B 2 484 ? 91.763 64.080 -3.239 1.00 86.41 2861 LYS A C 1
ATOM 3729 O O . LYS B 2 484 ? 91.056 64.903 -3.797 1.00 87.67 2861 LYS A O 1
ATOM 3735 N N . GLN B 2 485 ? 92.131 64.183 -1.964 1.00 84.42 2862 GLN A N 1
ATOM 3736 C CA . GLN B 2 485 ? 91.704 65.299 -1.125 1.00 84.66 2862 GLN A CA 1
ATOM 3737 C C . GLN B 2 485 ? 91.368 66.571 -1.911 1.00 82.93 2862 GLN A C 1
ATOM 3738 O O . GLN B 2 485 ? 90.645 67.423 -1.433 1.00 82.51 2862 GLN A O 1
ATOM 3744 N N . ALA B 2 486 ? 91.917 66.720 -3.106 1.00 82.73 2863 ALA A N 1
ATOM 3745 C CA . ALA B 2 486 ? 91.609 67.878 -3.928 1.00 81.90 2863 ALA A CA 1
ATOM 3746 C C . ALA B 2 486 ? 90.258 67.645 -4.573 1.00 81.73 2863 ALA A C 1
ATOM 3747 O O . ALA B 2 486 ? 89.375 68.486 -4.457 1.00 83.92 2863 ALA A O 1
ATOM 3749 N N . ARG B 2 487 ? 90.102 66.507 -5.255 1.00 80.61 2864 ARG A N 1
ATOM 3750 C CA . ARG B 2 487 ? 88.845 66.167 -5.927 1.00 78.28 2864 ARG A CA 1
ATOM 3751 C C . ARG B 2 487 ? 87.703 66.194 -4.938 1.00 77.87 2864 ARG A C 1
ATOM 3752 O O . ARG B 2 487 ? 86.732 66.905 -5.143 1.00 79.00 2864 ARG A O 1
ATOM 3760 N N . ILE B 2 488 ? 87.810 65.425 -3.866 1.00 74.48 2865 ILE A N 1
ATOM 3761 C CA . ILE B 2 488 ? 86.778 65.443 -2.854 1.00 72.94 2865 ILE A CA 1
ATOM 3762 C C . ILE B 2 488 ? 86.422 66.903 -2.562 1.00 72.85 2865 ILE A C 1
ATOM 3763 O O . ILE B 2 488 ? 85.522 67.455 -3.170 1.00 71.63 2865 ILE A O 1
ATOM 3768 N N . GLN B 2 489 ? 87.130 67.543 -1.643 1.00 74.05 2866 GLN A N 1
ATOM 3769 C CA . GLN B 2 489 ? 86.856 68.948 -1.347 1.00 75.08 2866 GLN A CA 1
ATOM 3770 C C . GLN B 2 489 ? 86.172 69.638 -2.524 1.00 75.22 2866 GLN A C 1
ATOM 3771 O O . GLN B 2 489 ? 85.096 70.184 -2.376 1.00 76.47 2866 GLN A O 1
ATOM 3777 N N . SER B 2 490 ? 86.794 69.605 -3.695 1.00 74.75 2867 SER A N 1
ATOM 3778 C CA . SER B 2 490 ? 86.219 70.252 -4.861 1.00 74.32 2867 SER A CA 1
ATOM 3779 C C . SER B 2 490 ? 84.978 69.589 -5.390 1.00 74.93 2867 SER A C 1
ATOM 3780 O O . SER B 2 490 ? 84.013 70.263 -5.726 1.00 74.36 2867 SER A O 1
ATOM 3783 N N . GLU B 2 491 ? 85.000 68.270 -5.507 1.00 75.52 2868 GLU A N 1
ATOM 3784 C CA . GLU B 2 491 ? 83.833 67.585 -6.042 1.00 75.85 2868 GLU A CA 1
ATOM 3785 C C . GLU B 2 491 ? 82.581 67.936 -5.238 1.00 68.30 2868 GLU A C 1
ATOM 3786 O O . GLU B 2 491 ? 81.517 68.060 -5.834 1.00 68.56 2868 GLU A O 1
ATOM 3792 N N . PHE B 2 492 ? 82.715 68.094 -3.916 1.00 56.22 2869 PHE A N 1
ATOM 3793 C CA . PHE B 2 492 ? 81.622 68.574 -3.071 1.00 47.99 2869 PHE A CA 1
ATOM 3794 C C . PHE B 2 492 ? 81.391 69.974 -3.660 1.00 53.63 2869 PHE A C 1
ATOM 3795 O O . PHE B 2 492 ? 81.054 70.094 -4.838 1.00 52.30 2869 PHE A O 1
ATOM 3803 N N . ARG B 2 493 ? 81.576 71.029 -2.871 1.00 57.99 2870 ARG A N 1
ATOM 3804 C CA . ARG B 2 493 ? 81.447 72.387 -3.404 1.00 69.98 2870 ARG A CA 1
ATOM 3805 C C . ARG B 2 493 ? 80.865 72.309 -4.826 1.00 75.24 2870 ARG A C 1
ATOM 3806 O O . ARG B 2 493 ? 79.679 72.524 -5.019 1.00 79.68 2870 ARG A O 1
ATOM 3814 N N . LYS B 2 494 ? 81.693 71.960 -5.809 1.00 81.25 2871 LYS A N 1
ATOM 3815 C CA . LYS B 2 494 ? 81.259 71.828 -7.211 1.00 86.02 2871 LYS A CA 1
ATOM 3816 C C . LYS B 2 494 ? 79.784 71.419 -7.329 1.00 86.87 2871 LYS A C 1
ATOM 3817 O O . LYS B 2 494 ? 79.036 72.008 -8.128 1.00 87.40 2871 LYS A O 1
ATOM 3823 N N . ALA B 2 495 ? 79.378 70.413 -6.543 1.00 86.19 2872 ALA A N 1
ATOM 3824 C CA . ALA B 2 495 ? 77.986 69.921 -6.519 1.00 86.19 2872 ALA A CA 1
ATOM 3825 C C . ALA B 2 495 ? 77.184 70.822 -5.601 1.00 85.83 2872 ALA A C 1
ATOM 3826 O O . ALA B 2 495 ? 76.452 71.689 -6.064 1.00 87.24 2872 ALA A O 1
ATOM 3828 N N . LEU B 2 496 ? 77.323 70.624 -4.298 1.00 83.97 2873 LEU A N 1
ATOM 3829 C CA . LEU B 2 496 ? 76.615 71.459 -3.341 1.00 84.56 2873 LEU A CA 1
ATOM 3830 C C . LEU B 2 496 ? 76.358 72.868 -3.879 1.00 85.37 2873 LEU A C 1
ATOM 3831 O O . LEU B 2 496 ? 75.313 73.448 -3.649 1.00 87.36 2873 LEU A O 1
ATOM 3836 N N . GLU B 2 497 ? 77.307 73.418 -4.609 1.00 87.88 2874 GLU A N 1
ATOM 3837 C CA . GLU B 2 497 ? 77.157 74.759 -5.139 1.00 92.86 2874 GLU A CA 1
ATOM 3838 C C . GLU B 2 497 ? 76.294 74.815 -6.392 1.00 92.39 2874 GLU A C 1
ATOM 3839 O O . GLU B 2 497 ? 75.833 75.880 -6.787 1.00 90.67 2874 GLU A O 1
ATOM 3845 N N . SER B 2 498 ? 76.084 73.673 -7.028 1.00 93.69 2875 SER A N 1
ATOM 3846 C CA . SER B 2 498 ? 75.266 73.637 -8.230 1.00 96.70 2875 SER A CA 1
ATOM 3847 C C . SER B 2 498 ? 73.827 73.260 -7.884 1.00 96.34 2875 SER A C 1
ATOM 3848 O O . SER B 2 498 ? 72.940 73.347 -8.732 1.00 96.70 2875 SER A O 1
ATOM 3851 N N . ALA B 2 499 ? 73.606 72.839 -6.639 1.00 95.82 2876 ALA A N 1
ATOM 3852 C CA . ALA B 2 499 ? 72.274 72.480 -6.166 1.00 96.01 2876 ALA A CA 1
ATOM 3853 C C . ALA B 2 499 ? 71.667 73.743 -5.577 1.00 97.21 2876 ALA A C 1
ATOM 3854 O O . ALA B 2 499 ? 70.484 74.008 -5.747 1.00 99.58 2876 ALA A O 1
ATOM 3856 N N . GLU B 2 500 ? 72.477 74.529 -4.882 1.00 98.46 2877 GLU A N 1
ATOM 3857 C CA . GLU B 2 500 ? 71.988 75.785 -4.328 1.00 101.28 2877 GLU A CA 1
ATOM 3858 C C . GLU B 2 500 ? 71.595 76.672 -5.520 1.00 100.90 2877 GLU A C 1
ATOM 3859 O O . GLU B 2 500 ? 70.920 77.678 -5.370 1.00 100.08 2877 GLU A O 1
ATOM 3865 N N . LYS B 2 501 ? 72.031 76.288 -6.712 1.00 102.39 2878 LYS A N 1
ATOM 3866 C CA . LYS B 2 501 ? 71.714 77.037 -7.918 1.00 104.21 2878 LYS A CA 1
ATOM 3867 C C . LYS B 2 501 ? 70.552 76.310 -8.580 1.00 107.59 2878 LYS A C 1
ATOM 3868 O O . LYS B 2 501 ? 70.047 76.730 -9.625 1.00 110.66 2878 LYS A O 1
ATOM 3874 N N . GLU B 2 502 ? 70.149 75.195 -7.978 1.00 108.02 2879 GLU A N 1
ATOM 3875 C CA . GLU B 2 502 ? 69.030 74.417 -8.487 1.00 107.94 2879 GLU A CA 1
ATOM 3876 C C . GLU B 2 502 ? 67.871 74.765 -7.576 1.00 107.78 2879 GLU A C 1
ATOM 3877 O O . GLU B 2 502 ? 66.988 75.539 -7.943 1.00 106.42 2879 GLU A O 1
ATOM 3883 N N . GLU B 2 503 ? 67.911 74.218 -6.367 1.00 108.53 2880 GLU A N 1
ATOM 3884 C CA . GLU B 2 503 ? 66.868 74.448 -5.373 1.00 109.73 2880 GLU A CA 1
ATOM 3885 C C . GLU B 2 503 ? 66.341 75.888 -5.290 1.00 108.20 2880 GLU A C 1
ATOM 3886 O O . GLU B 2 503 ? 65.256 76.131 -4.762 1.00 109.37 2880 GLU A O 1
ATOM 3892 N N . GLY B 2 504 ? 67.090 76.835 -5.836 1.00 106.25 2881 GLY A N 1
ATOM 3893 C CA . GLY B 2 504 ? 66.665 78.218 -5.770 1.00 104.43 2881 GLY A CA 1
ATOM 3894 C C . GLY B 2 504 ? 65.863 78.733 -6.944 1.00 103.85 2881 GLY A C 1
ATOM 3895 O O . GLY B 2 504 ? 65.345 79.845 -6.885 1.00 102.73 2881 GLY A O 1
ATOM 3896 N N . LEU B 2 505 ? 65.758 77.946 -8.010 1.00 104.43 2882 LEU A N 1
ATOM 3897 C CA . LEU B 2 505 ? 65.003 78.371 -9.187 1.00 104.66 2882 LEU A CA 1
ATOM 3898 C C . LEU B 2 505 ? 63.537 77.910 -9.111 1.00 104.10 2882 LEU A C 1
ATOM 3899 O O . LEU B 2 505 ? 63.247 76.746 -8.809 1.00 101.33 2882 LEU A O 1
ATOM 3904 N N . SER B 2 506 ? 62.614 78.831 -9.383 1.00 103.80 2883 SER A N 1
ATOM 3905 C CA . SER B 2 506 ? 61.197 78.511 -9.322 1.00 102.21 2883 SER A CA 1
ATOM 3906 C C . SER B 2 506 ? 60.428 78.985 -10.536 1.00 99.81 2883 SER A C 1
ATOM 3907 O O . SER B 2 506 ? 60.886 79.869 -11.265 1.00 101.08 2883 SER A O 1
ATOM 3910 N N . ARG B 2 507 ? 59.260 78.377 -10.743 1.00 96.60 2884 ARG A N 1
ATOM 3911 C CA . ARG B 2 507 ? 58.374 78.717 -11.853 1.00 93.19 2884 ARG A CA 1
ATOM 3912 C C . ARG B 2 507 ? 57.792 80.084 -11.526 1.00 92.55 2884 ARG A C 1
ATOM 3913 O O . ARG B 2 507 ? 57.430 80.350 -10.369 1.00 93.35 2884 ARG A O 1
ATOM 3921 N N . ASP B 2 508 ? 57.688 80.953 -12.524 1.00 89.81 2885 ASP A N 1
ATOM 3922 C CA . ASP B 2 508 ? 57.129 82.276 -12.270 1.00 86.58 2885 ASP A CA 1
ATOM 3923 C C . ASP B 2 508 ? 55.642 82.235 -12.556 1.00 85.45 2885 ASP A C 1
ATOM 3924 O O . ASP B 2 508 ? 55.224 82.487 -13.681 1.00 88.63 2885 ASP A O 1
ATOM 3929 N N . VAL B 2 509 ? 54.840 81.919 -11.541 1.00 82.59 2886 VAL A N 1
ATOM 3930 C CA . VAL B 2 509 ? 53.393 81.845 -11.731 1.00 76.24 2886 VAL A CA 1
ATOM 3931 C C . VAL B 2 509 ? 52.505 82.786 -10.906 1.00 77.40 2886 VAL A C 1
ATOM 3932 O O . VAL B 2 509 ? 52.552 82.849 -9.671 1.00 77.91 2886 VAL A O 1
ATOM 3936 N N . THR B 2 510 ? 51.680 83.505 -11.646 1.00 77.38 2887 THR A N 1
ATOM 3937 C CA . THR B 2 510 ? 50.721 84.449 -11.116 1.00 77.92 2887 THR A CA 1
ATOM 3938 C C . THR B 2 510 ? 49.396 84.029 -11.766 1.00 77.19 2887 THR A C 1
ATOM 3939 O O . THR B 2 510 ? 49.382 83.112 -12.578 1.00 79.61 2887 THR A O 1
ATOM 3943 N N . THR B 2 511 ? 48.293 84.686 -11.438 1.00 76.14 2888 THR A N 1
ATOM 3944 C CA . THR B 2 511 ? 47.003 84.281 -11.988 1.00 73.14 2888 THR A CA 1
ATOM 3945 C C . THR B 2 511 ? 46.224 85.445 -12.601 1.00 69.01 2888 THR A C 1
ATOM 3946 O O . THR B 2 511 ? 46.474 86.577 -12.239 1.00 68.87 2888 THR A O 1
ATOM 3950 N N . VAL B 2 512 ? 45.310 85.180 -13.544 1.00 66.54 2889 VAL A N 1
ATOM 3951 C CA . VAL B 2 512 ? 44.523 86.252 -14.208 1.00 65.78 2889 VAL A CA 1
ATOM 3952 C C . VAL B 2 512 ? 43.046 85.941 -14.362 1.00 66.44 2889 VAL A C 1
ATOM 3953 O O . VAL B 2 512 ? 42.662 84.771 -14.440 1.00 69.84 2889 VAL A O 1
ATOM 3957 N N . TRP B 2 513 ? 42.232 87.000 -14.430 1.00 65.82 2890 TRP A N 1
ATOM 3958 C CA . TRP B 2 513 ? 40.781 86.886 -14.633 1.00 62.66 2890 TRP A CA 1
ATOM 3959 C C . TRP B 2 513 ? 40.383 87.799 -15.768 1.00 61.04 2890 TRP A C 1
ATOM 3960 O O . TRP B 2 513 ? 40.634 89.001 -15.721 1.00 56.14 2890 TRP A O 1
ATOM 3971 N N . LYS B 2 514 ? 39.775 87.215 -16.797 1.00 62.08 2891 LYS A N 1
ATOM 3972 C CA . LYS B 2 514 ? 39.315 87.971 -17.959 1.00 62.52 2891 LYS A CA 1
ATOM 3973 C C . LYS B 2 514 ? 37.777 88.178 -17.862 1.00 64.93 2891 LYS A C 1
ATOM 3974 O O . LYS B 2 514 ? 37.011 87.281 -17.468 1.00 62.44 2891 LYS A O 1
ATOM 3980 N N . LEU B 2 515 ? 37.334 89.384 -18.186 1.00 64.49 2892 LEU A N 1
ATOM 3981 C CA . LEU B 2 515 ? 35.925 89.679 -18.195 1.00 65.55 2892 LEU A CA 1
ATOM 3982 C C . LEU B 2 515 ? 35.640 90.351 -19.536 1.00 69.58 2892 LEU A C 1
ATOM 3983 O O . LEU B 2 515 ? 36.462 91.127 -20.048 1.00 68.03 2892 LEU A O 1
ATOM 3988 N N . ARG B 2 516 ? 34.483 90.053 -20.117 1.00 69.28 2893 ARG A N 1
ATOM 3989 C CA . ARG B 2 516 ? 34.126 90.702 -21.364 1.00 70.19 2893 ARG A CA 1
ATOM 3990 C C . ARG B 2 516 ? 33.109 91.737 -20.913 1.00 68.34 2893 ARG A C 1
ATOM 3991 O O . ARG B 2 516 ? 32.024 91.382 -20.479 1.00 69.88 2893 ARG A O 1
ATOM 3999 N N . VAL B 2 517 ? 33.484 93.010 -20.967 1.00 65.85 2894 VAL A N 1
ATOM 4000 C CA . VAL B 2 517 ? 32.592 94.082 -20.559 1.00 64.04 2894 VAL A CA 1
ATOM 4001 C C . VAL B 2 517 ? 32.341 95.015 -21.756 1.00 68.92 2894 VAL A C 1
ATOM 4002 O O . VAL B 2 517 ? 33.090 94.987 -22.736 1.00 66.06 2894 VAL A O 1
ATOM 4006 N N . THR B 2 518 ? 31.280 95.825 -21.663 1.00 72.33 2895 THR A N 1
ATOM 4007 C CA . THR B 2 518 ? 30.880 96.772 -22.707 1.00 75.34 2895 THR A CA 1
ATOM 4008 C C . THR B 2 518 ? 30.277 98.019 -22.085 1.00 78.11 2895 THR A C 1
ATOM 4009 O O . THR B 2 518 ? 29.537 97.924 -21.106 1.00 77.45 2895 THR A O 1
ATOM 4013 N N . SER B 2 519 ? 30.564 99.170 -22.695 1.00 79.90 2896 SER A N 1
ATOM 4014 C CA . SER B 2 519 ? 30.054 100.460 -22.247 1.00 83.25 2896 SER A CA 1
ATOM 4015 C C . SER B 2 519 ? 28.534 100.421 -22.164 1.00 86.15 2896 SER A C 1
ATOM 4016 O O . SER B 2 519 ? 27.865 99.972 -23.091 1.00 87.49 2896 SER A O 1
ATOM 4019 N N . TYR B 2 520 ? 28.008 100.899 -21.043 1.00 91.65 2897 TYR A N 1
ATOM 4020 C CA . TYR B 2 520 ? 26.571 100.933 -20.759 1.00 98.97 2897 TYR A CA 1
ATOM 4021 C C . TYR B 2 520 ? 25.789 101.690 -21.833 1.00 104.20 2897 TYR A C 1
ATOM 4022 O O . TYR B 2 520 ? 24.628 101.394 -22.138 1.00 103.99 2897 TYR A O 1
ATOM 4031 N N . LYS B 2 521 ? 26.457 102.691 -22.385 1.00 111.13 2898 LYS A N 1
ATOM 4032 C CA . LYS B 2 521 ? 25.915 103.549 -23.425 1.00 115.72 2898 LYS A CA 1
ATOM 4033 C C . LYS B 2 521 ? 25.841 102.817 -24.761 1.00 118.52 2898 LYS A C 1
ATOM 4034 O O . LYS B 2 521 ? 26.849 102.672 -25.465 1.00 116.70 2898 LYS A O 1
ATOM 4040 N N . LYS B 2 522 ? 24.628 102.359 -25.072 1.00 122.55 2899 LYS A N 1
ATOM 4041 C CA . LYS B 2 522 ? 24.276 101.627 -26.298 1.00 127.78 2899 LYS A CA 1
ATOM 4042 C C . LYS B 2 522 ? 25.395 101.000 -27.118 1.00 129.93 2899 LYS A C 1
ATOM 4043 O O . LYS B 2 522 ? 26.577 101.060 -26.742 1.00 131.34 2899 LYS A O 1
ATOM 4049 N N . LYS B 2 523 ? 25.012 100.390 -28.242 1.00 130.53 2900 LYS A N 1
ATOM 4050 C CA . LYS B 2 523 ? 25.984 99.740 -29.111 1.00 131.66 2900 LYS A CA 1
ATOM 4051 C C . LYS B 2 523 ? 26.958 99.021 -28.217 1.00 132.82 2900 LYS A C 1
ATOM 4052 O O . LYS B 2 523 ? 26.552 98.340 -27.273 1.00 135.45 2900 LYS A O 1
ATOM 4058 N N . GLU B 2 524 ? 28.238 99.217 -28.508 1.00 132.03 2901 GLU A N 1
ATOM 4059 C CA . GLU B 2 524 ? 29.320 98.644 -27.728 1.00 130.87 2901 GLU A CA 1
ATOM 4060 C C . GLU B 2 524 ? 30.516 98.276 -28.582 1.00 128.54 2901 GLU A C 1
ATOM 4061 O O . GLU B 2 524 ? 30.472 98.379 -29.809 1.00 126.52 2901 GLU A O 1
ATOM 4067 N N . LYS B 2 525 ? 31.579 97.853 -27.895 1.00 126.20 2902 LYS A N 1
ATOM 4068 C CA . LYS B 2 525 ? 32.850 97.428 -28.489 1.00 121.50 2902 LYS A CA 1
ATOM 4069 C C . LYS B 2 525 ? 33.458 96.471 -27.456 1.00 115.94 2902 LYS A C 1
ATOM 4070 O O . LYS B 2 525 ? 34.655 96.542 -27.163 1.00 115.71 2902 LYS A O 1
ATOM 4076 N N . SER B 2 526 ? 32.614 95.591 -26.907 1.00 106.52 2903 SER A N 1
ATOM 4077 C CA . SER B 2 526 ? 33.025 94.640 -25.880 1.00 97.20 2903 SER A CA 1
ATOM 4078 C C . SER B 2 526 ? 34.491 94.323 -25.968 1.00 92.03 2903 SER A C 1
ATOM 4079 O O . SER B 2 526 ? 34.920 93.583 -26.841 1.00 93.79 2903 SER A O 1
ATOM 4082 N N . ALA B 2 527 ? 35.259 94.928 -25.070 1.00 84.75 2904 ALA A N 1
ATOM 4083 C CA . ALA B 2 527 ? 36.690 94.721 -25.008 1.00 77.10 2904 ALA A CA 1
ATOM 4084 C C . ALA B 2 527 ? 36.899 93.829 -23.826 1.00 75.50 2904 ALA A C 1
ATOM 4085 O O . ALA B 2 527 ? 35.924 93.424 -23.166 1.00 72.37 2904 ALA A O 1
ATOM 4087 N N . LEU B 2 528 ? 38.165 93.528 -23.545 1.00 74.24 2905 LEU A N 1
ATOM 4088 C CA . LEU B 2 528 ? 38.470 92.646 -22.422 1.00 74.16 2905 LEU A CA 1
ATOM 4089 C C . LEU B 2 528 ? 39.185 93.283 -21.244 1.00 73.91 2905 LEU A C 1
ATOM 4090 O O . LEU B 2 528 ? 40.122 94.065 -21.404 1.00 72.53 2905 LEU A O 1
ATOM 4095 N N . LEU B 2 529 ? 38.698 92.914 -20.060 1.00 73.08 2906 LEU A N 1
ATOM 4096 C CA . LEU B 2 529 ? 39.189 93.383 -18.773 1.00 69.15 2906 LEU A CA 1
ATOM 4097 C C . LEU B 2 529 ? 39.965 92.274 -18.151 1.00 69.44 2906 LEU A C 1
ATOM 4098 O O . LEU B 2 529 ? 39.411 91.207 -17.938 1.00 72.27 2906 LEU A O 1
ATOM 4103 N N . SER B 2 530 ? 41.238 92.503 -17.864 1.00 68.35 2907 SER A N 1
ATOM 4104 C CA . SER B 2 530 ? 42.036 91.475 -17.210 1.00 68.67 2907 SER A CA 1
ATOM 4105 C C . SER B 2 530 ? 42.312 91.978 -15.783 1.00 69.01 2907 SER A C 1
ATOM 4106 O O . SER B 2 530 ? 42.621 93.154 -15.557 1.00 67.98 2907 SER A O 1
ATOM 4109 N N . ILE B 2 531 ? 42.152 91.098 -14.808 1.00 68.43 2908 ILE A N 1
ATOM 4110 C CA . ILE B 2 531 ? 42.352 91.488 -13.429 1.00 68.61 2908 ILE A CA 1
ATOM 4111 C C . ILE B 2 531 ? 43.313 90.465 -12.884 1.00 69.49 2908 ILE A C 1
ATOM 4112 O O . ILE B 2 531 ? 42.973 89.292 -12.795 1.00 68.62 2908 ILE A O 1
ATOM 4117 N N . TRP B 2 532 ? 44.519 90.904 -12.538 1.00 69.55 2909 TRP A N 1
ATOM 4118 C CA . TRP B 2 532 ? 45.520 89.987 -12.015 1.00 68.89 2909 TRP A CA 1
ATOM 4119 C C . TRP B 2 532 ? 45.343 89.667 -10.545 1.00 67.42 2909 TRP A C 1
ATOM 4120 O O . TRP B 2 532 ? 44.869 90.480 -9.789 1.00 67.09 2909 TRP A O 1
ATOM 4131 N N . ARG B 2 533 ? 45.717 88.461 -10.149 1.00 70.93 2910 ARG A N 1
ATOM 4132 C CA . ARG B 2 533 ? 45.580 88.038 -8.761 1.00 74.88 2910 ARG A CA 1
ATOM 4133 C C . ARG B 2 533 ? 44.358 88.684 -8.124 1.00 72.04 2910 ARG A C 1
ATOM 4134 O O . ARG B 2 533 ? 44.472 89.546 -7.265 1.00 71.97 2910 ARG A O 1
ATOM 4142 N N . PRO B 2 534 ? 43.165 88.281 -8.565 1.00 70.56 2911 PRO A N 1
ATOM 4143 C CA . PRO B 2 534 ? 41.873 88.774 -8.086 1.00 67.77 2911 PRO A CA 1
ATOM 4144 C C . PRO B 2 534 ? 41.473 88.391 -6.648 1.00 66.70 2911 PRO A C 1
ATOM 4145 O O . PRO B 2 534 ? 41.190 87.233 -6.341 1.00 64.50 2911 PRO A O 1
ATOM 4149 N N . SER B 2 535 ? 41.433 89.380 -5.768 1.00 64.94 2912 SER A N 1
ATOM 4150 C CA . SER B 2 535 ? 41.060 89.133 -4.374 1.00 65.63 2912 SER A CA 1
ATOM 4151 C C . SER B 2 535 ? 39.751 88.371 -4.287 1.00 63.43 2912 SER A C 1
ATOM 4152 O O . SER B 2 535 ? 38.802 88.766 -4.937 1.00 63.89 2912 SER A O 1
ATOM 4155 N N . SER B 2 536 ? 39.686 87.324 -3.464 1.00 62.58 2913 SER A N 1
ATOM 4156 C CA . SER B 2 536 ? 38.462 86.518 -3.310 1.00 66.73 2913 SER A CA 1
ATOM 4157 C C . SER B 2 536 ? 37.196 87.369 -3.353 1.00 70.37 2913 SER A C 1
ATOM 4158 O O . SER B 2 536 ? 36.138 86.905 -3.800 1.00 73.18 2913 SER A O 1
ATOM 4161 N N . ASP B 2 537 ? 37.315 88.612 -2.878 1.00 71.67 2914 ASP A N 1
ATOM 4162 C CA . ASP B 2 537 ? 36.213 89.580 -2.874 1.00 69.41 2914 ASP A CA 1
ATOM 4163 C C . ASP B 2 537 ? 35.809 89.865 -4.299 1.00 70.52 2914 ASP A C 1
ATOM 4164 O O . ASP B 2 537 ? 34.763 89.415 -4.765 1.00 67.24 2914 ASP A O 1
ATOM 4169 N N . LEU B 2 538 ? 36.673 90.633 -4.964 1.00 69.66 2915 LEU A N 1
ATOM 4170 C CA . LEU B 2 538 ? 36.506 91.032 -6.344 1.00 68.98 2915 LEU A CA 1
ATOM 4171 C C . LEU B 2 538 ? 35.865 89.908 -7.129 1.00 73.85 2915 LEU A C 1
ATOM 4172 O O . LEU B 2 538 ? 34.908 90.109 -7.878 1.00 74.20 2915 LEU A O 1
ATOM 4177 N N . SER B 2 539 ? 36.393 88.709 -6.924 1.00 76.99 2916 SER A N 1
ATOM 4178 C CA . SER B 2 539 ? 35.928 87.541 -7.630 1.00 78.07 2916 SER A CA 1
ATOM 4179 C C . SER B 2 539 ? 34.454 87.289 -7.533 1.00 78.67 2916 SER A C 1
ATOM 4180 O O . SER B 2 539 ? 33.856 86.847 -8.504 1.00 84.51 2916 SER A O 1
ATOM 4183 N N . SER B 2 540 ? 33.873 87.574 -6.370 1.00 78.60 2917 SER A N 1
ATOM 4184 C CA . SER B 2 540 ? 32.441 87.353 -6.108 1.00 77.06 2917 SER A CA 1
ATOM 4185 C C . SER B 2 540 ? 31.542 88.589 -6.207 1.00 74.14 2917 SER A C 1
ATOM 4186 O O . SER B 2 540 ? 30.329 88.509 -6.042 1.00 74.37 2917 SER A O 1
ATOM 4189 N N . LEU B 2 541 ? 32.152 89.733 -6.446 1.00 69.73 2918 LEU A N 1
ATOM 4190 C CA . LEU B 2 541 ? 31.424 90.968 -6.553 1.00 66.71 2918 LEU A CA 1
ATOM 4191 C C . LEU B 2 541 ? 30.974 91.113 -7.963 1.00 68.21 2918 LEU A C 1
ATOM 4192 O O . LEU B 2 541 ? 29.821 91.442 -8.202 1.00 73.37 2918 LEU A O 1
ATOM 4197 N N . LEU B 2 542 ? 31.904 90.922 -8.897 1.00 66.01 2919 LEU A N 1
ATOM 4198 C CA . LEU B 2 542 ? 31.600 91.007 -10.320 1.00 61.04 2919 LEU A CA 1
ATOM 4199 C C . LEU B 2 542 ? 30.816 89.758 -10.686 1.00 61.57 2919 LEU A C 1
ATOM 4200 O O . LEU B 2 542 ? 31.194 88.650 -10.301 1.00 58.72 2919 LEU A O 1
ATOM 4205 N N . THR B 2 543 ? 29.695 89.936 -11.376 1.00 61.80 2920 THR A N 1
ATOM 4206 C CA . THR B 2 543 ? 28.892 88.803 -11.825 1.00 63.59 2920 THR A CA 1
ATOM 4207 C C . THR B 2 543 ? 28.457 89.210 -13.203 1.00 66.10 2920 THR A C 1
ATOM 4208 O O . THR B 2 543 ? 28.511 90.399 -13.525 1.00 66.32 2920 THR A O 1
ATOM 4212 N N . GLU B 2 544 ? 28.076 88.235 -14.026 1.00 69.29 2921 GLU A N 1
ATOM 4213 C CA . GLU B 2 544 ? 27.652 88.543 -15.394 1.00 73.22 2921 GLU A CA 1
ATOM 4214 C C . GLU B 2 544 ? 26.319 89.290 -15.425 1.00 71.79 2921 GLU A C 1
ATOM 4215 O O . GLU B 2 544 ? 25.463 89.133 -14.539 1.00 69.23 2921 GLU A O 1
ATOM 4221 N N . GLY B 2 545 ? 26.155 90.112 -16.450 1.00 69.62 2922 GLY A N 1
ATOM 4222 C CA . GLY B 2 545 ? 24.946 90.894 -16.545 1.00 73.64 2922 GLY A CA 1
ATOM 4223 C C . GLY B 2 545 ? 24.752 91.837 -15.367 1.00 74.66 2922 GLY A C 1
ATOM 4224 O O . GLY B 2 545 ? 23.789 91.714 -14.596 1.00 74.81 2922 GLY A O 1
ATOM 4225 N N . LYS B 2 546 ? 25.683 92.772 -15.209 1.00 72.08 2923 LYS A N 1
ATOM 4226 C CA . LYS B 2 546 ? 25.593 93.749 -14.144 1.00 68.52 2923 LYS A CA 1
ATOM 4227 C C . LYS B 2 546 ? 26.335 94.979 -14.532 1.00 69.10 2923 LYS A C 1
ATOM 4228 O O . LYS B 2 546 ? 27.088 95.002 -15.500 1.00 70.40 2923 LYS A O 1
ATOM 4234 N N . ARG B 2 547 ? 26.137 96.016 -13.750 1.00 69.42 2924 ARG A N 1
ATOM 4235 C CA . ARG B 2 547 ? 26.760 97.265 -14.079 1.00 70.41 2924 ARG A CA 1
ATOM 4236 C C . ARG B 2 547 ? 27.747 97.678 -13.029 1.00 69.38 2924 ARG A C 1
ATOM 4237 O O . ARG B 2 547 ? 27.538 97.468 -11.835 1.00 72.59 2924 ARG A O 1
ATOM 4245 N N . TYR B 2 548 ? 28.837 98.260 -13.475 1.00 64.67 2925 TYR A N 1
ATOM 4246 C CA 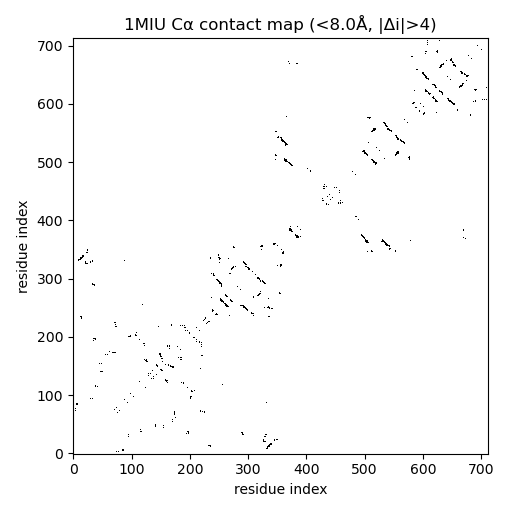. TYR B 2 548 ? 29.828 98.715 -12.546 1.00 66.67 2925 TYR A CA 1
ATOM 4247 C C . TYR B 2 548 ? 30.422 99.909 -13.203 1.00 71.34 2925 TYR A C 1
ATOM 4248 O O . TYR B 2 548 ? 30.201 100.157 -14.389 1.00 74.02 2925 TYR A O 1
ATOM 4257 N N . ARG B 2 549 ? 31.158 100.667 -12.416 1.00 73.09 2926 ARG A N 1
ATOM 4258 C CA . ARG B 2 549 ? 31.842 101.809 -12.942 1.00 77.51 2926 ARG A CA 1
ATOM 4259 C C . ARG B 2 549 ? 33.184 101.489 -12.358 1.00 76.64 2926 ARG A C 1
ATOM 4260 O O . ARG B 2 549 ? 33.392 101.541 -11.161 1.00 78.24 2926 ARG A O 1
ATOM 4268 N N . ILE B 2 550 ? 34.063 101.048 -13.221 1.00 75.72 2927 ILE A N 1
ATOM 4269 C CA . ILE B 2 550 ? 35.384 100.702 -12.819 1.00 77.09 2927 ILE A CA 1
ATOM 4270 C C . ILE B 2 550 ? 36.125 101.990 -13.070 1.00 78.39 2927 ILE A C 1
ATOM 4271 O O . ILE B 2 550 ? 35.920 102.638 -14.092 1.00 80.85 2927 ILE A O 1
ATOM 4276 N N . TYR B 2 551 ? 36.944 102.389 -12.107 1.00 79.73 2928 TYR A N 1
ATOM 4277 C CA . TYR B 2 551 ? 37.702 103.619 -12.214 1.00 80.40 2928 TYR A CA 1
ATOM 4278 C C . TYR B 2 551 ? 39.149 103.240 -12.209 1.00 80.48 2928 TYR A C 1
ATOM 4279 O O . TYR B 2 551 ? 39.529 102.269 -11.572 1.00 83.00 2928 TYR A O 1
ATOM 4288 N N . HIS B 2 552 ? 39.945 104.025 -12.925 1.00 82.71 2929 HIS A N 1
ATOM 4289 C CA . HIS B 2 552 ? 41.386 103.820 -13.053 1.00 83.30 2929 HIS A CA 1
ATOM 4290 C C . HIS B 2 552 ? 41.733 102.416 -13.501 1.00 86.48 2929 HIS A C 1
ATOM 4291 O O . HIS B 2 552 ? 42.021 101.551 -12.679 1.00 85.89 2929 HIS A O 1
ATOM 4298 N N . LEU B 2 553 ? 41.692 102.212 -14.818 1.00 90.55 2930 LEU A N 1
ATOM 4299 C CA . LEU B 2 553 ? 41.987 100.932 -15.444 1.00 94.40 2930 LEU A CA 1
ATOM 4300 C C . LEU B 2 553 ? 43.234 101.062 -16.278 1.00 101.72 2930 LEU A C 1
ATOM 4301 O O . LEU B 2 553 ? 43.411 102.052 -16.979 1.00 104.00 2930 LEU A O 1
ATOM 4306 N N . ALA B 2 554 ? 44.090 100.049 -16.189 1.00 110.71 2931 ALA A N 1
ATOM 4307 C CA . ALA B 2 554 ? 45.376 100.007 -16.873 1.00 116.89 2931 ALA A CA 1
ATOM 4308 C C . ALA B 2 554 ? 45.431 100.585 -18.265 1.00 121.97 2931 ALA A C 1
ATOM 4309 O O . ALA B 2 554 ? 44.534 100.374 -19.083 1.00 120.09 2931 ALA A O 1
ATOM 4311 N N . VAL B 2 555 ? 46.535 101.298 -18.496 1.00 130.30 2932 VAL A N 1
ATOM 4312 C CA . VAL B 2 555 ? 46.867 101.979 -19.749 1.00 138.34 2932 VAL A CA 1
ATOM 4313 C C . VAL B 2 555 ? 46.348 101.278 -21.010 1.00 142.14 2932 VAL A C 1
ATOM 4314 O O . VAL B 2 555 ? 47.116 100.978 -21.929 1.00 143.76 2932 VAL A O 1
ATOM 4318 N N . SER B 2 556 ? 45.044 101.033 -21.046 1.00 144.68 2933 SER A N 1
ATOM 4319 C CA . SER B 2 556 ? 44.405 100.386 -22.174 1.00 149.61 2933 SER A CA 1
ATOM 4320 C C . SER B 2 556 ? 45.431 99.820 -23.161 1.00 153.30 2933 SER A C 1
ATOM 4321 O O . SER B 2 556 ? 45.663 100.389 -24.232 1.00 154.82 2933 SER A O 1
ATOM 4324 N N . LYS B 2 557 ? 46.053 98.706 -22.784 1.00 156.21 2934 LYS A N 1
ATOM 4325 C CA . LYS B 2 557 ? 47.058 98.069 -23.626 1.00 159.77 2934 LYS A CA 1
ATOM 4326 C C . LYS B 2 557 ? 46.393 97.392 -24.814 1.00 162.01 2934 LYS A C 1
ATOM 4327 O O . LYS B 2 557 ? 45.407 96.682 -24.648 1.00 162.81 2934 LYS A O 1
ATOM 4333 N N . SER B 2 558 ? 46.932 97.622 -26.010 1.00 165.05 2935 SER A N 1
ATOM 4334 C CA . SER B 2 558 ? 46.375 97.045 -27.233 1.00 168.00 2935 SER A CA 1
ATOM 4335 C C . SER B 2 558 ? 46.267 95.519 -27.209 1.00 170.69 2935 SER A C 1
ATOM 4336 O O . SER B 2 558 ? 47.107 94.825 -26.629 1.00 170.80 2935 SER A O 1
ATOM 4339 N N . LYS B 2 559 ? 45.211 95.018 -27.846 1.00 173.59 2936 LYS A N 1
ATOM 4340 C CA . LYS B 2 559 ? 44.927 93.589 -27.940 1.00 176.67 2936 LYS A CA 1
ATOM 4341 C C . LYS B 2 559 ? 45.925 92.885 -28.856 1.00 180.78 2936 LYS A C 1
ATOM 4342 O O . LYS B 2 559 ? 47.056 93.345 -29.032 1.00 181.75 2936 LYS A O 1
ATOM 4348 N N . SER B 2 560 ? 45.503 91.766 -29.437 1.00 184.97 2937 SER A N 1
ATOM 4349 C CA . SER B 2 560 ? 46.367 91.005 -30.334 1.00 189.19 2937 SER A CA 1
ATOM 4350 C C . SER B 2 560 ? 45.595 89.932 -31.104 1.00 192.32 2937 SER A C 1
ATOM 4351 O O . SER B 2 560 ? 44.397 89.730 -30.875 1.00 192.56 2937 SER A O 1
ATOM 4354 N N . LYS B 2 561 ? 46.298 89.268 -32.025 1.00 195.51 2938 LYS A N 1
ATOM 4355 C CA . LYS B 2 561 ? 45.753 88.188 -32.859 1.00 197.71 2938 LYS A CA 1
ATOM 4356 C C . LYS B 2 561 ? 44.939 88.659 -34.080 1.00 198.67 2938 LYS A C 1
ATOM 4357 O O . LYS B 2 561 ? 43.716 88.820 -34.000 1.00 199.64 2938 LYS A O 1
ATOM 4363 N N . PHE B 2 562 ? 45.642 88.867 -35.199 1.00 199.07 2939 PHE A N 1
ATOM 4364 C CA . PHE B 2 562 ? 45.072 89.316 -36.482 1.00 198.68 2939 PHE A CA 1
ATOM 4365 C C . PHE B 2 562 ? 44.994 90.839 -36.689 1.00 197.82 2939 PHE A C 1
ATOM 4366 O O . PHE B 2 562 ? 46.024 91.488 -36.904 1.00 197.80 2939 PHE A O 1
ATOM 4374 N N . GLU B 2 563 ? 43.784 91.402 -36.621 1.00 196.07 2940 GLU A N 1
ATOM 4375 C CA . GLU B 2 563 ? 43.559 92.841 -36.845 1.00 193.32 2940 GLU A CA 1
ATOM 4376 C C . GLU B 2 563 ? 43.625 93.744 -35.591 1.00 190.17 2940 GLU A C 1
ATOM 4377 O O . GLU B 2 563 ? 43.927 93.266 -34.498 1.00 190.55 2940 GLU A O 1
ATOM 4383 N N . ARG B 2 564 ? 43.337 95.042 -35.750 1.00 185.42 2941 ARG A N 1
ATOM 4384 C CA . ARG B 2 564 ? 43.410 95.990 -34.626 1.00 179.82 2941 ARG A CA 1
ATOM 4385 C C . ARG B 2 564 ? 42.127 96.565 -33.999 1.00 176.60 2941 ARG A C 1
ATOM 4386 O O . ARG B 2 564 ? 42.214 97.493 -33.191 1.00 177.12 2941 ARG A O 1
ATOM 4394 N N . PRO B 2 565 ? 40.930 96.052 -34.354 1.00 172.46 2942 PRO A N 1
ATOM 4395 C CA . PRO B 2 565 ? 39.742 96.645 -33.711 1.00 168.23 2942 PRO A CA 1
ATOM 4396 C C . PRO B 2 565 ? 39.742 96.456 -32.176 1.00 164.09 2942 PRO A C 1
ATOM 4397 O O . PRO B 2 565 ? 40.671 95.858 -31.635 1.00 165.29 2942 PRO A O 1
ATOM 4401 N N . SER B 2 566 ? 38.721 96.971 -31.483 1.00 157.93 2943 SER A N 1
ATOM 4402 C CA . SER B 2 566 ? 38.614 96.860 -30.012 1.00 150.30 2943 SER A CA 1
ATOM 4403 C C . SER B 2 566 ? 39.889 97.246 -29.242 1.00 146.11 2943 SER A C 1
ATOM 4404 O O . SER B 2 566 ? 40.845 97.771 -29.826 1.00 146.58 2943 SER A O 1
ATOM 4407 N N . ILE B 2 567 ? 39.892 96.978 -27.930 1.00 139.40 2944 ILE A N 1
ATOM 4408 C CA . ILE B 2 567 ? 41.039 97.289 -27.061 1.00 129.92 2944 ILE A CA 1
ATOM 4409 C C . ILE B 2 567 ? 41.089 96.399 -25.789 1.00 122.64 2944 ILE A C 1
ATOM 4410 O O . ILE B 2 567 ? 40.192 95.583 -25.557 1.00 121.27 2944 ILE A O 1
ATOM 4415 N N . GLN B 2 568 ? 42.129 96.542 -24.970 1.00 113.90 2945 GLN A N 1
ATOM 4416 C CA . GLN B 2 568 ? 42.238 95.717 -23.764 1.00 107.56 2945 GLN A CA 1
ATOM 4417 C C . GLN B 2 568 ? 42.298 96.508 -22.451 1.00 101.14 2945 GLN A C 1
ATOM 4418 O O . GLN B 2 568 ? 42.988 97.513 -22.348 1.00 100.60 2945 GLN A O 1
ATOM 4424 N N . LEU B 2 569 ? 41.579 96.037 -21.439 1.00 94.29 2946 LEU A N 1
ATOM 4425 C CA . LEU B 2 569 ? 41.554 96.695 -20.133 1.00 87.89 2946 LEU A CA 1
ATOM 4426 C C . LEU B 2 569 ? 42.209 95.823 -19.064 1.00 85.26 2946 LEU A C 1
ATOM 4427 O O . LEU B 2 569 ? 41.933 94.618 -18.986 1.00 85.46 2946 LEU A O 1
ATOM 4432 N N . THR B 2 570 ? 43.070 96.425 -18.244 1.00 80.87 2947 THR A N 1
ATOM 4433 C CA . THR B 2 570 ? 43.743 95.695 -17.161 1.00 79.51 2947 THR A CA 1
ATOM 4434 C C . THR B 2 570 ? 43.585 96.547 -15.915 1.00 77.02 2947 THR A C 1
ATOM 4435 O O . THR B 2 570 ? 43.648 97.751 -15.985 1.00 74.64 2947 THR A O 1
ATOM 4439 N N . ALA B 2 571 ? 43.349 95.947 -14.769 1.00 78.68 2948 ALA A N 1
ATOM 4440 C CA . ALA B 2 571 ? 43.189 96.782 -13.594 1.00 84.10 2948 ALA A CA 1
ATOM 4441 C C . ALA B 2 571 ? 44.455 96.820 -12.766 1.00 86.72 2948 ALA A C 1
ATOM 4442 O O . ALA B 2 571 ? 45.052 95.780 -12.458 1.00 89.71 2948 ALA A O 1
ATOM 4444 N N . THR B 2 572 ? 44.844 98.033 -12.394 1.00 86.31 2949 THR A N 1
ATOM 4445 C CA . THR B 2 572 ? 46.035 98.254 -11.607 1.00 85.62 2949 THR A CA 1
ATOM 4446 C C . THR B 2 572 ? 45.693 98.319 -10.122 1.00 85.97 2949 THR A C 1
ATOM 4447 O O . THR B 2 572 ? 44.527 98.225 -9.759 1.00 85.50 2949 THR A O 1
ATOM 4451 N N . LYS B 2 573 ? 46.699 98.452 -9.260 1.00 87.52 2950 LYS A N 1
ATOM 4452 C CA . LYS B 2 573 ? 46.443 98.487 -7.819 1.00 87.70 2950 LYS A CA 1
ATOM 4453 C C . LYS B 2 573 ? 45.581 99.643 -7.359 1.00 83.50 2950 LYS A C 1
ATOM 4454 O O . LYS B 2 573 ? 45.148 99.655 -6.224 1.00 82.28 2950 LYS A O 1
ATOM 4460 N N . ARG B 2 574 ? 45.327 100.619 -8.219 1.00 81.99 2951 ARG A N 1
ATOM 4461 C CA . ARG B 2 574 ? 44.473 101.732 -7.810 1.00 82.63 2951 ARG A CA 1
ATOM 4462 C C . ARG B 2 574 ? 43.149 101.797 -8.582 1.00 80.62 2951 ARG A C 1
ATOM 4463 O O . ARG B 2 574 ? 42.637 102.879 -8.877 1.00 77.79 2951 ARG A O 1
ATOM 4471 N N . THR B 2 575 ? 42.608 100.622 -8.897 1.00 78.53 2952 THR A N 1
ATOM 4472 C CA . THR B 2 575 ? 41.343 100.501 -9.605 1.00 77.57 2952 THR A CA 1
ATOM 4473 C C . THR B 2 575 ? 40.350 100.254 -8.517 1.00 78.06 2952 THR A C 1
ATOM 4474 O O . THR B 2 575 ? 40.673 99.606 -7.536 1.00 76.86 2952 THR A O 1
ATOM 4478 N N . GLN B 2 576 ? 39.138 100.744 -8.684 1.00 79.56 2953 GLN A N 1
ATOM 4479 C CA . GLN B 2 576 ? 38.128 100.520 -7.672 1.00 83.66 2953 GLN A CA 1
ATOM 4480 C C . GLN B 2 576 ? 36.915 100.183 -8.495 1.00 82.71 2953 GLN A C 1
ATOM 4481 O O . GLN B 2 576 ? 36.757 100.726 -9.575 1.00 83.50 2953 GLN A O 1
ATOM 4487 N N . TYR B 2 577 ? 36.079 99.275 -7.997 1.00 83.73 2954 TYR A N 1
ATOM 4488 C CA . TYR B 2 577 ? 34.865 98.841 -8.696 1.00 79.54 2954 TYR A CA 1
ATOM 4489 C C . TYR B 2 577 ? 33.633 99.305 -7.933 1.00 80.97 2954 TYR A C 1
ATOM 4490 O O . TYR B 2 577 ? 33.409 98.901 -6.788 1.00 81.06 2954 TYR A O 1
ATOM 4499 N N . GLN B 2 578 ? 32.839 100.163 -8.556 1.00 80.54 2955 GLN A N 1
ATOM 4500 C CA . GLN B 2 578 ? 31.618 100.631 -7.921 1.00 83.96 2955 GLN A CA 1
ATOM 4501 C C . GLN B 2 578 ? 30.484 99.998 -8.721 1.00 81.58 2955 GLN A C 1
ATOM 4502 O O . GLN B 2 578 ? 30.387 100.186 -9.932 1.00 79.29 2955 GLN A O 1
ATOM 4508 N N . GLN B 2 579 ? 29.648 99.219 -8.053 1.00 81.02 2956 GLN A N 1
ATOM 4509 C CA . GLN B 2 579 ? 28.539 98.571 -8.738 1.00 81.36 2956 GLN A CA 1
ATOM 4510 C C . GLN B 2 579 ? 27.353 99.508 -8.780 1.00 82.83 2956 GLN A C 1
ATOM 4511 O O . GLN B 2 579 ? 26.915 99.965 -7.742 1.00 85.77 2956 GLN A O 1
ATOM 4517 N N . LEU B 2 580 ? 26.840 99.815 -9.966 1.00 84.67 2957 LEU A N 1
ATOM 4518 C CA . LEU B 2 580 ? 25.664 100.683 -10.071 1.00 88.46 2957 LEU A CA 1
ATOM 4519 C C . LEU B 2 580 ? 24.498 99.828 -10.563 1.00 95.25 2957 LEU A C 1
ATOM 4520 O O . LEU B 2 580 ? 24.712 98.756 -11.143 1.00 97.19 2957 LEU A O 1
ATOM 4525 N N . PRO B 2 581 ? 23.249 100.267 -10.317 1.00 100.21 2958 PRO A N 1
ATOM 4526 C CA . PRO B 2 581 ? 22.117 99.454 -10.783 1.00 103.11 2958 PRO A CA 1
ATOM 4527 C C . PRO B 2 581 ? 21.718 99.597 -12.254 1.00 104.32 2958 PRO A C 1
ATOM 4528 O O . PRO B 2 581 ? 22.219 100.461 -12.986 1.00 97.74 2958 PRO A O 1
ATOM 4532 N N . VAL B 2 582 ? 20.813 98.709 -12.660 1.00 107.94 2959 VAL A N 1
ATOM 4533 C CA . VAL B 2 582 ? 20.287 98.663 -14.016 1.00 113.50 2959 VAL A CA 1
ATOM 4534 C C . VAL B 2 582 ? 18.835 98.191 -13.984 1.00 116.77 2959 VAL A C 1
ATOM 4535 O O . VAL B 2 582 ? 18.446 97.359 -13.149 1.00 118.39 2959 VAL A O 1
ATOM 4539 N N . SER B 2 583 ? 18.042 98.727 -14.904 1.00 118.75 2960 SER A N 1
ATOM 4540 C CA . SER B 2 583 ? 16.635 98.374 -15.005 1.00 120.00 2960 SER A CA 1
ATOM 4541 C C . SER B 2 583 ? 16.466 97.210 -15.956 1.00 121.10 2960 SER A C 1
ATOM 4542 O O . SER B 2 583 ? 16.966 97.239 -17.085 1.00 118.75 2960 SER A O 1
ATOM 4545 N N . SER B 2 584 ? 15.763 96.184 -15.492 1.00 123.45 2961 SER A N 1
ATOM 4546 C CA . SER B 2 584 ? 15.519 95.011 -16.312 1.00 126.31 2961 SER A CA 1
ATOM 4547 C C . SER B 2 584 ? 15.213 95.542 -17.710 1.00 129.16 2961 SER A C 1
ATOM 4548 O O . SER B 2 584 ? 15.923 95.267 -18.678 1.00 128.98 2961 SER A O 1
ATOM 4551 N N . GLU B 2 585 ? 14.160 96.346 -17.771 1.00 132.81 2962 GLU A N 1
ATOM 4552 C CA . GLU B 2 585 ? 13.667 96.977 -18.989 1.00 135.73 2962 GLU A CA 1
ATOM 4553 C C . GLU B 2 585 ? 14.737 97.571 -19.929 1.00 135.45 2962 GLU A C 1
ATOM 4554 O O . GLU B 2 585 ? 14.564 97.553 -21.147 1.00 134.82 2962 GLU A O 1
ATOM 4560 N N . THR B 2 586 ? 15.838 98.090 -19.391 1.00 135.67 2963 THR A N 1
ATOM 4561 C CA . THR B 2 586 ? 16.854 98.693 -20.259 1.00 136.56 2963 THR A CA 1
ATOM 4562 C C . THR B 2 586 ? 18.178 97.949 -20.333 1.00 136.88 2963 THR A C 1
ATOM 4563 O O . THR B 2 586 ? 19.189 98.501 -20.781 1.00 136.54 2963 THR A O 1
ATOM 4567 N N . LEU B 2 587 ? 18.171 96.697 -19.902 1.00 135.81 2964 LEU A N 1
ATOM 4568 C CA . LEU B 2 587 ? 19.375 95.888 -19.932 1.00 134.07 2964 LEU A CA 1
ATOM 4569 C C . LEU B 2 587 ? 19.489 95.195 -21.286 1.00 132.76 2964 LEU A C 1
ATOM 4570 O O . LEU B 2 587 ? 20.510 95.302 -21.972 1.00 132.75 2964 LEU A O 1
ATOM 4575 N N . LEU B 2 588 ? 18.408 94.518 -21.662 1.00 130.47 2965 LEU A N 1
ATOM 4576 C CA . LEU B 2 588 ? 18.302 93.753 -22.900 1.00 128.31 2965 LEU A CA 1
ATOM 4577 C C . LEU B 2 588 ? 18.882 94.319 -24.195 1.00 126.93 2965 LEU A C 1
ATOM 4578 O O . LEU B 2 588 ? 18.972 93.599 -25.193 1.00 125.51 2965 LEU A O 1
ATOM 4583 N N . GLN B 2 589 ? 19.278 95.585 -24.200 1.00 125.90 2966 GLN A N 1
ATOM 4584 C CA . GLN B 2 589 ? 19.827 96.173 -25.420 1.00 125.89 2966 GLN A CA 1
ATOM 4585 C C . GLN B 2 589 ? 21.248 95.706 -25.704 1.00 123.25 2966 GLN A C 1
ATOM 4586 O O . GLN B 2 589 ? 21.537 95.194 -26.795 1.00 121.57 2966 GLN A O 1
ATOM 4592 N N . VAL B 2 590 ? 22.119 95.889 -24.709 1.00 121.52 2967 VAL A N 1
ATOM 4593 C CA . VAL B 2 590 ? 23.541 95.510 -24.776 1.00 117.44 2967 VAL A CA 1
ATOM 4594 C C . VAL B 2 590 ? 23.802 94.083 -24.260 1.00 113.76 2967 VAL A C 1
ATOM 4595 O O . VAL B 2 590 ? 24.441 93.257 -24.933 1.00 109.64 2967 VAL A O 1
ATOM 4599 N N . TYR B 2 591 ? 23.281 93.816 -23.065 1.00 109.15 2968 TYR A N 1
ATOM 4600 C CA . TYR B 2 591 ? 23.442 92.537 -22.388 1.00 106.76 2968 TYR A CA 1
ATOM 4601 C C . TYR B 2 591 ? 22.629 91.320 -22.860 1.00 107.07 2968 TYR A C 1
ATOM 4602 O O . TYR B 2 591 ? 21.442 91.187 -22.543 1.00 108.12 2968 TYR A O 1
ATOM 4611 N N . GLN B 2 592 ? 23.294 90.422 -23.589 1.00 106.10 2969 GLN A N 1
ATOM 4612 C CA . GLN B 2 592 ? 22.693 89.181 -24.071 1.00 102.49 2969 GLN A CA 1
ATOM 4613 C C . GLN B 2 592 ? 23.221 88.097 -23.152 1.00 98.45 2969 GLN A C 1
ATOM 4614 O O . GLN B 2 592 ? 24.397 87.767 -23.189 1.00 95.68 2969 GLN A O 1
ATOM 4620 N N . PRO B 2 593 ? 22.360 87.550 -22.292 1.00 96.66 2970 PRO A N 1
ATOM 4621 C CA . PRO B 2 593 ? 22.748 86.501 -21.350 1.00 99.69 2970 PRO A CA 1
ATOM 4622 C C . PRO B 2 593 ? 23.397 85.310 -22.028 1.00 102.78 2970 PRO A C 1
ATOM 4623 O O . PRO B 2 593 ? 23.450 85.244 -23.254 1.00 103.74 2970 PRO A O 1
ATOM 4627 N N . ARG B 2 594 ? 23.912 84.379 -21.228 1.00 105.54 2971 ARG A N 1
ATOM 4628 C CA . ARG B 2 594 ? 24.524 83.186 -21.784 1.00 107.54 2971 ARG A CA 1
ATOM 4629 C C . ARG B 2 594 ? 23.364 82.298 -22.253 1.00 109.63 2971 ARG A C 1
ATOM 4630 O O . ARG B 2 594 ? 22.345 82.179 -21.566 1.00 108.84 2971 ARG A O 1
ATOM 4638 N N . GLU B 2 595 ? 23.515 81.693 -23.428 1.00 111.80 2972 GLU A N 1
ATOM 4639 C CA . GLU B 2 595 ? 22.474 80.838 -23.990 1.00 114.31 2972 GLU A CA 1
ATOM 4640 C C . GLU B 2 595 ? 23.0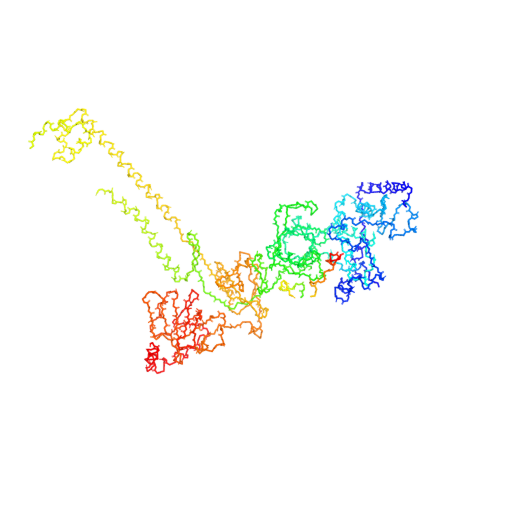63 79.502 -24.471 1.00 115.19 2972 GLU A C 1
ATOM 4641 O O . GLU B 2 595 ? 24.088 79.486 -25.158 1.00 115.14 2972 GLU A O 1
ATOM 4647 N N . SER B 2 596 ? 22.421 78.389 -24.117 1.00 114.30 2973 SER A N 1
ATOM 4648 C CA . SER B 2 596 ? 22.904 77.067 -24.529 1.00 115.24 2973 SER A CA 1
ATOM 4649 C C . SER B 2 596 ? 22.244 76.583 -25.823 1.00 116.21 2973 SER A C 1
ATOM 4650 O O . SER B 2 596 ? 21.346 75.748 -25.781 1.00 117.14 2973 SER A O 1
ATOM 4653 N N . LEU B 2 597 ? 22.718 77.087 -26.961 1.00 117.27 2974 LEU A N 1
ATOM 4654 C CA . LEU B 2 597 ? 22.175 76.752 -28.279 1.00 119.48 2974 LEU A CA 1
ATOM 4655 C C . LEU B 2 597 ? 21.433 75.437 -28.425 1.00 123.30 2974 LEU A C 1
ATOM 4656 O O . LEU B 2 597 ? 21.732 74.452 -27.747 1.00 124.44 2974 LEU A O 1
ATOM 4661 N N . HIS B 2 598 ? 20.466 75.436 -29.339 1.00 127.82 2975 HIS A N 1
ATOM 4662 C CA . HIS B 2 598 ? 19.643 74.263 -29.615 1.00 132.00 2975 HIS A CA 1
ATOM 4663 C C . HIS B 2 598 ? 20.283 73.505 -30.787 1.00 132.72 2975 HIS A C 1
ATOM 4664 O O . HIS B 2 598 ? 19.627 72.756 -31.513 1.00 133.11 2975 HIS A O 1
ATOM 4671 N N . PHE B 2 599 ? 21.585 73.728 -30.940 1.00 132.90 2976 PHE A N 1
ATOM 4672 C CA . PHE B 2 599 ? 22.411 73.105 -31.965 1.00 132.43 2976 PHE A CA 1
ATOM 4673 C C . PHE B 2 599 ? 22.191 73.578 -33.397 1.00 132.41 2976 PHE A C 1
ATOM 4674 O O . PHE B 2 599 ? 23.125 73.608 -34.202 1.00 131.04 2976 PHE A O 1
ATOM 4682 N N . SER B 2 600 ? 20.965 73.961 -33.713 1.00 133.37 2977 SER A N 1
ATOM 4683 C CA . SER B 2 600 ? 20.644 74.403 -35.058 1.00 133.54 2977 SER A CA 1
ATOM 4684 C C . SER B 2 600 ? 21.474 75.622 -35.488 1.00 133.74 2977 SER A C 1
ATOM 4685 O O . SER B 2 600 ? 22.237 75.559 -36.446 1.00 130.91 2977 SER A O 1
ATOM 4688 N N . ARG B 2 601 ? 21.325 76.720 -34.753 1.00 134.43 2978 ARG A N 1
ATOM 4689 C CA . ARG B 2 601 ? 22.007 77.995 -35.027 1.00 136.65 2978 ARG A CA 1
ATOM 4690 C C . ARG B 2 601 ? 23.310 77.947 -35.835 1.00 138.67 2978 ARG A C 1
ATOM 4691 O O . ARG B 2 601 ? 23.494 78.743 -36.762 1.00 138.01 2978 ARG A O 1
ATOM 4699 N N . LEU B 2 602 ? 24.223 77.054 -35.452 1.00 142.55 2979 LEU A N 1
ATOM 4700 C CA . LEU B 2 602 ? 25.510 76.934 -36.116 1.00 145.45 2979 LEU A CA 1
ATOM 4701 C C . LEU B 2 602 ? 25.344 76.727 -37.614 1.00 148.66 2979 LEU A C 1
ATOM 4702 O O . LEU B 2 602 ? 26.336 76.679 -38.349 1.00 148.99 2979 LEU A O 1
ATOM 4707 N N . SER B 2 603 ? 24.090 76.607 -38.058 1.00 152.72 2980 SER A N 1
ATOM 4708 C CA . SER B 2 603 ? 23.745 76.380 -39.470 1.00 155.35 2980 SER A CA 1
ATOM 4709 C C . SER B 2 603 ? 23.494 77.642 -40.309 1.00 156.38 2980 SER A C 1
ATOM 4710 O O . SER B 2 603 ? 24.063 77.807 -41.393 1.00 156.18 2980 SER A O 1
ATOM 4713 N N . ASP B 2 604 ? 22.635 78.521 -39.800 1.00 157.16 2981 ASP A N 1
ATOM 4714 C CA . ASP B 2 604 ? 22.239 79.752 -40.490 1.00 157.34 2981 ASP A CA 1
ATOM 4715 C C . ASP B 2 604 ? 23.265 80.886 -40.477 1.00 156.88 2981 ASP A C 1
ATOM 4716 O O . ASP B 2 604 ? 23.608 81.407 -39.414 1.00 156.88 2981 ASP A O 1
ATOM 4721 N N . PRO B 2 605 ? 23.743 81.296 -41.673 1.00 156.58 2982 PRO A N 1
ATOM 4722 C CA . PRO B 2 605 ? 24.735 82.360 -41.881 1.00 156.60 2982 PRO A CA 1
ATOM 4723 C C . PRO B 2 605 ? 24.370 83.723 -41.295 1.00 157.08 2982 PRO A C 1
ATOM 4724 O O . PRO B 2 605 ? 24.798 84.771 -41.797 1.00 157.34 2982 PRO A O 1
ATOM 4728 N N . ALA B 2 606 ? 23.579 83.687 -40.226 1.00 157.49 2983 ALA A N 1
ATOM 4729 C CA . ALA B 2 606 ? 23.134 84.881 -39.521 1.00 157.87 2983 ALA A CA 1
ATOM 4730 C C . ALA B 2 606 ? 22.955 84.576 -38.028 1.00 158.39 2983 ALA A C 1
ATOM 4731 O O . ALA B 2 606 ? 21.831 84.368 -37.563 1.00 159.95 2983 ALA A O 1
ATOM 4733 N N . PHE B 2 607 ? 24.064 84.537 -37.286 1.00 157.64 2984 PHE A N 1
ATOM 4734 C CA . PHE B 2 607 ? 24.050 84.280 -35.837 1.00 155.63 2984 PHE A CA 1
ATOM 4735 C C . PHE B 2 607 ? 25.464 84.246 -35.259 1.00 153.74 2984 PHE A C 1
ATOM 4736 O O . PHE B 2 607 ? 25.811 83.321 -34.520 1.00 154.62 2984 PHE A O 1
ATOM 4738 N N . GLN B 2 608 ? 26.263 85.263 -35.588 1.00 150.85 2985 GLN A N 1
ATOM 4739 C CA . GLN B 2 608 ? 27.645 85.376 -35.118 1.00 147.56 2985 GLN A CA 1
ATOM 4740 C C . GLN B 2 608 ? 27.734 84.996 -33.641 1.00 146.10 2985 GLN A C 1
ATOM 4741 O O . GLN B 2 608 ? 28.817 84.820 -33.088 1.00 144.89 2985 GLN A O 1
ATOM 4743 N N . PRO B 2 609 ? 26.562 84.869 -33.028 1.00 144.38 2986 PRO A N 1
ATOM 4744 C CA . PRO B 2 609 ? 26.393 84.476 -31.635 1.00 142.17 2986 PRO A CA 1
ATOM 4745 C C . PRO B 2 609 ? 27.464 84.986 -30.676 1.00 140.36 2986 PRO A C 1
ATOM 4746 O O . PRO B 2 609 ? 28.345 84.243 -30.265 1.00 142.72 2986 PRO A O 1
ATOM 4748 N N . PRO B 2 610 ? 27.362 86.256 -30.315 1.00 135.84 2987 PRO A N 1
ATOM 4749 C CA . PRO B 2 610 ? 28.275 86.885 -29.380 1.00 130.26 2987 PRO A CA 1
ATOM 4750 C C . PRO B 2 610 ? 29.752 86.549 -29.555 1.00 128.52 2987 PRO A C 1
ATOM 4751 O O . PRO B 2 610 ? 30.213 85.508 -29.083 1.00 128.58 2987 PRO A O 1
ATOM 4753 N N . CYS B 2 611 ? 30.491 87.431 -30.218 1.00 124.54 2988 CYS A N 1
ATOM 4754 C CA . CYS B 2 611 ? 31.935 87.266 -30.401 1.00 120.71 2988 CYS A CA 1
ATOM 4755 C C . CYS B 2 611 ? 32.385 85.838 -30.776 1.00 117.24 2988 CYS A C 1
ATOM 4756 O O . CYS B 2 611 ? 33.569 85.506 -30.644 1.00 118.21 2988 CYS A O 1
ATOM 4759 N N . SER B 2 612 ? 31.441 85.002 -31.222 1.00 111.90 2989 SER A N 1
ATOM 4760 C CA . SER B 2 612 ? 31.705 83.613 -31.650 1.00 104.79 2989 SER A CA 1
ATOM 4761 C C . SER B 2 612 ? 31.596 82.500 -30.580 1.00 97.58 2989 SER A C 1
ATOM 4762 O O . SER B 2 612 ? 31.476 81.313 -30.895 1.00 94.42 2989 SER A O 1
ATOM 4765 N N . GLU B 2 613 ? 31.613 82.882 -29.315 1.00 90.02 2990 GLU A N 1
ATOM 4766 C CA . GLU B 2 613 ? 31.527 81.903 -28.258 1.00 82.53 2990 GLU A CA 1
ATOM 4767 C C . GLU B 2 613 ? 30.139 81.340 -28.145 1.00 79.94 2990 GLU A C 1
ATOM 4768 O O . GLU B 2 613 ? 29.149 82.064 -28.266 1.00 79.41 2990 GLU A O 1
ATOM 4774 N N . VAL B 2 614 ? 30.083 80.043 -27.877 1.00 75.42 2991 VAL A N 1
ATOM 4775 C CA . VAL B 2 614 ? 28.829 79.341 -27.705 1.00 71.57 2991 VAL A CA 1
ATOM 4776 C C . VAL B 2 614 ? 29.009 78.395 -26.511 1.00 71.84 2991 VAL A C 1
ATOM 4777 O O . VAL B 2 614 ? 30.129 78.144 -26.076 1.00 70.42 2991 VAL A O 1
ATOM 4781 N N . ASP B 2 615 ? 27.912 77.921 -25.945 1.00 69.52 2992 ASP A N 1
ATOM 4782 C CA . ASP B 2 615 ? 27.983 76.975 -24.854 1.00 71.88 2992 ASP A CA 1
ATOM 4783 C C . ASP B 2 615 ? 26.980 75.980 -25.327 1.00 74.58 2992 ASP A C 1
ATOM 4784 O O . ASP B 2 615 ? 25.992 76.382 -25.927 1.00 81.34 2992 ASP A O 1
ATOM 4789 N N . VAL B 2 616 ? 27.216 74.692 -25.086 1.00 74.28 2993 VAL A N 1
ATOM 4790 C CA . VAL B 2 616 ? 26.326 73.668 -25.609 1.00 70.14 2993 VAL A CA 1
ATOM 4791 C C . VAL B 2 616 ? 26.102 72.484 -24.700 1.00 70.40 2993 VAL A C 1
ATOM 4792 O O . VAL B 2 616 ? 26.705 72.367 -23.644 1.00 72.73 2993 VAL A O 1
ATOM 4796 N N . VAL B 2 617 ? 25.224 71.591 -25.129 1.00 69.75 2994 VAL A N 1
ATOM 4797 C CA . VAL B 2 617 ? 24.932 70.397 -24.354 1.00 70.12 2994 VAL A CA 1
ATOM 4798 C C . VAL B 2 617 ? 24.806 69.218 -25.283 1.00 73.07 2994 VAL A C 1
ATOM 4799 O O . VAL B 2 617 ? 24.575 69.378 -26.474 1.00 73.50 2994 VAL A O 1
ATOM 4803 N N . GLY B 2 618 ? 24.950 68.025 -24.737 1.00 75.96 2995 GLY A N 1
ATOM 4804 C CA . GLY B 2 618 ? 24.843 66.865 -25.585 1.00 84.80 2995 GLY A CA 1
ATOM 4805 C C . GLY B 2 618 ? 25.322 65.559 -24.998 1.00 88.14 2995 GLY A C 1
ATOM 4806 O O . GLY B 2 618 ? 25.527 65.412 -23.787 1.00 91.51 2995 GLY A O 1
ATOM 4807 N N . VAL B 2 619 ? 25.471 64.588 -25.884 1.00 87.89 2996 VAL A N 1
ATOM 4808 C CA . VAL B 2 619 ? 25.945 63.295 -25.494 1.00 86.48 2996 VAL A CA 1
ATOM 4809 C C . VAL B 2 619 ? 27.050 62.966 -26.451 1.00 88.56 2996 VAL A C 1
ATOM 4810 O O . VAL B 2 619 ? 27.010 63.302 -27.632 1.00 87.67 2996 VAL A O 1
ATOM 4814 N N . VAL B 2 620 ? 28.060 62.313 -25.927 1.00 90.84 2997 VAL A N 1
ATOM 4815 C CA . VAL B 2 620 ? 29.187 61.962 -26.748 1.00 93.15 2997 VAL A CA 1
ATOM 4816 C C . VAL B 2 620 ? 28.897 60.663 -27.492 1.00 95.84 2997 VAL A C 1
ATOM 4817 O O . VAL B 2 620 ? 28.511 59.658 -26.885 1.00 93.94 2997 VAL A O 1
ATOM 4821 N N . VAL B 2 621 ? 29.047 60.691 -28.815 1.00 96.83 2998 VAL A N 1
ATOM 4822 C CA . VAL B 2 621 ? 28.824 59.479 -29.590 1.00 95.60 2998 VAL A CA 1
ATOM 4823 C C . VAL B 2 621 ? 30.144 58.733 -29.524 1.00 92.68 2998 VAL A C 1
ATOM 4824 O O . VAL B 2 621 ? 30.187 57.575 -29.117 1.00 92.15 2998 VAL A O 1
ATOM 4828 N N . SER B 2 622 ? 31.228 59.414 -29.882 1.00 89.42 2999 SER A N 1
ATOM 4829 C CA . SER B 2 622 ? 32.537 58.788 -29.854 1.00 88.15 2999 SER A CA 1
ATOM 4830 C C . SER B 2 622 ? 33.679 59.785 -29.821 1.00 85.79 2999 SER A C 1
ATOM 4831 O O . SER B 2 622 ? 33.652 60.804 -30.493 1.00 83.36 2999 SER A O 1
ATOM 4834 N N . VAL B 2 623 ? 34.679 59.471 -29.008 1.00 84.89 3000 VAL A N 1
ATOM 4835 C CA . VAL B 2 623 ? 35.869 60.287 -28.870 1.00 81.23 3000 VAL A CA 1
ATOM 4836 C C . VAL B 2 623 ? 36.808 59.811 -29.957 1.00 80.08 3000 VAL A C 1
ATOM 4837 O O . VAL B 2 623 ? 36.640 58.737 -30.522 1.00 77.56 3000 VAL A O 1
ATOM 4841 N N . VAL B 2 624 ? 37.802 60.611 -30.261 1.00 80.05 3001 VAL A N 1
ATOM 4842 C CA . VAL B 2 624 ? 38.723 60.224 -31.293 1.00 83.44 3001 VAL A CA 1
ATOM 4843 C C . VAL B 2 624 ? 40.014 60.953 -30.980 1.00 86.55 3001 VAL A C 1
ATOM 4844 O O . VAL B 2 624 ? 39.991 62.172 -30.831 1.00 88.21 3001 VAL A O 1
ATOM 4848 N N . LYS B 2 625 ? 41.136 60.242 -30.866 1.00 87.82 3002 LYS A N 1
ATOM 4849 C CA . LYS B 2 625 ? 42.379 60.946 -30.556 1.00 91.12 3002 LYS A CA 1
ATOM 4850 C C . LYS B 2 625 ? 43.476 60.886 -31.613 1.00 92.71 3002 LYS A C 1
ATOM 4851 O O . LYS B 2 625 ? 44.626 60.576 -31.319 1.00 94.25 3002 LYS A O 1
ATOM 4857 N N . PRO B 2 626 ? 43.128 61.231 -32.855 1.00 93.24 3003 PRO A N 1
ATOM 4858 C CA . PRO B 2 626 ? 43.992 61.256 -34.027 1.00 94.80 3003 PRO A CA 1
ATOM 4859 C C . PRO B 2 626 ? 45.467 61.298 -33.761 1.00 94.91 3003 PRO A C 1
ATOM 4860 O O . PRO B 2 626 ? 45.982 62.260 -33.205 1.00 93.55 3003 PRO A O 1
ATOM 4864 N N . ILE B 2 627 ? 46.127 60.229 -34.189 1.00 97.77 3004 ILE A N 1
ATOM 4865 C CA . ILE B 2 627 ? 47.565 60.041 -34.045 1.00 102.12 3004 ILE A CA 1
ATOM 4866 C C . ILE B 2 627 ? 48.292 61.277 -34.526 1.00 105.54 3004 ILE A C 1
ATOM 4867 O O . ILE B 2 627 ? 48.333 61.529 -35.731 1.00 107.52 3004 ILE A O 1
ATOM 4872 N N . GLY B 2 628 ? 48.879 62.037 -33.607 1.00 105.80 3005 GLY A N 1
ATOM 4873 C CA . GLY B 2 628 ? 49.577 63.239 -34.017 1.00 106.73 3005 GLY A CA 1
ATOM 4874 C C . GLY B 2 628 ? 49.002 64.465 -33.344 1.00 108.34 3005 GLY A C 1
ATOM 4875 O O . GLY B 2 628 ? 49.168 65.592 -33.810 1.00 107.60 3005 GLY A O 1
ATOM 4876 N N . LEU B 2 629 ? 48.295 64.221 -32.247 1.00 110.83 3006 LEU A N 1
ATOM 4877 C CA . LEU B 2 629 ? 47.690 65.272 -31.429 1.00 110.87 3006 LEU A CA 1
ATOM 4878 C C . LEU B 2 629 ? 46.631 66.165 -32.100 1.00 108.18 3006 LEU A C 1
ATOM 4879 O O . LEU B 2 629 ? 46.806 66.610 -33.240 1.00 110.45 3006 LEU A O 1
ATOM 4884 N N . ALA B 2 630 ? 45.542 66.399 -31.359 1.00 104.02 3007 ALA A N 1
ATOM 4885 C CA . ALA B 2 630 ? 44.387 67.228 -31.741 1.00 99.04 3007 ALA A CA 1
ATOM 4886 C C . ALA B 2 630 ? 43.094 66.433 -31.604 1.00 95.50 3007 ALA A C 1
ATOM 4887 O O . ALA B 2 630 ? 42.320 66.324 -32.553 1.00 95.63 3007 ALA A O 1
ATOM 4889 N N . PRO B 2 631 ? 42.828 65.885 -30.407 1.00 92.19 3008 PRO A N 1
ATOM 4890 C CA . PRO B 2 631 ? 41.607 65.098 -30.200 1.00 88.24 3008 PRO A CA 1
ATOM 4891 C C . PRO B 2 631 ? 40.338 65.723 -30.753 1.00 84.06 3008 PRO A C 1
ATOM 4892 O O . PRO B 2 631 ? 40.316 66.900 -31.091 1.00 81.91 3008 PRO A O 1
ATOM 4896 N N . LEU B 2 632 ? 39.296 64.905 -30.868 1.00 82.21 3009 LEU A N 1
ATOM 4897 C CA . LEU B 2 632 ? 37.991 65.348 -31.362 1.00 81.08 3009 LEU A CA 1
ATOM 4898 C C . LEU B 2 632 ? 36.919 64.696 -30.491 1.00 79.31 3009 LEU A C 1
ATOM 4899 O O . LEU B 2 632 ? 37.055 63.556 -30.062 1.00 78.75 3009 LEU A O 1
ATOM 4904 N N . VAL B 2 633 ? 35.858 65.430 -30.213 1.00 78.54 3010 VAL A N 1
ATOM 4905 C CA . VAL B 2 633 ? 34.785 64.871 -29.435 1.00 78.76 3010 VAL A CA 1
ATOM 4906 C C . VAL B 2 633 ? 33.461 65.090 -30.140 1.00 82.16 3010 VAL A C 1
ATOM 4907 O O . VAL B 2 633 ? 33.002 66.213 -30.329 1.00 81.01 3010 VAL A O 1
ATOM 4911 N N . TYR B 2 634 ? 32.861 63.983 -30.541 1.00 85.45 3011 TYR A N 1
ATOM 4912 C CA . TYR B 2 634 ? 31.610 64.010 -31.254 1.00 89.39 3011 TYR A CA 1
ATOM 4913 C C . TYR B 2 634 ? 30.440 64.033 -30.300 1.00 91.61 3011 TYR A C 1
ATOM 4914 O O . TYR B 2 634 ? 30.212 63.094 -29.538 1.00 90.51 3011 TYR A O 1
ATOM 4923 N N . LEU B 2 635 ? 29.723 65.149 -30.335 1.00 95.70 3012 LEU A N 1
ATOM 4924 C CA . LEU B 2 635 ? 28.548 65.341 -29.513 1.00 97.84 3012 LEU A CA 1
ATOM 4925 C C . LEU B 2 635 ? 27.330 65.346 -30.404 1.00 98.76 3012 LEU A C 1
ATOM 4926 O O . LEU B 2 635 ? 27.369 65.807 -31.554 1.00 95.11 3012 LEU A O 1
ATOM 4931 N N . SER B 2 636 ? 26.248 64.828 -29.846 1.00 101.43 3013 SER A N 1
ATOM 4932 C CA . SER B 2 636 ? 24.979 64.770 -30.532 1.00 104.11 3013 SER A CA 1
ATOM 4933 C C . SER B 2 636 ? 23.918 65.232 -29.546 1.00 105.10 3013 SER A C 1
ATOM 4934 O O . SER B 2 636 ? 23.860 64.755 -28.413 1.00 101.38 3013 SER A O 1
ATOM 4937 N N . ASP B 2 637 ? 23.093 66.174 -29.985 1.00 109.66 3014 ASP A N 1
ATOM 4938 C CA . ASP B 2 637 ? 22.036 66.726 -29.145 1.00 115.77 3014 ASP A CA 1
ATOM 4939 C C . ASP B 2 637 ? 20.780 65.873 -29.187 1.00 118.02 3014 ASP A C 1
ATOM 4940 O O . ASP B 2 637 ? 20.844 64.670 -29.423 1.00 118.74 3014 ASP A O 1
ATOM 4945 N N . GLU B 2 638 ? 19.636 66.519 -28.979 1.00 120.14 3015 GLU A N 1
ATOM 4946 C CA . GLU B 2 638 ? 18.335 65.850 -28.972 1.00 123.13 3015 GLU A CA 1
ATOM 4947 C C . GLU B 2 638 ? 17.702 65.654 -30.354 1.00 123.93 3015 GLU A C 1
ATOM 4948 O O . GLU B 2 638 ? 16.927 64.715 -30.560 1.00 123.16 3015 GLU A O 1
ATOM 4954 N N . CYS B 2 639 ? 18.008 66.548 -31.291 1.00 124.16 3016 CYS A N 1
ATOM 4955 C CA . CYS B 2 639 ? 17.468 66.428 -32.641 1.00 124.41 3016 CYS A CA 1
ATOM 4956 C C . CYS B 2 639 ? 18.500 65.682 -33.496 1.00 123.26 3016 CYS A C 1
ATOM 4957 O O . CYS B 2 639 ? 18.706 65.977 -34.679 1.00 123.79 3016 CYS A O 1
ATOM 4960 N N . LEU B 2 640 ? 19.148 64.711 -32.862 1.00 119.83 3017 LEU A N 1
ATOM 4961 C CA . LEU B 2 640 ? 20.145 63.885 -33.512 1.00 117.52 3017 LEU A CA 1
ATOM 4962 C C . LEU B 2 640 ? 21.037 64.698 -34.445 1.00 116.31 3017 LEU A C 1
ATOM 4963 O O . LEU B 2 640 ? 21.328 64.292 -35.574 1.00 116.69 3017 LEU A O 1
ATOM 4968 N N . ASN B 2 641 ? 21.456 65.863 -33.962 1.00 114.06 3018 ASN A N 1
ATOM 4969 C CA . ASN B 2 641 ? 22.345 66.736 -34.717 1.00 110.52 3018 ASN A CA 1
ATOM 4970 C C . ASN B 2 641 ? 23.719 66.523 -34.164 1.00 108.22 3018 ASN A C 1
ATOM 4971 O O . ASN B 2 641 ? 23.892 66.285 -32.966 1.00 108.10 3018 ASN A O 1
ATOM 4976 N N . LEU B 2 642 ? 24.706 66.632 -35.030 1.00 105.31 3019 LEU A N 1
ATOM 4977 C CA . LEU B 2 642 ? 26.062 66.411 -34.592 1.00 103.40 3019 LEU A CA 1
ATOM 4978 C C . LEU B 2 642 ? 26.995 67.579 -34.842 1.00 101.83 3019 LEU A C 1
ATOM 4979 O O . LEU B 2 642 ? 26.800 68.372 -35.769 1.00 104.51 3019 LEU A O 1
ATOM 4984 N N . LEU B 2 643 ? 28.011 67.672 -33.994 1.00 96.63 3020 LEU A N 1
ATOM 4985 C CA . LEU B 2 643 ? 29.016 68.702 -34.117 1.00 88.16 3020 LEU A CA 1
ATOM 4986 C C . LEU B 2 643 ? 30.234 68.075 -33.514 1.00 82.71 3020 LEU A C 1
ATOM 4987 O O . LEU B 2 643 ? 30.174 66.989 -32.942 1.00 77.01 3020 LEU A O 1
ATOM 4992 N N . VAL B 2 644 ? 31.344 68.769 -33.637 1.00 81.38 3021 VAL A N 1
ATOM 4993 C CA . VAL B 2 644 ? 32.571 68.279 -33.069 1.00 83.03 3021 VAL A CA 1
ATOM 4994 C C . VAL B 2 644 ? 33.328 69.353 -32.322 1.00 80.64 3021 VAL A C 1
ATOM 4995 O O . VAL B 2 644 ? 33.331 70.528 -32.689 1.00 78.09 3021 VAL A O 1
ATOM 4999 N N . VAL B 2 645 ? 33.976 68.927 -31.257 1.00 77.84 3022 VAL A N 1
ATOM 5000 C CA . VAL B 2 645 ? 34.729 69.841 -30.457 1.00 74.33 3022 VAL A CA 1
ATOM 5001 C C . VAL B 2 645 ? 36.190 69.493 -30.636 1.00 71.83 3022 VAL A C 1
ATOM 5002 O O . VAL B 2 645 ? 36.589 68.421 -30.265 1.00 74.04 3022 VAL A O 1
ATOM 5006 N N . LYS B 2 646 ? 36.970 70.369 -31.254 1.00 72.04 3023 LYS A N 1
ATOM 5007 C CA . LYS B 2 646 ? 38.406 70.141 -31.425 1.00 79.17 3023 LYS A CA 1
ATOM 5008 C C . LYS B 2 646 ? 39.074 70.556 -30.107 1.00 80.52 3023 LYS A C 1
ATOM 5009 O O . LYS B 2 646 ? 38.900 71.680 -29.654 1.00 82.34 3023 LYS A O 1
ATOM 5015 N N . PHE B 2 647 ? 39.858 69.675 -29.500 1.00 82.05 3024 PHE A N 1
ATOM 5016 C CA . PHE B 2 647 ? 40.495 70.006 -28.230 1.00 82.79 3024 PHE A CA 1
ATOM 5017 C C . PHE B 2 647 ? 41.929 70.559 -28.286 1.00 85.20 3024 PHE A C 1
ATOM 5018 O O . PHE B 2 647 ? 42.865 69.888 -28.728 1.00 86.73 3024 PHE A O 1
ATOM 5026 N N . GLY B 2 648 ? 42.088 71.792 -27.817 1.00 85.51 3025 GLY A N 1
ATOM 5027 C CA . GLY B 2 648 ? 43.392 72.414 -27.800 1.00 83.17 3025 GLY A CA 1
ATOM 5028 C C . GLY B 2 648 ? 44.049 72.129 -26.472 1.00 83.35 3025 GLY A C 1
ATOM 5029 O O . GLY B 2 648 ? 45.262 72.288 -26.326 1.00 86.13 3025 GLY A O 1
ATOM 5030 N N . ILE B 2 649 ? 43.238 71.715 -25.500 1.00 83.11 3026 ILE A N 1
ATOM 5031 C CA . ILE B 2 649 ? 43.714 71.382 -24.152 1.00 83.39 3026 ILE A CA 1
ATOM 5032 C C . ILE B 2 649 ? 43.647 69.861 -23.916 1.00 84.39 3026 ILE A C 1
ATOM 5033 O O . ILE B 2 649 ? 43.718 69.081 -24.876 1.00 80.48 3026 ILE A O 1
ATOM 5038 N N . ASP B 2 650 ? 43.526 69.444 -22.655 1.00 87.46 3027 ASP A N 1
ATOM 5039 C CA . ASP B 2 650 ? 43.456 68.023 -22.306 1.00 92.29 3027 ASP A CA 1
ATOM 5040 C C . ASP B 2 650 ? 42.045 67.594 -21.867 1.00 95.46 3027 ASP A C 1
ATOM 5041 O O . ASP B 2 650 ? 41.407 68.260 -21.041 1.00 95.19 3027 ASP A O 1
ATOM 5046 N N . LEU B 2 651 ? 41.568 66.484 -22.426 1.00 95.68 3028 LEU A N 1
ATOM 5047 C CA . LEU B 2 651 ? 40.245 65.969 -22.112 1.00 99.09 3028 LEU A CA 1
ATOM 5048 C C . LEU B 2 651 ? 39.988 65.920 -20.622 1.00 102.71 3028 LEU A C 1
ATOM 5049 O O . LEU B 2 651 ? 40.750 65.303 -19.885 1.00 102.67 3028 LEU A O 1
ATOM 5054 N N . ASN B 2 652 ? 38.901 66.560 -20.191 1.00 107.12 3029 ASN A N 1
ATOM 5055 C CA . ASN B 2 652 ? 38.539 66.634 -18.772 1.00 111.36 3029 ASN A CA 1
ATOM 5056 C C . ASN B 2 652 ? 38.058 65.346 -18.086 1.00 112.52 3029 ASN A C 1
ATOM 5057 O O . ASN B 2 652 ? 37.150 65.389 -17.255 1.00 112.68 3029 ASN A O 1
ATOM 5062 N N . GLU B 2 653 ? 38.677 64.215 -18.432 1.00 115.72 3030 GLU A N 1
ATOM 5063 C CA . GLU B 2 653 ? 38.376 62.901 -17.831 1.00 118.29 3030 GLU A CA 1
ATOM 5064 C C . GLU B 2 653 ? 37.059 62.218 -18.192 1.00 117.54 3030 GLU A C 1
ATOM 5065 O O . GLU B 2 653 ? 37.006 61.227 -18.943 1.00 118.18 3030 GLU A O 1
ATOM 5071 N N . ASP B 2 654 ? 36.008 62.746 -17.582 1.00 114.83 3031 ASP A N 1
ATOM 5072 C CA . ASP B 2 654 ? 34.655 62.266 -17.737 1.00 112.50 3031 ASP A CA 1
ATOM 5073 C C . ASP B 2 654 ? 34.184 62.154 -19.191 1.00 109.05 3031 ASP A C 1
ATOM 5074 O O . ASP B 2 654 ? 33.329 61.328 -19.481 1.00 108.53 3031 ASP A O 1
ATOM 5079 N N . ILE B 2 655 ? 34.732 62.959 -20.103 1.00 103.48 3032 ILE A N 1
ATOM 5080 C CA . ILE B 2 655 ? 34.303 62.901 -21.502 1.00 98.61 3032 ILE A CA 1
ATOM 5081 C C . ILE B 2 655 ? 34.503 61.529 -22.145 1.00 98.90 3032 ILE A C 1
ATOM 5082 O O . ILE B 2 655 ? 35.245 61.386 -23.122 1.00 97.10 3032 ILE A O 1
ATOM 5087 N N . LYS B 2 656 ? 33.836 60.521 -21.588 1.00 97.89 3033 LYS A N 1
ATOM 5088 C CA . LYS B 2 656 ? 33.904 59.157 -22.102 1.00 97.24 3033 LYS A CA 1
ATOM 5089 C C . LYS B 2 656 ? 32.742 59.011 -23.059 1.00 96.24 3033 LYS A C 1
ATOM 5090 O O . LYS B 2 656 ? 31.722 59.662 -22.882 1.00 95.33 3033 LYS A O 1
ATOM 5096 N N . PRO B 2 657 ? 32.872 58.152 -24.081 1.00 96.32 3034 PRO A N 1
ATOM 5097 C CA . PRO B 2 657 ? 31.770 57.981 -25.031 1.00 96.41 3034 PRO A CA 1
ATOM 5098 C C . PRO B 2 657 ? 30.403 57.875 -24.347 1.00 95.57 3034 PRO A C 1
ATOM 5099 O O . PRO B 2 657 ? 30.258 57.187 -23.341 1.00 93.05 3034 PRO A O 1
ATOM 5103 N N . ARG B 2 658 ? 29.420 58.590 -24.889 1.00 95.93 3035 ARG A N 1
ATOM 5104 C CA . ARG B 2 658 ? 28.046 58.603 -24.378 1.00 98.42 3035 ARG A CA 1
ATOM 5105 C C . ARG B 2 658 ? 27.779 59.022 -22.926 1.00 97.21 3035 ARG A C 1
ATOM 5106 O O . ARG B 2 658 ? 27.448 58.192 -22.070 1.00 95.98 3035 ARG A O 1
ATOM 5114 N N . VAL B 2 659 ? 27.915 60.322 -22.673 1.00 95.20 3036 VAL A N 1
ATOM 5115 C CA . VAL B 2 659 ? 27.650 60.916 -21.367 1.00 92.61 3036 VAL A CA 1
ATOM 5116 C C . VAL B 2 659 ? 27.126 62.318 -21.576 1.00 91.52 3036 VAL A C 1
ATOM 5117 O O . VAL B 2 659 ? 27.545 63.035 -22.480 1.00 90.42 3036 VAL A O 1
ATOM 5121 N N . LEU B 2 660 ? 26.191 62.695 -20.724 1.00 90.27 3037 LEU A N 1
ATOM 5122 C CA . LEU B 2 660 ? 25.590 64.004 -20.777 1.00 86.93 3037 LEU A CA 1
ATOM 5123 C C . LEU B 2 660 ? 26.719 64.983 -20.548 1.00 83.63 3037 LEU A C 1
ATOM 5124 O O . LEU B 2 660 ? 27.313 64.994 -19.481 1.00 86.02 3037 LEU A O 1
ATOM 5129 N N . ILE B 2 661 ? 27.007 65.826 -21.522 1.00 77.49 3038 ILE A N 1
ATOM 5130 C CA . ILE B 2 661 ? 28.108 66.744 -21.345 1.00 76.46 3038 ILE A CA 1
ATOM 5131 C C . ILE B 2 661 ? 27.774 68.208 -21.611 1.00 76.10 3038 ILE A C 1
ATOM 5132 O O . ILE B 2 661 ? 27.370 68.552 -22.713 1.00 78.05 3038 ILE A O 1
ATOM 5137 N N . ALA B 2 662 ? 27.932 69.068 -20.603 1.00 73.47 3039 ALA A N 1
ATOM 5138 C CA . ALA B 2 662 ? 27.688 70.503 -20.785 1.00 69.26 3039 ALA A CA 1
ATOM 5139 C C . ALA B 2 662 ? 29.033 71.214 -20.969 1.00 69.22 3039 ALA A C 1
ATOM 5140 O O . ALA B 2 662 ? 30.060 70.753 -20.492 1.00 66.41 3039 ALA A O 1
ATOM 5142 N N . ALA B 2 663 ? 29.033 72.356 -21.636 1.00 68.27 3040 ALA A N 1
ATOM 5143 C CA . ALA B 2 663 ? 30.292 73.019 -21.929 1.00 67.20 3040 ALA A CA 1
ATOM 5144 C C . ALA B 2 663 ? 30.162 74.506 -22.140 1.00 66.27 3040 ALA A C 1
ATOM 5145 O O . ALA B 2 663 ? 29.400 74.925 -22.992 1.00 70.74 3040 ALA A O 1
ATOM 5147 N N . SER B 2 664 ? 30.911 75.307 -21.391 1.00 63.51 3041 SER A N 1
ATOM 5148 C CA . SER B 2 664 ? 30.847 76.753 -21.564 1.00 61.61 3041 SER A CA 1
ATOM 5149 C C . SER B 2 664 ? 32.087 77.161 -22.331 1.00 63.52 3041 SER A C 1
ATOM 5150 O O . SER B 2 664 ? 33.086 76.470 -22.290 1.00 65.42 3041 SER A O 1
ATOM 5153 N N . ASN B 2 665 ? 32.014 78.271 -23.041 1.00 63.30 3042 ASN A N 1
ATOM 5154 C CA . ASN B 2 665 ? 33.147 78.793 -23.787 1.00 68.66 3042 ASN A CA 1
ATOM 5155 C C . ASN B 2 665 ? 33.701 77.957 -24.935 1.00 72.35 3042 ASN A C 1
ATOM 5156 O O . ASN B 2 665 ? 34.751 77.349 -24.791 1.00 77.22 3042 ASN A O 1
ATOM 5161 N N . LEU B 2 666 ? 33.013 77.919 -26.073 1.00 75.25 3043 LEU A N 1
ATOM 5162 C CA . LEU B 2 666 ? 33.510 77.190 -27.242 1.00 76.55 3043 LEU A CA 1
ATOM 5163 C C . LEU B 2 666 ? 33.501 78.137 -28.435 1.00 83.16 3043 LEU A C 1
ATOM 5164 O O . LEU B 2 666 ? 32.553 78.904 -28.599 1.00 84.07 3043 LEU A O 1
ATOM 5169 N N . GLN B 2 667 ? 34.543 78.076 -29.267 1.00 89.49 3044 GLN A N 1
ATOM 5170 C CA . GLN B 2 667 ? 34.677 78.956 -30.436 1.00 96.34 3044 GLN A CA 1
ATOM 5171 C C . GLN B 2 667 ? 34.374 78.295 -31.793 1.00 99.86 3044 GLN A C 1
ATOM 5172 O O . GLN B 2 667 ? 34.808 77.181 -32.034 1.00 99.66 3044 GLN A O 1
ATOM 5178 N N . CYS B 2 668 ? 33.632 78.983 -32.670 1.00 106.14 3045 CYS A N 1
ATOM 5179 C CA . CYS B 2 668 ? 33.295 78.466 -34.015 1.00 112.79 3045 CYS A CA 1
ATOM 5180 C C . CYS B 2 668 ? 34.559 78.361 -34.869 1.00 119.68 3045 CYS A C 1
ATOM 5181 O O . CYS B 2 668 ? 35.537 79.078 -34.647 1.00 119.26 3045 CYS A O 1
ATOM 5184 N N . GLN B 2 669 ? 34.532 77.451 -35.837 1.00 126.60 3046 GLN A N 1
ATOM 5185 C CA . GLN B 2 669 ? 35.641 77.273 -36.758 1.00 132.28 3046 GLN A CA 1
ATOM 5186 C C . GLN B 2 669 ? 35.029 77.461 -38.135 1.00 137.62 3046 GLN A C 1
ATOM 5187 O O . GLN B 2 669 ? 33.814 77.379 -38.302 1.00 137.29 3046 GLN A O 1
ATOM 5193 N N . PRO B 2 670 ? 35.862 77.728 -39.137 1.00 143.41 3047 PRO A N 1
ATOM 5194 C CA . PRO B 2 670 ? 35.404 77.934 -40.508 1.00 149.64 3047 PRO A CA 1
ATOM 5195 C C . PRO B 2 670 ? 34.676 76.733 -41.093 1.00 155.69 3047 PRO A C 1
ATOM 5196 O O . PRO B 2 670 ? 34.672 75.646 -40.511 1.00 156.18 3047 PRO A O 1
ATOM 5200 N N . GLU B 2 671 ? 34.073 76.958 -42.258 1.00 163.05 3048 GLU A N 1
ATOM 5201 C CA . GLU B 2 671 ? 33.331 75.945 -43.006 1.00 171.10 3048 GLU A CA 1
ATOM 5202 C C . GLU B 2 671 ? 32.278 75.204 -42.204 1.00 174.54 3048 GLU A C 1
ATOM 5203 O O . GLU B 2 671 ? 32.400 73.998 -41.962 1.00 175.21 3048 GLU A O 1
ATOM 5209 N N . SER B 2 672 ? 31.248 75.927 -41.782 1.00 178.32 3049 SER A N 1
ATOM 5210 C CA . SER B 2 672 ? 30.156 75.299 -41.055 1.00 182.19 3049 SER A CA 1
ATOM 5211 C C . SER B 2 672 ? 29.233 74.764 -42.159 1.00 184.17 3049 SER A C 1
ATOM 5212 O O . SER B 2 672 ? 29.716 74.375 -43.228 1.00 185.52 3049 SER A O 1
ATOM 5215 N N . THR B 2 673 ? 27.925 74.745 -41.909 1.00 185.15 3050 THR A N 1
ATOM 5216 C CA . THR B 2 673 ? 26.946 74.264 -42.893 1.00 185.04 3050 THR A CA 1
ATOM 5217 C C . THR B 2 673 ? 27.411 72.997 -43.632 1.00 182.97 3050 THR A C 1
ATOM 5218 O O . THR B 2 673 ? 27.612 73.012 -44.852 1.00 182.86 3050 THR A O 1
ATOM 5222 N N . SER B 2 674 ? 27.579 71.905 -42.885 1.00 180.38 3051 SER A N 1
ATOM 5223 C CA . SER B 2 674 ? 28.012 70.632 -43.465 1.00 177.45 3051 SER A CA 1
ATOM 5224 C C . SER B 2 674 ? 27.776 69.424 -42.541 1.00 173.59 3051 SER A C 1
ATOM 5225 O O . SER B 2 674 ? 28.498 68.421 -42.623 1.00 174.57 3051 SER A O 1
ATOM 5228 N N . GLY B 2 675 ? 26.766 69.521 -41.675 1.00 167.27 3052 GLY A N 1
ATOM 5229 C CA . GLY B 2 675 ? 26.454 68.434 -40.756 1.00 158.69 3052 GLY A CA 1
ATOM 5230 C C . GLY B 2 675 ? 27.575 68.142 -39.771 1.00 152.70 3052 GLY A C 1
ATOM 5231 O O . GLY B 2 675 ? 27.350 67.601 -38.682 1.00 153.33 3052 GLY A O 1
ATOM 5232 N N . VAL B 2 676 ? 28.790 68.500 -40.169 1.00 144.65 3053 VAL A N 1
ATOM 5233 C CA . VAL B 2 676 ? 29.971 68.307 -39.355 1.00 134.30 3053 VAL A CA 1
ATOM 5234 C C . VAL B 2 676 ? 30.421 69.689 -38.881 1.00 127.97 3053 VAL A C 1
ATOM 5235 O O . VAL B 2 676 ? 31.372 70.258 -39.414 1.00 127.46 3053 VAL A O 1
ATOM 5239 N N . PRO B 2 677 ? 29.712 70.261 -37.884 1.00 121.64 3054 PRO A N 1
ATOM 5240 C CA . PRO B 2 677 ? 30.038 71.582 -37.331 1.00 115.57 3054 PRO A CA 1
ATOM 5241 C C . PRO B 2 677 ? 31.421 71.480 -36.732 1.00 109.56 3054 PRO A C 1
ATOM 5242 O O . PRO B 2 677 ? 32.074 70.457 -36.863 1.00 107.56 3054 PRO A O 1
ATOM 5246 N N . THR B 2 678 ? 31.880 72.522 -36.066 1.00 104.95 3055 THR A N 1
ATOM 5247 C CA . THR B 2 678 ? 33.195 72.430 -35.457 1.00 102.35 3055 THR A CA 1
ATOM 5248 C C . THR B 2 678 ? 33.460 73.475 -34.393 1.00 99.70 3055 THR A C 1
ATOM 5249 O O . THR B 2 678 ? 33.905 74.578 -34.692 1.00 99.78 3055 THR A O 1
ATOM 5253 N N . LEU B 2 679 ? 33.165 73.125 -33.146 1.00 96.13 3056 LEU A N 1
ATOM 5254 C CA . LEU B 2 679 ? 33.406 74.034 -32.039 1.00 93.29 3056 LEU A CA 1
ATOM 5255 C C . LEU B 2 679 ? 34.871 73.795 -31.709 1.00 91.04 3056 LEU A C 1
ATOM 5256 O O . LEU B 2 679 ? 35.480 72.925 -32.310 1.00 94.20 3056 LEU A O 1
ATOM 5261 N N . PHE B 2 680 ? 35.441 74.563 -30.788 1.00 89.43 3057 PHE A N 1
ATOM 5262 C CA . PHE B 2 680 ? 36.853 74.401 -30.411 1.00 87.71 3057 PHE A CA 1
ATOM 5263 C C . PHE B 2 680 ? 37.087 74.795 -28.966 1.00 86.14 3057 PHE A C 1
ATOM 5264 O O . PHE B 2 680 ? 36.797 75.925 -28.559 1.00 86.25 3057 PHE A O 1
ATOM 5272 N N . ALA B 2 681 ? 37.627 73.846 -28.206 1.00 84.83 3058 ALA A N 1
ATOM 5273 C CA . ALA B 2 681 ? 37.873 74.018 -26.784 1.00 82.80 3058 ALA A CA 1
ATOM 5274 C C . ALA B 2 681 ? 39.245 74.561 -26.459 1.00 78.98 3058 ALA A C 1
ATOM 5275 O O . ALA B 2 681 ? 40.242 73.891 -26.634 1.00 74.96 3058 ALA A O 1
ATOM 5277 N N . GLY B 2 682 ? 39.252 75.790 -25.963 1.00 77.63 3059 GLY A N 1
ATOM 5278 C CA . GLY B 2 682 ? 40.469 76.468 -25.595 1.00 78.28 3059 GLY A CA 1
ATOM 5279 C C . GLY B 2 682 ? 40.674 76.505 -24.098 1.00 78.97 3059 GLY A C 1
ATOM 5280 O O . GLY B 2 682 ? 40.127 75.700 -23.341 1.00 76.20 3059 GLY A O 1
ATOM 5281 N N . HIS B 2 683 ? 41.459 77.477 -23.667 1.00 79.10 3060 HIS A N 1
ATOM 5282 C CA . HIS B 2 683 ? 41.783 77.582 -22.267 1.00 80.15 3060 HIS A CA 1
ATOM 5283 C C . HIS B 2 683 ? 40.648 77.969 -21.395 1.00 77.01 3060 HIS A C 1
ATOM 5284 O O . HIS B 2 683 ? 40.595 77.550 -20.244 1.00 76.34 3060 HIS A O 1
ATOM 5291 N N . PHE B 2 684 ? 39.731 78.758 -21.930 1.00 74.49 3061 PHE A N 1
ATOM 5292 C CA . PHE B 2 684 ? 38.634 79.209 -21.103 1.00 73.00 3061 PHE A CA 1
ATOM 5293 C C . PHE B 2 684 ? 37.421 78.302 -21.078 1.00 71.59 3061 PHE A C 1
ATOM 5294 O O . PHE B 2 684 ? 36.379 78.644 -20.507 1.00 73.05 3061 PHE A O 1
ATOM 5302 N N . SER B 2 685 ? 37.590 77.117 -21.647 1.00 65.51 3062 SER A N 1
ATOM 5303 C CA . SER B 2 685 ? 36.543 76.116 -21.712 1.00 61.93 3062 SER A CA 1
ATOM 5304 C C . SER B 2 685 ? 36.247 75.380 -20.412 1.00 61.51 3062 SER A C 1
ATOM 5305 O O . SER B 2 685 ? 37.154 74.932 -19.721 1.00 64.98 3062 SER A O 1
ATOM 5308 N N . ILE B 2 686 ? 34.982 75.258 -20.047 1.00 58.95 3063 ILE A N 1
ATOM 5309 C CA . ILE B 2 686 ? 34.697 74.493 -18.847 1.00 61.65 3063 ILE A CA 1
ATOM 5310 C C . ILE B 2 686 ? 33.902 73.318 -19.387 1.00 63.29 3063 ILE A C 1
ATOM 5311 O O . ILE B 2 686 ? 33.426 73.400 -20.500 1.00 68.79 3063 ILE A O 1
ATOM 5316 N N . PHE B 2 687 ? 33.790 72.224 -18.644 1.00 60.59 3064 PHE A N 1
ATOM 5317 C CA . PHE B 2 687 ? 33.024 71.067 -19.093 1.00 60.01 3064 PHE A CA 1
ATOM 5318 C C . PHE B 2 687 ? 32.403 70.447 -17.862 1.00 62.72 3064 PHE A C 1
ATOM 5319 O O . PHE B 2 687 ? 32.771 70.817 -16.766 1.00 65.67 3064 PHE A O 1
ATOM 5327 N N . SER B 2 688 ? 31.462 69.526 -18.015 1.00 65.64 3065 SER A N 1
ATOM 5328 C CA . SER B 2 688 ? 30.829 68.929 -16.840 1.00 72.99 3065 SER A CA 1
ATOM 5329 C C . SER B 2 688 ? 29.760 67.871 -17.069 1.00 78.58 3065 SER A C 1
ATOM 5330 O O . SER B 2 688 ? 28.907 67.971 -17.974 1.00 76.65 3065 SER A O 1
ATOM 5333 N N . ALA B 2 689 ? 29.796 66.874 -16.195 1.00 83.65 3066 ALA A N 1
ATOM 5334 C CA . ALA B 2 689 ? 28.860 65.773 -16.256 1.00 91.32 3066 ALA A CA 1
ATOM 5335 C C . ALA B 2 689 ? 27.582 66.134 -15.516 1.00 96.47 3066 ALA A C 1
ATOM 5336 O O . ALA B 2 689 ? 26.553 65.481 -15.705 1.00 98.52 3066 ALA A O 1
ATOM 5338 N N . SER B 2 690 ? 27.645 67.172 -14.683 1.00 98.57 3067 SER A N 1
ATOM 5339 C CA . SER B 2 690 ? 26.475 67.595 -13.919 1.00 100.90 3067 SER A CA 1
ATOM 5340 C C . SER B 2 690 ? 26.404 69.112 -13.712 1.00 100.33 3067 SER A C 1
ATOM 5341 O O . SER B 2 690 ? 26.466 69.607 -12.587 1.00 97.78 3067 SER A O 1
ATOM 5344 N N . PRO B 2 691 ? 26.251 69.871 -14.802 1.00 101.53 3068 PRO A N 1
ATOM 5345 C CA . PRO B 2 691 ? 26.180 71.324 -14.659 1.00 103.59 3068 PRO A CA 1
ATOM 5346 C C . PRO B 2 691 ? 24.933 71.728 -13.893 1.00 107.07 3068 PRO A C 1
ATOM 5347 O O . PRO B 2 691 ? 23.862 71.139 -14.092 1.00 105.76 3068 PRO A O 1
ATOM 5351 N N . LYS B 2 692 ? 25.079 72.722 -13.013 1.00 111.36 3069 LYS A N 1
ATOM 5352 C CA . LYS B 2 692 ? 23.948 73.221 -12.226 1.00 114.33 3069 LYS A CA 1
ATOM 5353 C C . LYS B 2 692 ? 23.457 74.542 -12.809 1.00 113.53 3069 LYS A C 1
ATOM 5354 O O . LYS B 2 692 ? 22.350 74.996 -12.524 1.00 113.38 3069 LYS A O 1
ATOM 5360 N N . GLU B 2 693 ? 24.299 75.143 -13.637 1.00 113.24 3070 GLU A N 1
ATOM 5361 C CA . GLU B 2 693 ? 23.985 76.398 -14.298 1.00 113.94 3070 GLU A CA 1
ATOM 5362 C C . GLU B 2 693 ? 22.555 76.433 -14.873 1.00 113.03 3070 GLU A C 1
ATOM 5363 O O . GLU B 2 693 ? 21.961 75.391 -15.172 1.00 113.09 3070 GLU A O 1
ATOM 5369 N N . ALA B 2 694 ? 22.014 77.646 -15.015 1.00 112.53 3071 ALA A N 1
ATOM 5370 C CA . ALA B 2 694 ? 20.652 77.875 -15.516 1.00 109.33 3071 ALA A CA 1
ATOM 5371 C C . ALA B 2 694 ? 20.431 77.564 -16.990 1.00 107.05 3071 ALA A C 1
ATOM 5372 O O . ALA B 2 694 ? 20.000 76.467 -17.337 1.00 104.36 3071 ALA A O 1
ATOM 5374 N N . TYR B 2 695 ? 20.724 78.542 -17.843 1.00 106.08 3072 TYR A N 1
ATOM 5375 C CA . TYR B 2 695 ? 20.535 78.406 -19.279 1.00 105.54 3072 TYR A CA 1
ATOM 5376 C C . TYR B 2 695 ? 20.641 76.996 -19.822 1.00 105.55 3072 TYR A C 1
ATOM 5377 O O . TYR B 2 695 ? 19.995 76.672 -20.812 1.00 105.12 3072 TYR A O 1
ATOM 5386 N N . PHE B 2 696 ? 21.455 76.161 -19.183 1.00 107.63 3073 PHE A N 1
ATOM 5387 C CA . PHE B 2 696 ? 21.626 74.772 -19.615 1.00 109.86 3073 PHE A CA 1
ATOM 5388 C C . PHE B 2 696 ? 20.430 73.918 -19.166 1.00 111.80 3073 PHE A C 1
ATOM 5389 O O . PHE B 2 696 ? 19.808 73.238 -19.979 1.00 111.73 3073 PHE A O 1
ATOM 5397 N N . GLN B 2 697 ? 20.123 73.967 -17.871 1.00 114.84 3074 GLN A N 1
ATOM 5398 C CA . GLN B 2 697 ? 19.032 73.204 -17.260 1.00 116.98 3074 GLN A CA 1
ATOM 5399 C C . GLN B 2 697 ? 17.957 72.638 -18.211 1.00 119.08 3074 GLN A C 1
ATOM 5400 O O . GLN B 2 697 ? 17.608 71.453 -18.141 1.00 118.41 3074 GLN A O 1
ATOM 5406 N N . GLU B 2 698 ? 17.425 73.481 -19.089 1.00 120.69 3075 GLU A N 1
ATOM 5407 C CA . GLU B 2 698 ? 16.399 73.032 -20.020 1.00 122.34 3075 GLU A CA 1
ATOM 5408 C C . GLU B 2 698 ? 16.992 72.101 -21.071 1.00 121.76 3075 GLU A C 1
ATOM 5409 O O . GLU B 2 698 ? 16.874 70.875 -20.969 1.00 118.68 3075 GLU A O 1
ATOM 5415 N N . LYS B 2 699 ? 17.637 72.707 -22.066 1.00 122.53 3076 LYS A N 1
ATOM 5416 C CA . LYS B 2 699 ? 18.278 72.005 -23.182 1.00 123.54 3076 LYS A CA 1
ATOM 5417 C C . LYS B 2 699 ? 18.911 70.663 -22.816 1.00 121.97 3076 LYS A C 1
ATOM 5418 O O . LYS B 2 699 ? 19.182 69.843 -23.690 1.00 120.87 3076 LYS A O 1
ATOM 5424 N N . VAL B 2 700 ? 19.156 70.446 -21.530 1.00 120.94 3077 VAL A N 1
ATOM 5425 C CA . VAL B 2 700 ? 19.751 69.201 -21.088 1.00 120.58 3077 VAL A CA 1
ATOM 5426 C C . VAL B 2 700 ? 18.649 68.217 -20.703 1.00 120.99 3077 VAL A C 1
ATOM 5427 O O . VAL B 2 700 ? 18.677 67.071 -21.153 1.00 121.23 3077 VAL A O 1
ATOM 5431 N N . ASN B 2 701 ? 17.677 68.659 -19.899 1.00 121.21 3078 ASN A N 1
ATOM 5432 C CA . ASN B 2 701 ? 16.564 67.791 -19.500 1.00 121.02 3078 ASN A CA 1
ATOM 5433 C C . ASN B 2 701 ? 15.962 67.292 -20.788 1.00 121.49 3078 ASN A C 1
ATOM 5434 O O . ASN B 2 701 ? 15.396 66.202 -20.844 1.00 119.71 3078 ASN A O 1
ATOM 5439 N N . ASN B 2 702 ? 16.093 68.135 -21.813 1.00 123.37 3079 ASN A N 1
ATOM 5440 C CA . ASN B 2 702 ? 15.608 67.878 -23.170 1.00 125.58 3079 ASN A CA 1
ATOM 5441 C C . ASN B 2 702 ? 16.371 66.726 -23.809 1.00 127.94 3079 ASN A C 1
ATOM 5442 O O . ASN B 2 702 ? 15.775 65.819 -24.389 1.00 128.88 3079 ASN A O 1
ATOM 5447 N N . LEU B 2 703 ? 17.697 66.781 -23.722 1.00 130.19 3080 LEU A N 1
ATOM 5448 C CA . LEU B 2 703 ? 18.518 65.741 -24.305 1.00 131.96 3080 LEU A CA 1
ATOM 5449 C C . LEU B 2 703 ? 18.622 64.579 -23.358 1.00 133.85 3080 LEU A C 1
ATOM 5450 O O . LEU B 2 703 ? 19.017 63.488 -23.748 1.00 133.43 3080 LEU A O 1
ATOM 5455 N N . LYS B 2 704 ? 18.272 64.821 -22.103 1.00 137.94 3081 LYS A N 1
ATOM 5456 C CA . LYS B 2 704 ? 18.287 63.770 -21.100 1.00 143.07 3081 LYS A CA 1
ATOM 5457 C C . LYS B 2 704 ? 17.006 62.970 -21.327 1.00 145.96 3081 LYS A C 1
ATOM 5458 O O . LYS B 2 704 ? 16.790 61.927 -20.709 1.00 145.04 3081 LYS A O 1
ATOM 5464 N N . HIS B 2 705 ? 16.171 63.473 -22.238 1.00 150.04 3082 HIS A N 1
ATOM 5465 C CA . HIS B 2 705 ? 14.893 62.850 -22.587 1.00 153.79 3082 HIS A CA 1
ATOM 5466 C C . HIS B 2 705 ? 15.078 61.608 -23.465 1.00 154.12 3082 HIS A C 1
ATOM 5467 O O . HIS B 2 705 ? 14.828 60.490 -23.023 1.00 154.28 3082 HIS A O 1
ATOM 5474 N N . ALA B 2 706 ? 15.516 61.803 -24.704 1.00 154.41 3083 ALA A N 1
ATOM 5475 C CA . ALA B 2 706 ? 15.717 60.684 -25.616 1.00 156.04 3083 ALA A CA 1
ATOM 5476 C C . ALA B 2 706 ? 16.729 59.665 -25.095 1.00 157.80 3083 ALA A C 1
ATOM 5477 O O . ALA B 2 706 ? 17.069 58.706 -25.786 1.00 156.54 3083 ALA A O 1
ATOM 5479 N N . ILE B 2 707 ? 17.218 59.887 -23.879 1.00 161.37 3084 ILE A N 1
ATOM 5480 C CA . ILE B 2 707 ? 18.162 58.973 -23.236 1.00 165.26 3084 ILE A CA 1
ATOM 5481 C C . ILE B 2 707 ? 17.348 58.205 -22.195 1.00 167.67 3084 ILE A C 1
ATOM 5482 O O . ILE B 2 707 ? 17.625 57.040 -21.906 1.00 167.44 3084 ILE A O 1
ATOM 5487 N N . GLU B 2 708 ? 16.338 58.873 -21.639 1.00 170.33 3085 GLU A N 1
ATOM 5488 C CA . GLU B 2 708 ? 15.457 58.262 -20.648 1.00 173.02 3085 GLU A CA 1
ATOM 5489 C C . GLU B 2 708 ? 14.121 57.885 -21.307 1.00 174.62 3085 GLU A C 1
ATOM 5490 O O . GLU B 2 708 ? 13.124 57.622 -20.628 1.00 175.71 3085 GLU A O 1
ATOM 5496 N N . ASN B 2 709 ? 14.130 57.851 -22.640 1.00 175.91 3086 ASN A N 1
ATOM 5497 C CA . ASN B 2 709 ? 12.966 57.504 -23.466 1.00 176.70 3086 ASN A CA 1
ATOM 5498 C C . ASN B 2 709 ? 13.277 56.196 -24.206 1.00 177.19 3086 ASN A C 1
ATOM 5499 O O . ASN B 2 709 ? 13.187 55.108 -23.626 1.00 176.93 3086 ASN A O 1
ATOM 5504 N N . ILE B 2 710 ? 13.636 56.312 -25.487 1.00 177.49 3087 ILE A N 1
ATOM 5505 C CA . ILE B 2 710 ? 13.993 55.153 -26.301 1.00 177.29 3087 ILE A CA 1
ATOM 5506 C C . ILE B 2 710 ? 15.183 54.545 -25.572 1.00 179.04 3087 ILE A C 1
ATOM 5507 O O . ILE B 2 710 ? 15.113 53.422 -25.066 1.00 179.01 3087 ILE A O 1
ATOM 5512 N N . ASP B 2 711 ? 16.270 55.320 -25.520 1.00 180.63 3088 ASP A N 1
ATOM 5513 C CA . ASP B 2 711 ? 17.514 54.926 -24.855 1.00 181.24 3088 ASP A CA 1
ATOM 5514 C C . ASP B 2 711 ? 18.168 53.780 -25.630 1.00 181.82 3088 ASP A C 1
ATOM 5515 O O . ASP B 2 711 ? 19.392 53.606 -25.613 1.00 181.23 3088 ASP A O 1
ATOM 5520 N N . THR B 2 712 ? 17.322 53.022 -26.326 1.00 182.19 3089 THR A N 1
ATOM 5521 C CA . THR B 2 712 ? 17.729 51.869 -27.118 1.00 181.52 3089 THR A CA 1
ATOM 5522 C C . THR B 2 712 ? 18.217 52.252 -28.519 1.00 181.96 3089 THR A C 1
ATOM 5523 O O . THR B 2 712 ? 19.407 52.523 -28.718 1.00 182.07 3089 THR A O 1
ATOM 5527 N N . PHE B 2 713 ? 17.295 52.277 -29.484 1.00 181.35 3090 PHE A N 1
ATOM 5528 C CA . PHE B 2 713 ? 17.642 52.606 -30.868 1.00 180.18 3090 PHE A CA 1
ATOM 5529 C C . PHE B 2 713 ? 18.202 54.020 -31.007 1.00 178.18 3090 PHE A C 1
ATOM 5530 O O . PHE B 2 713 ? 18.399 54.516 -32.116 1.00 178.38 3090 PHE A O 1
ATOM 5538 N N . TYR B 2 714 ? 18.467 54.673 -29.881 1.00 175.13 3091 TYR A N 1
ATOM 5539 C CA . TYR B 2 714 ? 19.019 56.015 -29.940 1.00 170.81 3091 TYR A CA 1
ATOM 5540 C C . TYR B 2 714 ? 20.515 55.931 -30.212 1.00 167.22 3091 TYR A C 1
ATOM 5541 O O . TYR B 2 714 ? 20.930 55.722 -31.351 1.00 166.81 3091 TYR A O 1
ATOM 5550 N N . LYS B 2 715 ? 21.313 56.074 -29.161 1.00 162.49 3092 LYS A N 1
ATOM 5551 C CA . LYS B 2 715 ? 22.761 56.039 -29.278 1.00 158.33 3092 LYS A CA 1
ATOM 5552 C C . LYS B 2 715 ? 23.263 55.224 -30.468 1.00 157.82 3092 LYS A C 1
ATOM 5553 O O . LYS B 2 715 ? 24.166 55.660 -31.179 1.00 156.95 3092 LYS A O 1
ATOM 5559 N N . GLU B 2 716 ? 22.655 54.068 -30.717 1.00 156.96 3093 GLU A N 1
ATOM 5560 C CA . GLU B 2 716 ? 23.072 53.232 -31.838 1.00 155.75 3093 GLU A CA 1
ATOM 5561 C C . GLU B 2 716 ? 22.869 53.930 -33.186 1.00 154.44 3093 GLU A C 1
ATOM 5562 O O . GLU B 2 716 ? 23.754 53.913 -34.040 1.00 154.00 3093 GLU A O 1
ATOM 5568 N N . ALA B 2 717 ? 21.702 54.539 -33.376 1.00 152.71 3094 ALA A N 1
ATOM 5569 C CA . ALA B 2 717 ? 21.391 55.227 -34.629 1.00 152.23 3094 ALA A CA 1
ATOM 5570 C C . ALA B 2 717 ? 22.313 56.414 -34.858 1.00 151.56 3094 ALA A C 1
ATOM 5571 O O . ALA B 2 717 ? 22.765 56.659 -35.977 1.00 150.92 3094 ALA A O 1
ATOM 5573 N N . GLU B 2 718 ? 22.575 57.156 -33.788 1.00 150.82 3095 GLU A N 1
ATOM 5574 C CA . GLU B 2 718 ? 23.446 58.322 -33.851 1.00 148.92 3095 GLU A CA 1
ATOM 5575 C C . GLU B 2 718 ? 24.721 57.810 -34.452 1.00 144.75 3095 GLU A C 1
ATOM 5576 O O . GLU B 2 718 ? 25.273 58.395 -35.379 1.00 141.78 3095 GLU A O 1
ATOM 5582 N N . LYS B 2 719 ? 25.165 56.688 -33.900 1.00 141.47 3096 LYS A N 1
ATOM 5583 C CA . LYS B 2 719 ? 26.370 56.027 -34.354 1.00 138.94 3096 LYS A CA 1
ATOM 5584 C C . LYS B 2 719 ? 26.223 55.827 -35.856 1.00 136.86 3096 LYS A C 1
ATOM 5585 O O . LYS B 2 719 ? 27.143 56.092 -36.621 1.00 135.62 3096 LYS A O 1
ATOM 5591 N N . LYS B 2 720 ? 25.054 55.368 -36.278 1.00 134.27 3097 LYS A N 1
ATOM 5592 C CA . LYS B 2 720 ? 24.825 55.175 -37.697 1.00 131.47 3097 LYS A CA 1
ATOM 5593 C C . LYS B 2 720 ? 24.861 56.545 -38.384 1.00 128.23 3097 LYS A C 1
ATOM 5594 O O . LYS B 2 720 ? 25.379 56.679 -39.493 1.00 127.13 3097 LYS A O 1
ATOM 5600 N N . LEU B 2 721 ? 24.329 57.568 -37.721 1.00 124.20 3098 LEU A N 1
ATOM 5601 C CA . LEU B 2 721 ? 24.323 58.896 -38.316 1.00 119.70 3098 LEU A CA 1
ATOM 5602 C C . LEU B 2 721 ? 25.758 59.302 -38.567 1.00 116.87 3098 LEU A C 1
ATOM 5603 O O . LEU B 2 721 ? 26.177 59.475 -39.706 1.00 115.31 3098 LEU A O 1
ATOM 5608 N N . ILE B 2 722 ? 26.509 59.431 -37.479 1.00 115.46 3099 ILE A N 1
ATOM 5609 C CA . ILE B 2 722 ? 27.915 59.832 -37.529 1.00 113.26 3099 ILE A CA 1
ATOM 5610 C C . ILE B 2 722 ? 28.781 58.868 -38.350 1.00 113.19 3099 ILE A C 1
ATOM 5611 O O . ILE B 2 722 ? 29.603 59.309 -39.157 1.00 110.56 3099 ILE A O 1
ATOM 5616 N N . HIS B 2 723 ? 28.570 57.563 -38.167 1.00 114.18 3100 HIS A N 1
ATOM 5617 C CA . HIS B 2 723 ? 29.338 56.533 -38.876 1.00 115.54 3100 HIS A CA 1
ATOM 5618 C C . HIS B 2 723 ? 29.351 56.690 -40.398 1.00 116.70 3100 HIS A C 1
ATOM 5619 O O . HIS B 2 723 ? 30.364 56.414 -41.032 1.00 116.79 3100 HIS A O 1
ATOM 5621 N N . VAL B 2 724 ? 28.233 57.140 -40.970 1.00 120.36 3101 VAL A N 1
ATOM 5622 C CA . VAL B 2 724 ? 28.094 57.331 -42.422 1.00 122.40 3101 VAL A CA 1
ATOM 5623 C C . VAL B 2 724 ? 28.754 58.617 -42.928 1.00 123.90 3101 VAL A C 1
ATOM 5624 O O . VAL B 2 724 ? 29.411 58.617 -43.972 1.00 123.87 3101 VAL A O 1
ATOM 5626 N N . LEU B 2 725 ? 28.571 59.707 -42.185 1.00 124.62 3102 LEU A N 1
ATOM 5627 C CA . LEU B 2 725 ? 29.145 60.997 -42.548 1.00 124.57 3102 LEU A CA 1
ATOM 5628 C C . LEU B 2 725 ? 30.654 60.904 -42.732 1.00 125.86 3102 LEU A C 1
ATOM 5629 O O . LEU B 2 725 ? 31.268 61.819 -43.276 1.00 124.08 3102 LEU A O 1
ATOM 5634 N N . GLU B 2 726 ? 31.242 59.801 -42.272 1.00 129.56 3103 GLU A N 1
ATOM 5635 C CA . GLU B 2 726 ? 32.689 59.585 -42.372 1.00 133.51 3103 GLU A CA 1
ATOM 5636 C C . GLU B 2 726 ? 33.101 58.951 -43.710 1.00 134.23 3103 GLU A C 1
ATOM 5637 O O . GLU B 2 726 ? 32.261 58.616 -44.552 1.00 134.24 3103 GLU A O 1
#